Protein AF-A0A2E7VW57-F1 (afdb_monomer_lite)

Foldseek 3Di:
DCPPPVCVCCVQVVVVPAADEQEDAQCLPLVSVQVVVVSVVSCCVPPVVDLNLCRYEYEYAPPHPVQVVNVVSVRNYYQHDHPDFFPLLCCLGCNNLVVCVVVVFPNVLLVVLLVVLVVCCVPPPVVVVVLVVVLVVLLVLLVVLLQEEEEEEPPDPPDVVLLSLLQLQQQQALVFPSHHHYAYCVLPVLADDPSYAYEYADDPVCPVVDPDPNYDYDDHDDRRDSCPSVVSSSSVVSSCVSCVVRPNNDSRDQVLLVQLSDVVQLDDDDDDFDWFDDQPVVQAQAEEEEELEDDPVLLVVLSVLSSVLCSLFNHHYHDHYPPCVSSGNVSNQLADRRYEYEYEYEPPLDRDDLPRDDSSSVSNSSSSSVVVSCVVNSHGYTYHYSVCSNVVSCVSCVPSD

Structure (mmCIF, N/CA/C/O backbone):
data_AF-A0A2E7VW57-F1
#
_entry.id   AF-A0A2E7VW57-F1
#
loop_
_atom_site.group_PDB
_atom_site.id
_atom_site.type_symbol
_atom_site.label_atom_id
_atom_site.label_alt_id
_atom_site.label_comp_id
_atom_site.label_asym_id
_atom_site.label_entity_id
_atom_site.label_seq_id
_atom_site.pdbx_PDB_ins_code
_atom_site.Cartn_x
_atom_site.Cartn_y
_atom_site.Cartn_z
_atom_site.occupancy
_atom_site.B_iso_or_equiv
_atom_site.auth_seq_id
_atom_site.auth_comp_id
_atom_site.auth_asym_id
_atom_site.auth_atom_id
_atom_site.pdbx_PDB_model_num
ATOM 1 N N . ASP A 1 1 ? -8.180 5.813 9.777 1.00 38.53 1 ASP A N 1
ATOM 2 C CA . ASP A 1 1 ? -7.361 5.726 11.008 1.00 38.53 1 ASP A CA 1
ATOM 3 C C . ASP A 1 1 ? -8.104 6.249 12.253 1.00 38.53 1 ASP A C 1
ATOM 5 O O . ASP A 1 1 ? -7.473 6.376 13.292 1.00 38.53 1 ASP A O 1
ATOM 9 N N . GLY A 1 2 ? -9.414 6.562 12.175 1.00 45.47 2 GLY A N 1
ATOM 10 C CA . GLY A 1 2 ? -10.201 7.023 13.332 1.00 45.47 2 GLY A CA 1
ATOM 11 C C . GLY A 1 2 ? -9.671 8.309 13.975 1.00 45.47 2 GLY A C 1
ATOM 12 O O . GLY A 1 2 ? -9.866 8.533 15.163 1.00 45.47 2 GLY A O 1
ATOM 13 N N . SER A 1 3 ? -8.913 9.120 13.232 1.00 38.34 3 SER A N 1
ATOM 14 C CA . SER A 1 3 ? -8.092 10.194 13.804 1.00 38.34 3 SER A CA 1
ATOM 15 C C . SER A 1 3 ? -8.628 11.602 13.538 1.00 38.34 3 SER A C 1
ATOM 17 O O . SER A 1 3 ? -7.974 12.607 13.852 1.00 38.34 3 SER A O 1
ATOM 19 N N . ASP A 1 4 ? -9.803 11.668 12.925 1.00 51.41 4 ASP A N 1
ATOM 20 C CA . ASP A 1 4 ? -10.600 12.869 12.795 1.00 51.41 4 ASP A CA 1
ATOM 21 C C . ASP A 1 4 ? -11.620 12.868 13.940 1.00 51.41 4 ASP A C 1
ATOM 23 O O . ASP A 1 4 ? -12.483 11.997 14.042 1.00 51.41 4 ASP A O 1
ATOM 27 N N . SER A 1 5 ? -11.459 13.822 14.858 1.00 54.16 5 SER A N 1
ATOM 28 C CA . SER A 1 5 ? -12.322 13.967 16.030 1.00 54.16 5 SER A CA 1
ATOM 29 C C . SER A 1 5 ? -13.776 14.222 15.647 1.00 54.16 5 SER A C 1
ATOM 31 O O . SER A 1 5 ? -14.666 13.836 16.398 1.00 54.16 5 SER A O 1
ATOM 33 N N . CYS A 1 6 ? -14.021 14.847 14.492 1.00 54.69 6 CYS A N 1
ATOM 34 C CA . CYS A 1 6 ? -15.368 15.033 13.970 1.00 54.69 6 CYS A CA 1
ATOM 35 C C . CYS A 1 6 ? -15.952 13.690 13.534 1.00 54.69 6 CYS A C 1
ATOM 37 O O . CYS A 1 6 ? -17.049 13.362 13.968 1.00 54.69 6 CYS A O 1
ATOM 39 N N . LEU A 1 7 ? -15.183 12.871 12.809 1.00 62.47 7 LEU A N 1
ATOM 40 C CA . LEU A 1 7 ? -15.598 11.512 12.445 1.00 62.47 7 LEU A CA 1
ATOM 41 C C . LEU A 1 7 ? -15.836 10.634 13.675 1.00 62.47 7 LEU A C 1
ATOM 43 O O . LEU A 1 7 ? -16.835 9.933 13.708 1.00 62.47 7 LEU A O 1
ATOM 47 N N . ASN A 1 8 ? -14.985 10.680 14.705 1.00 66.88 8 ASN A N 1
ATOM 48 C CA . ASN A 1 8 ? -15.228 9.901 15.928 1.00 66.88 8 ASN A CA 1
ATOM 49 C C . ASN A 1 8 ? -16.487 10.371 16.660 1.00 66.88 8 ASN A C 1
ATOM 51 O O . ASN A 1 8 ? -17.290 9.546 17.090 1.00 66.88 8 ASN A O 1
ATOM 55 N N . ASN A 1 9 ? -16.680 11.686 16.780 1.00 68.56 9 ASN A N 1
ATOM 56 C CA . ASN A 1 9 ? -17.881 12.232 17.399 1.00 68.56 9 ASN A CA 1
ATOM 57 C C . ASN A 1 9 ? -19.134 11.859 16.603 1.00 68.56 9 ASN A C 1
ATOM 59 O O . ASN A 1 9 ? -20.125 11.467 17.203 1.00 68.56 9 ASN A O 1
ATOM 63 N N . GLU A 1 10 ? -19.116 11.930 15.275 1.00 74.50 10 GLU A N 1
ATOM 64 C CA . GLU A 1 10 ? -20.254 11.502 14.458 1.00 74.50 10 GLU A CA 1
ATOM 65 C C . GLU A 1 10 ? -20.491 9.995 14.558 1.00 74.50 10 GLU A C 1
ATOM 67 O O . GLU A 1 10 ? -21.623 9.577 14.803 1.00 74.50 10 GLU A O 1
ATOM 72 N N . LEU A 1 11 ? -19.433 9.188 14.439 1.00 80.75 11 LEU A N 1
ATOM 73 C CA . LEU A 1 11 ? -19.489 7.726 14.427 1.00 80.75 11 LEU A CA 1
ATOM 74 C C . LEU A 1 11 ? -20.098 7.159 15.713 1.00 80.75 11 LEU A C 1
ATOM 76 O O . LEU A 1 11 ? -20.911 6.232 15.647 1.00 80.75 11 LEU A O 1
ATOM 80 N N . PHE A 1 12 ? -19.714 7.721 16.862 1.00 82.31 12 PHE A N 1
ATOM 81 C CA . PHE A 1 12 ? -20.105 7.219 18.179 1.00 82.31 12 PHE A CA 1
ATOM 82 C C . PHE A 1 12 ? -21.255 7.997 18.831 1.00 82.31 12 PHE A C 1
ATOM 84 O O . PHE A 1 12 ? -22.026 7.384 19.567 1.00 82.31 12 PHE A O 1
ATOM 91 N N . ASN A 1 13 ? -21.432 9.297 18.552 1.00 84.81 13 ASN A N 1
ATOM 92 C CA . ASN A 1 13 ? -22.516 10.092 19.156 1.00 84.81 13 ASN A CA 1
ATOM 93 C C . ASN A 1 13 ? -23.780 10.154 18.285 1.00 84.81 13 ASN A C 1
ATOM 95 O O . ASN A 1 13 ? -24.864 10.375 18.813 1.00 84.81 13 ASN A O 1
ATOM 99 N N . ASN A 1 14 ? -23.669 9.949 16.966 1.00 86.06 14 ASN A N 1
ATOM 100 C CA . ASN A 1 14 ? -24.804 9.986 16.033 1.00 86.06 14 ASN A CA 1
ATOM 101 C C . ASN A 1 14 ? -24.899 8.716 15.162 1.00 86.06 14 ASN A C 1
ATOM 103 O O . ASN A 1 14 ? -25.054 8.817 13.943 1.00 86.06 14 ASN A O 1
ATOM 107 N N . PRO A 1 15 ? -24.850 7.502 15.745 1.00 87.06 15 PRO A N 1
ATOM 108 C CA . PRO A 1 15 ? -24.695 6.262 14.980 1.00 87.06 15 PRO A CA 1
ATOM 109 C C . PRO A 1 15 ? -25.835 5.992 13.983 1.00 87.06 15 PRO A C 1
ATOM 111 O O . PRO A 1 15 ? -25.606 5.381 12.942 1.00 87.06 15 PRO A O 1
ATOM 114 N N . LYS A 1 16 ? -27.040 6.518 14.243 1.00 89.12 16 LYS A N 1
ATOM 115 C CA . LYS A 1 16 ? -28.216 6.393 13.362 1.00 89.12 16 LYS A CA 1
ATOM 116 C C . LYS A 1 16 ? -28.037 7.060 11.994 1.00 89.12 16 LYS A C 1
ATOM 118 O O . LYS A 1 16 ? -28.676 6.638 11.034 1.00 89.12 16 LYS A O 1
ATOM 123 N N . ASN A 1 17 ? -27.167 8.066 11.901 1.00 89.12 17 ASN A N 1
ATOM 124 C CA . ASN A 1 17 ? -26.959 8.853 10.683 1.00 89.12 17 ASN A CA 1
ATOM 125 C C . ASN A 1 17 ? -25.760 8.371 9.856 1.00 89.12 17 ASN A C 1
ATOM 127 O O . ASN A 1 17 ? -25.447 8.969 8.829 1.00 89.12 17 ASN A O 1
ATOM 131 N N . ASN A 1 18 ? -25.098 7.295 10.284 1.00 89.19 18 ASN A N 1
ATOM 132 C CA . ASN A 1 18 ? -23.881 6.803 9.652 1.00 89.19 18 ASN A CA 1
ATOM 133 C C . ASN A 1 18 ? -24.137 5.483 8.937 1.00 89.19 18 ASN A C 1
ATOM 135 O O . ASN A 1 18 ? -24.824 4.617 9.469 1.00 89.19 18 ASN A O 1
ATOM 139 N N . LEU A 1 19 ? -23.524 5.300 7.771 1.00 91.06 19 LEU A N 1
ATOM 140 C CA . LEU A 1 19 ? -23.446 4.010 7.091 1.00 91.06 19 LEU A CA 1
ATOM 141 C C . LEU A 1 19 ? -22.001 3.516 7.161 1.00 91.06 19 LEU A C 1
ATOM 143 O O . LEU A 1 19 ? -21.090 4.206 6.702 1.00 91.06 19 LEU A O 1
ATOM 147 N N . ILE A 1 20 ? -21.784 2.343 7.752 1.00 92.50 20 ILE A N 1
ATOM 148 C CA . ILE A 1 20 ? -20.443 1.843 8.067 1.00 92.50 20 ILE A CA 1
ATOM 149 C C . ILE A 1 20 ? -20.117 0.645 7.195 1.00 92.50 20 ILE A C 1
ATOM 151 O O . ILE A 1 20 ? -20.846 -0.342 7.166 1.00 92.50 20 ILE A O 1
ATOM 155 N N . PHE A 1 21 ? -18.975 0.732 6.520 1.00 94.31 21 PHE A N 1
ATOM 156 C CA . PHE A 1 21 ? -18.468 -0.309 5.639 1.00 94.31 21 PHE A CA 1
ATOM 157 C C . PHE A 1 21 ? -17.320 -1.045 6.320 1.00 94.31 21 PHE A C 1
ATOM 159 O O . PHE A 1 21 ? -16.251 -0.475 6.549 1.00 94.31 21 PHE A O 1
ATOM 166 N N . PHE A 1 22 ? -17.515 -2.330 6.592 1.00 94.88 22 PHE A N 1
ATOM 167 C CA . PHE A 1 22 ? -16.433 -3.230 6.960 1.00 94.88 22 PHE A CA 1
ATOM 168 C C . PHE A 1 22 ? -15.891 -3.894 5.702 1.00 94.88 22 PHE A C 1
ATOM 170 O O . PHE A 1 22 ? -16.601 -4.612 4.999 1.00 94.88 22 PHE A O 1
ATOM 177 N N .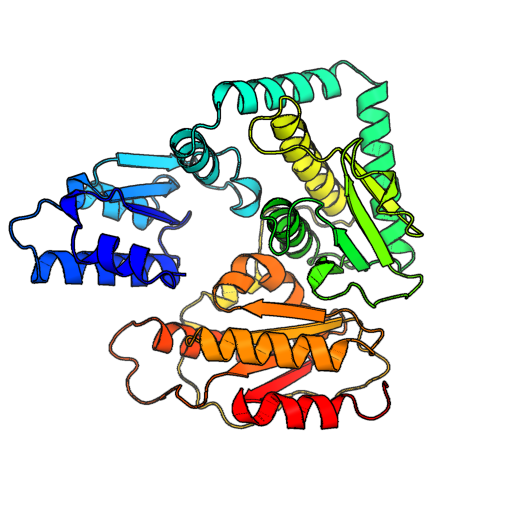 VAL A 1 23 ? -14.619 -3.632 5.410 1.00 92.62 23 VAL A N 1
ATOM 178 C CA . VAL A 1 23 ? -13.956 -4.116 4.200 1.00 92.62 23 VAL A CA 1
ATOM 179 C C . VAL A 1 23 ? -12.816 -5.039 4.600 1.00 92.62 23 VAL A C 1
ATOM 181 O O . VAL A 1 23 ? -11.832 -4.622 5.212 1.00 92.62 23 VAL A O 1
ATOM 184 N N . SER A 1 24 ? -12.954 -6.318 4.271 1.00 91.25 24 SER A N 1
ATOM 185 C CA . SER A 1 24 ? -11.888 -7.306 4.419 1.00 91.25 24 SER A CA 1
ATOM 186 C C . SER A 1 24 ? -12.176 -8.474 3.496 1.00 91.25 24 SER A C 1
ATOM 188 O O . SER A 1 24 ? -13.228 -9.097 3.594 1.00 91.25 24 SER A O 1
ATOM 190 N N . LYS A 1 25 ? -11.223 -8.794 2.618 1.00 89.00 25 LYS A N 1
ATOM 191 C CA . LYS A 1 25 ? -11.340 -9.908 1.673 1.00 89.00 25 LYS A CA 1
ATOM 192 C C . LYS A 1 25 ? -11.622 -11.233 2.393 1.00 89.00 25 LYS A C 1
ATOM 194 O O . LYS A 1 25 ? -12.609 -11.894 2.108 1.00 89.00 25 LYS A O 1
ATOM 199 N N . THR A 1 26 ? -10.759 -11.601 3.341 1.00 86.81 26 THR A N 1
ATOM 200 C CA . THR A 1 26 ? -10.854 -12.870 4.080 1.00 86.81 26 THR A CA 1
ATOM 201 C C . THR A 1 26 ? -11.770 -12.783 5.297 1.00 86.81 26 THR A C 1
ATOM 203 O O . THR A 1 26 ? -12.128 -13.810 5.865 1.00 86.81 26 THR A O 1
ATOM 206 N N . GLY A 1 27 ? -12.103 -11.572 5.749 1.00 86.00 27 GLY A N 1
ATOM 207 C CA . GLY A 1 27 ? -12.823 -11.330 7.000 1.00 86.00 27 GLY A CA 1
ATOM 208 C C . GLY A 1 27 ? -12.008 -11.586 8.270 1.00 86.00 27 GLY A C 1
ATOM 209 O O . GLY A 1 27 ? -12.406 -11.166 9.351 1.00 86.00 27 GLY A O 1
ATOM 210 N N . SER A 1 28 ? -10.837 -12.208 8.134 1.00 84.06 28 SER A N 1
ATOM 211 C CA . SER A 1 28 ? -9.926 -12.552 9.226 1.00 84.06 28 SER A CA 1
ATOM 212 C C . SER A 1 28 ? -8.855 -11.488 9.498 1.00 84.06 28 SER A C 1
ATOM 214 O O . SER A 1 28 ? -8.011 -11.680 10.370 1.00 84.06 28 SER A O 1
ATOM 216 N N . THR A 1 29 ? -8.869 -10.358 8.775 1.00 85.12 29 THR A N 1
ATOM 217 C CA . THR A 1 29 ? -7.967 -9.223 9.034 1.00 85.12 29 THR A CA 1
ATOM 218 C C . THR A 1 29 ? -8.167 -8.721 10.463 1.00 85.12 29 THR A C 1
ATOM 220 O O . THR A 1 29 ? -9.245 -8.224 10.801 1.00 85.12 29 THR A O 1
ATOM 223 N N . LEU A 1 30 ? -7.132 -8.845 11.295 1.00 83.19 30 LEU A N 1
ATOM 224 C CA . LEU A 1 30 ? -7.223 -8.609 12.734 1.00 83.19 30 LEU A CA 1
ATOM 225 C C . LEU A 1 30 ? -7.612 -7.159 13.056 1.00 83.19 30 LEU A C 1
ATOM 227 O O . LEU A 1 30 ? -8.432 -6.932 13.942 1.00 83.19 30 LEU A O 1
ATOM 231 N N . GLU A 1 31 ? -7.103 -6.195 12.290 1.00 83.25 31 GLU A N 1
ATOM 232 C CA . GLU A 1 31 ? -7.442 -4.772 12.359 1.00 83.25 31 GLU A CA 1
ATOM 233 C C . GLU A 1 31 ? -8.946 -4.555 12.154 1.00 83.25 31 GLU A C 1
ATOM 235 O O . GLU A 1 31 ? -9.624 -4.017 13.031 1.00 83.25 31 GLU A O 1
ATOM 240 N N . THR A 1 32 ? -9.477 -5.006 11.010 1.00 87.12 32 THR A N 1
ATOM 241 C CA . THR A 1 32 ? -10.892 -4.841 10.646 1.00 87.12 32 THR A CA 1
ATOM 242 C C . THR A 1 32 ? -11.791 -5.530 11.664 1.00 87.12 32 THR A C 1
ATOM 244 O O . THR A 1 32 ? -12.766 -4.936 12.117 1.00 87.12 32 THR A O 1
ATOM 247 N N . LYS A 1 33 ? -11.443 -6.757 12.068 1.00 87.56 33 LYS A N 1
ATOM 248 C CA . LYS A 1 33 ? -12.204 -7.547 13.043 1.00 87.56 33 LYS A CA 1
ATOM 249 C C . LYS A 1 33 ? -12.238 -6.879 14.417 1.00 87.56 33 LYS A C 1
ATOM 251 O O . LYS A 1 33 ? -13.301 -6.777 15.020 1.00 87.56 33 LYS A O 1
ATOM 256 N N . THR A 1 34 ? -11.098 -6.369 14.882 1.00 83.69 34 THR A N 1
ATOM 257 C CA . THR A 1 34 ? -10.992 -5.664 16.169 1.00 83.69 34 THR A CA 1
ATOM 258 C C . THR A 1 34 ? -11.818 -4.380 16.160 1.00 83.69 34 THR A C 1
ATOM 260 O O . THR A 1 34 ? -12.598 -4.146 17.080 1.00 83.69 34 THR A O 1
ATOM 263 N N . ILE A 1 35 ? -11.707 -3.566 15.104 1.00 86.25 35 ILE A N 1
ATOM 264 C CA . ILE A 1 35 ? -12.478 -2.320 14.973 1.00 86.25 35 ILE A CA 1
ATOM 265 C C . ILE A 1 35 ? -13.981 -2.615 14.897 1.00 86.25 35 ILE A C 1
ATOM 267 O O . ILE A 1 35 ? -14.760 -1.954 15.578 1.00 86.25 35 ILE A O 1
ATOM 271 N N . MET A 1 36 ? -14.384 -3.617 14.112 1.00 90.62 36 MET A N 1
ATOM 272 C CA . MET A 1 36 ? -15.783 -4.023 13.971 1.00 90.62 36 MET A CA 1
ATOM 273 C C . MET A 1 36 ? -16.386 -4.464 15.301 1.00 90.62 36 MET A C 1
ATOM 275 O O . MET A 1 36 ? -17.431 -3.950 15.694 1.00 90.62 36 MET A O 1
ATOM 279 N N . ASN A 1 37 ? -15.716 -5.370 16.014 1.00 89.12 37 ASN A N 1
ATOM 280 C CA . ASN A 1 37 ? -16.199 -5.867 17.299 1.00 89.12 37 ASN A CA 1
ATOM 281 C C . ASN A 1 37 ? -16.298 -4.738 18.330 1.00 89.12 37 ASN A C 1
ATOM 283 O O . ASN A 1 37 ? -17.318 -4.617 19.000 1.00 89.12 37 ASN A O 1
ATOM 287 N N . ASN A 1 38 ? -15.284 -3.870 18.414 1.00 86.00 38 ASN A N 1
ATOM 288 C CA . ASN A 1 38 ? -15.300 -2.737 19.340 1.00 86.00 38 ASN A CA 1
ATOM 289 C C . ASN A 1 38 ? -16.438 -1.759 19.027 1.00 86.00 38 ASN A C 1
ATOM 291 O O . ASN A 1 38 ? -17.106 -1.289 19.945 1.00 86.00 38 ASN A O 1
ATOM 295 N N . TYR A 1 39 ? -16.687 -1.483 17.745 1.00 88.69 39 TYR A N 1
ATOM 296 C CA . TYR A 1 39 ? -17.801 -0.636 17.329 1.00 88.69 39 TYR A CA 1
ATOM 297 C C . TYR A 1 39 ? -19.157 -1.259 17.690 1.00 88.69 39 TYR A C 1
ATOM 299 O O . TYR A 1 39 ? -19.980 -0.607 18.328 1.00 88.69 39 TYR A O 1
ATOM 307 N N . ILE A 1 40 ? -19.378 -2.527 17.330 1.00 91.81 40 ILE A N 1
ATOM 308 C CA . ILE A 1 40 ? -20.639 -3.233 17.598 1.00 91.81 40 ILE A CA 1
ATOM 309 C C . ILE A 1 40 ? -20.908 -3.325 19.104 1.00 91.81 40 ILE A C 1
ATOM 311 O O . ILE A 1 40 ? -22.029 -3.047 19.531 1.00 91.81 40 ILE A O 1
ATOM 315 N N . ASN A 1 41 ? -19.894 -3.661 19.907 1.00 90.44 41 ASN A N 1
ATOM 316 C CA . ASN A 1 41 ? -20.017 -3.728 21.363 1.00 90.44 41 ASN A CA 1
ATOM 317 C C . ASN A 1 41 ? -20.396 -2.363 21.944 1.00 90.44 41 ASN A C 1
ATOM 319 O O . ASN A 1 41 ? -21.396 -2.255 22.648 1.00 90.44 41 ASN A O 1
ATOM 323 N N . TYR A 1 42 ? -19.663 -1.308 21.571 1.00 89.44 42 TYR A N 1
ATOM 324 C CA . TYR A 1 42 ? -19.941 0.047 22.042 1.00 89.44 42 TYR A CA 1
ATOM 325 C C . TYR A 1 42 ? -21.371 0.491 21.711 1.00 89.44 42 TYR A C 1
ATOM 327 O O . TYR A 1 42 ? -22.068 1.030 22.571 1.00 89.44 42 TYR A O 1
ATOM 335 N N . ILE A 1 43 ? -21.831 0.257 20.478 1.00 91.81 43 ILE A N 1
ATOM 336 C CA . ILE A 1 43 ? -23.183 0.647 20.068 1.00 91.81 43 ILE A CA 1
ATOM 337 C C . ILE A 1 43 ? -24.250 -0.183 20.777 1.00 91.81 43 ILE A C 1
ATOM 339 O O . ILE A 1 43 ? -25.255 0.380 21.199 1.00 91.81 43 ILE A O 1
ATOM 343 N N . SER A 1 44 ? -24.024 -1.483 20.959 1.00 91.81 44 SER A N 1
ATOM 344 C CA . SER A 1 44 ? -24.963 -2.356 21.672 1.00 91.81 44 SER A CA 1
ATOM 345 C C . SER A 1 44 ? -25.129 -1.942 23.138 1.00 91.81 44 SER A C 1
ATOM 347 O O . SER A 1 44 ? -26.236 -1.997 23.666 1.00 91.81 44 SER A O 1
ATOM 349 N N . GLU A 1 45 ? -24.050 -1.494 23.786 1.00 92.81 45 GLU A N 1
ATOM 350 C CA . GLU A 1 45 ? -24.065 -1.031 25.180 1.00 92.81 45 GLU A CA 1
ATOM 351 C C . GLU A 1 45 ? -24.699 0.357 25.344 1.00 92.81 45 GLU A C 1
ATOM 353 O O . GLU A 1 45 ? -25.468 0.578 26.278 1.00 92.81 45 GLU A O 1
ATOM 358 N N . ASN A 1 46 ? -24.388 1.301 24.449 1.00 92.69 46 ASN A N 1
ATOM 359 C CA . ASN A 1 46 ? -24.787 2.707 24.605 1.00 92.69 46 ASN A CA 1
ATOM 360 C C . ASN A 1 46 ? -26.099 3.059 23.881 1.00 92.69 46 ASN A C 1
ATOM 362 O O . ASN A 1 46 ? -26.728 4.064 24.208 1.00 92.69 46 ASN A O 1
ATOM 366 N N . TYR A 1 47 ? -26.526 2.247 22.910 1.00 93.06 47 TYR A N 1
ATOM 367 C CA . TYR A 1 47 ? -27.731 2.464 22.103 1.00 93.06 47 TYR A CA 1
ATOM 368 C C . TYR A 1 47 ? -28.532 1.158 21.925 1.00 93.06 47 TYR A C 1
ATOM 370 O O . TYR A 1 47 ? -28.717 0.705 20.795 1.00 93.06 47 TYR A O 1
ATOM 378 N N . PRO A 1 48 ? -29.047 0.548 23.008 1.00 91.75 48 PRO A N 1
ATOM 379 C CA . PRO A 1 48 ? -29.667 -0.783 22.964 1.00 91.75 48 PRO A CA 1
ATOM 380 C C . PRO A 1 48 ? -30.909 -0.867 22.060 1.00 91.75 48 PRO A C 1
ATOM 382 O O . PRO A 1 48 ? -31.166 -1.906 21.460 1.00 91.75 48 PRO A O 1
ATOM 385 N N . ASP A 1 49 ? -31.648 0.235 21.904 1.00 92.81 49 ASP A N 1
ATOM 386 C CA . ASP A 1 49 ? -32.832 0.302 21.034 1.00 92.81 49 ASP A CA 1
ATOM 387 C C . ASP A 1 49 ? -32.484 0.580 19.560 1.00 92.81 49 ASP A C 1
ATOM 389 O O . ASP A 1 49 ? -33.363 0.638 18.695 1.00 92.81 49 ASP A O 1
ATOM 393 N N . PHE A 1 50 ? -31.209 0.826 19.245 1.00 92.38 50 PHE A N 1
ATOM 394 C CA . PHE A 1 50 ? -30.777 1.085 17.881 1.00 92.38 50 PHE A CA 1
ATOM 395 C C . PHE A 1 50 ? -30.477 -0.226 17.154 1.00 92.38 50 PHE A C 1
ATOM 397 O O . PHE A 1 50 ? -29.529 -0.943 17.469 1.00 92.38 50 PHE A O 1
ATOM 404 N N . LYS A 1 51 ? -31.256 -0.493 16.103 1.00 93.75 51 LYS A N 1
ATOM 405 C CA . LYS A 1 51 ? -31.038 -1.595 15.163 1.00 93.75 51 LYS A CA 1
ATOM 406 C C . LYS A 1 51 ? -29.828 -1.312 14.260 1.00 93.75 51 LYS A C 1
ATOM 408 O O . LYS A 1 51 ? -29.965 -0.990 13.084 1.00 93.75 51 LYS A O 1
ATOM 413 N N . TYR A 1 52 ? -28.630 -1.389 14.839 1.00 93.12 52 TYR A N 1
ATOM 414 C CA . TYR A 1 52 ? -27.385 -0.953 14.200 1.00 93.12 52 TYR A CA 1
ATOM 415 C C . TYR A 1 52 ? -27.063 -1.704 12.907 1.00 93.12 52 TYR A C 1
ATOM 417 O O . TYR A 1 52 ? -26.410 -1.148 12.031 1.00 93.12 52 TYR A O 1
ATOM 425 N N . ASN A 1 53 ? -27.521 -2.949 12.762 1.00 95.12 53 ASN A N 1
ATOM 426 C CA . ASN A 1 53 ? -27.256 -3.764 11.580 1.00 95.12 53 ASN A CA 1
ATOM 427 C C . ASN A 1 53 ? -27.862 -3.177 10.291 1.00 95.12 53 ASN A C 1
ATOM 429 O O . ASN A 1 53 ? -27.263 -3.351 9.231 1.00 95.12 53 ASN A O 1
ATOM 433 N N . ASP A 1 54 ? -28.929 -2.372 10.384 1.00 95.38 54 ASP A N 1
ATOM 434 C CA . ASP A 1 54 ? -29.502 -1.612 9.257 1.00 95.38 54 ASP A CA 1
ATOM 435 C C . ASP A 1 54 ? -28.557 -0.519 8.715 1.00 95.38 54 ASP A C 1
ATOM 437 O O . ASP A 1 54 ? -28.796 0.036 7.635 1.00 95.38 54 ASP A O 1
ATOM 441 N N . ASN A 1 55 ? -27.466 -0.242 9.434 1.00 95.00 55 ASN A N 1
ATOM 442 C CA . ASN A 1 55 ? -26.439 0.746 9.116 1.00 95.00 55 ASN A CA 1
ATOM 443 C C . ASN A 1 55 ? -25.056 0.110 8.864 1.00 95.00 55 ASN A C 1
ATOM 445 O O . ASN A 1 55 ? -24.082 0.834 8.644 1.00 95.00 55 ASN A O 1
ATOM 449 N N . LEU A 1 56 ? -24.947 -1.223 8.879 1.00 96.44 56 LEU A N 1
ATOM 450 C CA . LEU A 1 56 ? -23.694 -1.936 8.623 1.00 96.44 56 LEU A CA 1
ATOM 451 C C . LEU A 1 56 ? -23.705 -2.596 7.246 1.00 96.44 56 LEU A C 1
ATOM 453 O O . LEU A 1 56 ? -24.666 -3.265 6.876 1.00 96.44 56 LEU A O 1
ATOM 457 N N . ILE A 1 57 ? -22.609 -2.446 6.508 1.00 97.31 57 ILE A N 1
ATOM 458 C CA . ILE A 1 57 ? -22.374 -3.085 5.213 1.00 97.31 57 ILE A CA 1
ATOM 459 C C . ILE A 1 57 ? -21.049 -3.835 5.261 1.00 97.31 57 ILE A C 1
ATOM 461 O O . ILE A 1 57 ? -20.046 -3.322 5.760 1.00 97.31 57 ILE A O 1
ATOM 465 N N . ALA A 1 58 ? -21.026 -5.036 4.691 1.00 97.38 58 ALA A N 1
ATOM 466 C CA . ALA A 1 58 ? -19.798 -5.789 4.473 1.00 97.38 58 ALA A CA 1
ATOM 467 C C . ALA A 1 58 ? -19.397 -5.767 2.992 1.00 97.38 58 ALA A C 1
ATOM 469 O O . ALA A 1 58 ? -20.230 -5.973 2.111 1.00 97.38 58 ALA A O 1
ATOM 470 N N . ILE A 1 59 ? -18.107 -5.560 2.716 1.00 96.38 59 ILE A N 1
ATOM 471 C CA . ILE A 1 59 ? -17.499 -5.803 1.401 1.00 96.38 59 ILE A CA 1
ATOM 472 C C . ILE A 1 59 ? -16.394 -6.842 1.581 1.00 96.38 59 ILE A C 1
ATOM 474 O O . ILE A 1 59 ? -15.381 -6.593 2.244 1.00 96.38 59 ILE A O 1
ATOM 478 N N . THR A 1 60 ? -16.605 -8.034 1.032 1.00 95.31 60 THR A N 1
ATOM 479 C CA . THR A 1 60 ? -15.794 -9.215 1.355 1.00 95.31 60 THR A CA 1
ATOM 480 C C . THR A 1 60 ? -15.906 -10.291 0.274 1.00 95.31 60 THR A C 1
ATOM 482 O O . THR A 1 60 ? -16.695 -10.138 -0.655 1.00 95.31 60 THR A O 1
ATOM 485 N N . ASP A 1 61 ? -15.123 -11.365 0.356 1.00 94.19 61 ASP A N 1
ATOM 486 C CA . ASP A 1 61 ? -15.267 -12.506 -0.554 1.00 94.19 61 ASP A CA 1
ATOM 487 C C . ASP A 1 61 ? -16.407 -13.430 -0.110 1.00 94.19 61 ASP A C 1
ATOM 489 O O . ASP A 1 61 ? -16.704 -13.565 1.078 1.00 94.19 61 ASP A O 1
ATOM 493 N N . HIS A 1 62 ? -17.040 -14.097 -1.073 1.00 93.69 62 HIS A N 1
ATOM 494 C CA . HIS A 1 62 ? -18.053 -15.114 -0.804 1.00 93.69 62 HIS A CA 1
ATOM 495 C C . HIS A 1 62 ? -17.525 -16.226 0.119 1.00 93.69 62 HIS A C 1
ATOM 497 O O . HIS A 1 62 ? -16.503 -16.847 -0.181 1.00 93.69 62 HIS A O 1
ATOM 503 N N . GLY A 1 63 ? -18.253 -16.514 1.206 1.00 92.94 63 GLY A N 1
ATOM 504 C CA . GLY A 1 63 ? -17.906 -17.564 2.176 1.00 92.94 63 GLY A CA 1
ATOM 505 C C . GLY A 1 63 ? -16.712 -17.241 3.084 1.00 92.94 63 GLY A C 1
ATOM 506 O O . GLY A 1 63 ? -16.092 -18.150 3.628 1.00 92.94 63 GLY A O 1
ATOM 507 N N . SER A 1 64 ? -16.334 -15.966 3.204 1.00 94.00 64 SER A N 1
ATOM 508 C CA . SER A 1 64 ? -15.323 -15.503 4.161 1.00 94.00 64 SER A CA 1
ATOM 509 C C . SER A 1 64 ? -15.878 -15.404 5.595 1.00 94.00 64 SER A C 1
ATOM 511 O O . SER A 1 64 ? -17.092 -15.380 5.799 1.00 94.00 64 SER A O 1
ATOM 513 N N . GLU A 1 65 ? -15.007 -15.226 6.601 1.00 94.38 65 GLU A N 1
ATOM 514 C CA . GLU A 1 65 ? -15.455 -15.009 7.992 1.00 94.38 65 GLU A CA 1
ATOM 515 C C . GLU A 1 65 ? -16.379 -13.787 8.129 1.00 94.38 65 GLU A C 1
ATOM 517 O O . GLU A 1 65 ? -17.349 -13.814 8.885 1.00 94.38 65 GLU A O 1
ATOM 522 N N . LEU A 1 66 ? -16.086 -12.706 7.398 1.00 95.62 66 LEU A N 1
ATOM 523 C CA . LEU A 1 66 ? -16.886 -11.481 7.436 1.00 95.62 66 LEU A CA 1
ATOM 524 C C . LEU A 1 66 ? -18.196 -11.659 6.668 1.00 95.62 66 LEU A C 1
ATOM 526 O O . LEU A 1 66 ? -19.201 -11.082 7.072 1.00 95.62 66 LEU A O 1
ATOM 530 N N . TYR A 1 67 ? -18.206 -12.462 5.601 1.00 96.88 67 TYR A N 1
ATOM 531 C CA . TYR A 1 67 ? -19.425 -12.803 4.872 1.00 96.88 67 TYR A CA 1
ATOM 532 C C . TYR A 1 67 ? -20.397 -13.544 5.788 1.00 96.88 67 TYR A C 1
ATOM 534 O O . TYR A 1 67 ? -21.515 -13.078 6.007 1.00 96.88 67 TYR A O 1
ATOM 542 N N . ASP A 1 68 ? -19.940 -14.644 6.389 1.00 96.69 68 ASP A N 1
ATOM 543 C CA . ASP A 1 68 ? -20.763 -15.470 7.271 1.00 96.69 68 ASP A CA 1
ATOM 544 C C . ASP A 1 68 ? -21.249 -14.665 8.480 1.00 96.69 68 ASP A C 1
ATOM 546 O O . ASP A 1 68 ? -22.418 -14.745 8.864 1.00 96.69 68 ASP A O 1
ATOM 550 N N . PHE A 1 69 ? -20.372 -13.835 9.057 1.00 96.19 69 PHE A N 1
ATOM 551 C CA . PHE A 1 69 ? -20.732 -12.944 10.154 1.00 96.19 69 PHE A CA 1
ATOM 552 C C . PHE A 1 69 ? -21.799 -11.925 9.743 1.00 96.19 69 PHE A C 1
ATOM 554 O O . PHE A 1 69 ? -22.792 -11.770 10.454 1.00 96.19 69 PHE A O 1
ATOM 561 N N . ALA A 1 70 ? -21.623 -11.234 8.618 1.00 97.19 70 ALA A N 1
ATOM 562 C CA . ALA A 1 70 ? -22.545 -10.197 8.165 1.00 97.19 70 ALA A CA 1
ATOM 563 C C . ALA A 1 70 ? -23.927 -10.770 7.821 1.00 97.19 70 ALA A C 1
ATOM 565 O O . ALA A 1 70 ? -24.941 -10.209 8.239 1.00 97.19 70 ALA A O 1
ATOM 566 N N . VAL A 1 71 ? -23.970 -11.921 7.140 1.00 97.38 71 VAL A N 1
ATOM 567 C CA . VAL A 1 71 ? -25.216 -12.639 6.829 1.00 97.38 71 VAL A CA 1
ATOM 568 C C . VAL A 1 71 ? -25.909 -13.086 8.114 1.00 97.38 71 VAL A C 1
ATOM 570 O O . VAL A 1 71 ? -27.083 -12.784 8.316 1.00 97.38 71 VAL A O 1
ATOM 573 N N . LYS A 1 72 ? -25.185 -13.741 9.031 1.00 97.25 72 LYS A N 1
ATOM 574 C CA . LYS A 1 72 ? -25.741 -14.213 10.310 1.00 97.25 72 LYS A CA 1
ATOM 575 C C . LYS A 1 72 ? -26.305 -13.076 11.167 1.00 97.25 72 LYS A C 1
ATOM 577 O O . LYS A 1 72 ? -27.296 -13.277 11.863 1.00 97.25 72 LYS A O 1
ATOM 582 N N . ASN A 1 73 ? -25.675 -11.903 11.135 1.00 96.00 73 ASN A N 1
ATOM 583 C CA . ASN A 1 73 ? -26.082 -10.736 11.923 1.00 96.00 73 ASN A CA 1
ATOM 584 C C . ASN A 1 73 ? -27.023 -9.779 11.165 1.00 96.00 73 ASN A C 1
ATOM 586 O O . ASN A 1 73 ? -27.327 -8.696 11.670 1.00 96.00 73 ASN A O 1
ATOM 590 N N . ASN A 1 74 ? -27.525 -10.175 9.989 1.00 96.69 74 ASN A N 1
ATOM 591 C CA . ASN A 1 74 ? -28.449 -9.391 9.164 1.00 96.69 74 ASN A CA 1
ATOM 592 C C . ASN A 1 74 ? -27.944 -7.967 8.894 1.00 96.69 74 ASN A C 1
ATOM 594 O O . ASN A 1 74 ? -28.666 -6.994 9.113 1.00 96.69 74 ASN A O 1
ATOM 598 N N . PHE A 1 75 ? -26.685 -7.839 8.473 1.00 97.69 75 PHE A N 1
ATOM 599 C CA . PHE A 1 75 ? -26.172 -6.562 7.980 1.00 97.69 75 PHE A CA 1
ATOM 600 C C . PHE A 1 75 ? -27.039 -6.071 6.820 1.00 97.69 75 PHE A C 1
ATOM 602 O O . PHE A 1 75 ? -27.569 -6.876 6.052 1.00 97.69 75 PHE A O 1
ATOM 609 N N . ARG A 1 76 ? -27.148 -4.748 6.680 1.00 96.81 76 ARG A N 1
ATOM 610 C CA . ARG A 1 76 ? -27.957 -4.089 5.650 1.00 96.81 76 ARG A CA 1
ATOM 611 C C . ARG A 1 76 ? -27.678 -4.635 4.253 1.00 96.81 76 ARG A C 1
ATOM 613 O O . ARG A 1 76 ? -28.608 -4.797 3.474 1.00 96.81 76 ARG A O 1
ATOM 620 N N . GLU A 1 77 ? -26.403 -4.848 3.936 1.00 97.38 77 GLU A N 1
ATOM 621 C CA . GLU A 1 77 ? -25.969 -5.368 2.643 1.00 97.38 77 GLU A CA 1
ATOM 622 C C . GLU A 1 77 ? -24.624 -6.096 2.758 1.00 97.38 77 GLU A C 1
ATOM 624 O O . GLU A 1 77 ? -23.770 -5.741 3.582 1.00 97.38 77 GLU A O 1
ATOM 629 N N . VAL A 1 78 ? -24.419 -7.092 1.893 1.00 97.69 78 VAL A N 1
ATOM 630 C CA . VAL A 1 78 ? -23.161 -7.837 1.775 1.00 97.69 78 VAL A CA 1
ATOM 631 C C . VAL A 1 78 ? -22.721 -7.857 0.313 1.00 97.69 78 VAL A C 1
ATOM 633 O O . VAL A 1 78 ? -23.137 -8.698 -0.483 1.00 97.69 78 VAL A O 1
ATOM 636 N N . PHE A 1 79 ? -21.803 -6.959 -0.042 1.00 97.00 79 PHE A N 1
ATOM 637 C CA . PHE A 1 79 ? -21.180 -6.962 -1.361 1.00 97.00 79 PHE A CA 1
ATOM 638 C C . PHE A 1 79 ? -20.127 -8.066 -1.438 1.00 97.00 79 PHE A C 1
ATOM 640 O O . PHE A 1 79 ? -18.990 -7.915 -0.980 1.00 97.00 79 PHE A O 1
ATOM 647 N N . SER A 1 80 ? -20.540 -9.190 -2.015 1.00 94.75 80 SER A N 1
ATOM 648 C CA . SER A 1 80 ? -19.751 -10.413 -2.096 1.00 94.75 80 SER A CA 1
ATOM 649 C C . SER A 1 80 ? -18.948 -10.480 -3.397 1.00 94.75 80 SER A C 1
ATOM 651 O O . SER A 1 80 ? -19.498 -10.651 -4.485 1.00 94.75 80 SER A O 1
ATOM 653 N N . ASN A 1 81 ? -17.630 -10.335 -3.295 1.00 93.75 81 ASN A N 1
ATOM 654 C CA . ASN A 1 81 ? -16.712 -10.571 -4.402 1.00 93.75 81 ASN A CA 1
ATOM 655 C C . ASN A 1 81 ? -16.513 -12.073 -4.642 1.00 93.75 81 ASN A C 1
ATOM 657 O O . ASN A 1 81 ? -16.620 -12.897 -3.730 1.00 93.75 81 ASN A O 1
ATOM 661 N N . LEU A 1 82 ? -16.135 -12.422 -5.874 1.00 88.00 82 LEU A N 1
ATOM 662 C CA . LEU A 1 82 ? -15.643 -13.764 -6.166 1.00 88.00 82 LEU A CA 1
ATOM 663 C C . LEU A 1 82 ? -14.347 -14.033 -5.386 1.00 88.00 82 LEU A C 1
ATOM 665 O O . LEU A 1 82 ? -13.468 -13.161 -5.353 1.00 88.00 82 LEU A O 1
ATOM 669 N N . PRO A 1 83 ? -14.191 -15.242 -4.819 1.00 81.81 83 PRO A N 1
ATOM 670 C CA . PRO A 1 83 ? -12.976 -15.603 -4.112 1.00 81.81 83 PRO A CA 1
ATOM 671 C C . PRO A 1 83 ? -11.765 -15.579 -5.057 1.00 81.81 83 PRO A C 1
ATOM 673 O O . PRO A 1 83 ? -11.887 -15.703 -6.276 1.00 81.81 83 PRO A O 1
ATOM 676 N N . ASN A 1 84 ? -10.570 -15.483 -4.473 1.00 75.94 84 ASN A N 1
ATOM 677 C CA . ASN A 1 84 ? -9.264 -15.576 -5.152 1.00 75.94 84 ASN A CA 1
ATOM 678 C C . ASN A 1 84 ? -8.776 -14.330 -5.917 1.00 75.94 84 ASN A C 1
ATOM 680 O O . ASN A 1 84 ? -7.688 -14.376 -6.490 1.00 75.94 84 ASN A O 1
ATOM 684 N N . MET A 1 85 ? -9.458 -13.183 -5.852 1.00 81.00 85 MET A N 1
ATOM 685 C CA . MET A 1 85 ? -8.886 -11.926 -6.366 1.00 81.00 85 MET A CA 1
ATOM 686 C C . MET A 1 85 ? -7.872 -11.317 -5.391 1.00 81.00 85 MET A C 1
ATOM 688 O O . MET A 1 85 ? -8.124 -11.219 -4.194 1.00 81.00 85 MET A O 1
ATOM 692 N N . SER A 1 86 ? -6.695 -10.907 -5.862 1.00 85.19 86 SER A N 1
ATOM 693 C CA . SER A 1 86 ? -5.710 -10.230 -5.001 1.00 85.19 86 SER A CA 1
ATOM 694 C C . SER A 1 86 ? -6.212 -8.848 -4.565 1.00 85.19 86 SER A C 1
ATOM 696 O O . SER A 1 86 ? -6.766 -8.116 -5.382 1.00 85.19 86 SER A O 1
ATOM 698 N N . GLY A 1 87 ? -5.987 -8.470 -3.299 1.00 84.88 87 GLY A N 1
ATOM 699 C CA . GLY A 1 87 ? -6.486 -7.209 -2.733 1.00 84.88 87 GLY A CA 1
ATOM 700 C C . GLY A 1 87 ? -5.991 -5.967 -3.482 1.00 84.88 87 GLY A C 1
ATOM 701 O O . GLY A 1 87 ? -6.778 -5.106 -3.845 1.00 84.88 87 GLY A O 1
ATOM 702 N N . ARG A 1 88 ? -4.707 -5.899 -3.845 1.00 89.62 88 ARG A N 1
ATOM 703 C CA . ARG A 1 88 ? -4.175 -4.764 -4.628 1.00 89.62 88 ARG A CA 1
ATOM 704 C C . ARG A 1 88 ? -4.719 -4.679 -6.062 1.00 89.62 88 ARG A C 1
ATOM 706 O O . ARG A 1 88 ? -4.703 -3.610 -6.662 1.00 89.62 88 ARG A O 1
ATOM 713 N N . PHE A 1 89 ? -5.263 -5.780 -6.590 1.00 91.06 89 PHE A N 1
ATOM 714 C CA . PHE A 1 89 ? -5.954 -5.828 -7.884 1.00 91.06 89 PHE A CA 1
ATOM 715 C C . PHE A 1 89 ? -7.477 -5.632 -7.758 1.00 91.06 89 PHE A C 1
ATOM 717 O O . PHE A 1 89 ? -8.182 -5.601 -8.766 1.00 91.06 89 PHE A O 1
ATOM 724 N N . SER A 1 90 ? -7.998 -5.443 -6.541 1.00 89.00 90 SER A N 1
ATOM 725 C CA . SER A 1 90 ? -9.425 -5.277 -6.272 1.00 89.00 90 SER A CA 1
ATOM 726 C C . SER A 1 90 ? -10.037 -3.876 -6.498 1.00 89.00 90 SER A C 1
ATOM 728 O O . SER A 1 90 ? -11.244 -3.773 -6.258 1.00 89.00 90 SER A O 1
ATOM 730 N N . PRO A 1 91 ? -9.348 -2.799 -6.959 1.00 88.50 91 PRO A N 1
ATOM 731 C CA . PRO A 1 91 ? -10.019 -1.517 -7.228 1.00 88.50 91 PRO A CA 1
ATOM 732 C C . PRO A 1 91 ? -11.190 -1.591 -8.219 1.00 88.50 91 PRO A C 1
ATOM 734 O O . PRO A 1 91 ? -12.095 -0.767 -8.163 1.00 88.50 91 PRO A O 1
ATOM 737 N N . ILE A 1 92 ? -11.194 -2.588 -9.107 1.00 90.50 92 ILE A N 1
ATOM 738 C CA . ILE A 1 92 ? -12.260 -2.811 -10.102 1.00 90.50 92 ILE A CA 1
ATOM 739 C C . ILE A 1 92 ? -13.293 -3.863 -9.658 1.00 90.50 92 ILE A C 1
ATOM 741 O O . ILE A 1 92 ? -14.137 -4.277 -10.445 1.00 90.50 92 ILE A O 1
ATOM 745 N N . SER A 1 93 ? -13.205 -4.321 -8.409 1.00 92.75 93 SER A N 1
ATOM 746 C CA . SER A 1 93 ? -14.187 -5.194 -7.751 1.00 92.75 93 SER A CA 1
ATOM 747 C C . SER A 1 93 ? -15.101 -4.373 -6.837 1.00 92.75 93 SER A C 1
ATOM 749 O O . SER A 1 93 ? -14.902 -3.163 -6.712 1.00 92.75 93 SER A O 1
ATOM 751 N N . PHE A 1 94 ? -16.035 -4.998 -6.112 1.00 95.06 94 PHE A N 1
ATOM 752 C CA . PHE A 1 94 ? -16.874 -4.266 -5.154 1.00 95.06 94 PHE A CA 1
ATOM 753 C C . PHE A 1 94 ? -16.062 -3.486 -4.115 1.00 95.06 94 PHE A C 1
ATOM 755 O O . PHE A 1 94 ? -16.481 -2.405 -3.710 1.00 95.06 94 PHE A O 1
ATOM 762 N N . THR A 1 95 ? -14.867 -3.968 -3.761 1.00 92.06 95 THR A N 1
ATOM 763 C CA . THR A 1 95 ? -13.952 -3.294 -2.825 1.00 92.06 95 THR A CA 1
ATOM 764 C C . THR A 1 95 ? -13.612 -1.868 -3.250 1.00 92.06 95 THR A C 1
ATOM 766 O O . THR A 1 95 ? -13.510 -0.997 -2.394 1.00 92.06 95 THR A O 1
ATOM 769 N N . GLY A 1 96 ? -13.441 -1.614 -4.551 1.00 90.75 96 GLY A N 1
ATOM 770 C CA . GLY A 1 96 ? -13.198 -0.263 -5.065 1.00 90.75 96 GLY A CA 1
ATOM 771 C C . GLY A 1 96 ? -14.441 0.398 -5.659 1.00 90.75 96 GLY A C 1
ATOM 772 O O . GLY A 1 96 ? -14.644 1.596 -5.470 1.00 90.75 96 GLY A O 1
ATOM 773 N N . LEU A 1 97 ? -15.306 -0.371 -6.328 1.00 93.94 97 LEU A N 1
ATOM 774 C CA . LEU A 1 97 ? -16.476 0.160 -7.029 1.00 93.94 97 LEU A CA 1
ATOM 775 C C . LEU A 1 97 ? -17.545 0.700 -6.076 1.00 93.94 97 LEU A C 1
ATOM 777 O O . LEU A 1 97 ? -18.140 1.730 -6.377 1.00 93.94 97 LEU A O 1
ATOM 781 N N . ILE A 1 98 ? -17.789 0.053 -4.932 1.00 94.88 98 ILE A N 1
ATOM 782 C CA . ILE A 1 98 ? -18.823 0.515 -3.996 1.00 94.88 98 ILE A CA 1
ATOM 783 C C . ILE A 1 98 ? -18.428 1.850 -3.349 1.00 94.88 98 ILE A C 1
ATOM 785 O O . ILE A 1 98 ? -19.205 2.801 -3.477 1.00 94.88 98 ILE A O 1
ATOM 789 N N . PRO A 1 99 ? -17.222 2.010 -2.759 1.00 91.06 99 PRO A N 1
ATOM 790 C CA . PRO A 1 99 ? -16.785 3.320 -2.276 1.00 91.06 99 PRO A CA 1
ATOM 791 C C . PRO A 1 99 ? -16.752 4.391 -3.375 1.00 91.06 99 PRO A C 1
ATOM 793 O O . PRO A 1 99 ? -17.121 5.539 -3.125 1.00 91.06 99 PRO A O 1
ATOM 796 N N . ALA A 1 100 ? -16.353 4.031 -4.601 1.00 91.00 100 ALA A N 1
ATOM 797 C CA . ALA A 1 100 ? -16.348 4.957 -5.730 1.00 91.00 100 ALA A CA 1
ATOM 798 C C . ALA A 1 100 ? -17.763 5.443 -6.088 1.00 91.00 100 ALA A C 1
ATOM 800 O O . ALA A 1 100 ? -17.971 6.649 -6.224 1.00 91.00 100 ALA A O 1
ATOM 801 N N . ALA A 1 101 ? -18.740 4.537 -6.188 1.00 93.62 101 ALA A N 1
ATOM 802 C CA . ALA A 1 101 ? -20.128 4.886 -6.492 1.00 93.62 101 ALA A CA 1
ATOM 803 C C . ALA A 1 101 ? -20.734 5.800 -5.419 1.00 93.62 101 ALA A C 1
ATOM 805 O O . ALA A 1 101 ? -21.365 6.802 -5.748 1.00 93.62 101 ALA A O 1
ATOM 806 N N . ILE A 1 102 ? -20.481 5.500 -4.141 1.00 91.94 102 ILE A N 1
ATOM 807 C CA . ILE A 1 102 ? -20.927 6.330 -3.010 1.00 91.94 102 ILE A CA 1
ATOM 808 C C . ILE A 1 102 ? -20.291 7.722 -3.060 1.00 91.94 102 ILE A C 1
ATOM 810 O O . ILE A 1 102 ? -20.946 8.712 -2.750 1.00 91.94 102 ILE A O 1
ATOM 814 N N . SER A 1 103 ? -19.040 7.813 -3.514 1.00 89.94 103 SER A N 1
ATOM 815 C CA . SER A 1 103 ? -18.336 9.088 -3.705 1.00 89.94 103 SER A CA 1
ATOM 816 C C . SER A 1 103 ? -18.806 9.871 -4.943 1.00 89.94 103 SER A C 1
ATOM 818 O O . SER A 1 103 ? -18.209 10.891 -5.279 1.00 89.94 103 SER A O 1
ATOM 820 N N . GLY A 1 104 ? -19.839 9.401 -5.653 1.00 91.81 104 GLY A N 1
ATOM 821 C CA . GLY A 1 104 ? -20.387 10.051 -6.846 1.00 91.81 104 GLY A CA 1
ATOM 822 C C . GLY A 1 104 ? -19.639 9.738 -8.145 1.00 91.81 104 GLY A C 1
ATOM 823 O O . GLY A 1 104 ? -19.924 10.347 -9.176 1.00 91.81 104 GLY A O 1
ATOM 824 N N . ILE A 1 105 ? -18.690 8.796 -8.139 1.00 91.44 105 ILE A N 1
ATOM 825 C CA . ILE A 1 105 ? -17.982 8.392 -9.357 1.00 91.44 105 ILE A CA 1
ATOM 826 C C . ILE A 1 105 ? -18.912 7.559 -10.239 1.00 91.44 105 ILE A C 1
ATOM 828 O O . ILE A 1 105 ? -19.531 6.592 -9.791 1.00 91.44 105 ILE A O 1
ATOM 832 N N . ASN A 1 106 ? -18.953 7.885 -11.533 1.00 91.94 106 ASN A N 1
ATOM 833 C CA . ASN A 1 106 ? -19.656 7.083 -12.526 1.00 91.94 106 ASN A CA 1
ATOM 834 C C . ASN A 1 106 ? -18.904 5.764 -12.783 1.00 91.94 106 ASN A C 1
ATOM 836 O O . ASN A 1 106 ? -18.084 5.651 -13.697 1.00 91.94 106 ASN A O 1
ATOM 840 N N . ILE A 1 107 ? -19.192 4.754 -11.961 1.00 94.12 107 ILE A N 1
ATOM 841 C CA . ILE A 1 107 ? -18.558 3.435 -12.053 1.00 94.12 107 ILE A CA 1
ATOM 842 C C . ILE A 1 107 ? -18.893 2.696 -13.352 1.00 94.12 107 ILE A C 1
ATOM 844 O O . ILE A 1 107 ? -18.078 1.904 -13.818 1.00 94.12 107 ILE A O 1
ATOM 848 N N . LYS A 1 108 ? -20.045 2.982 -13.977 1.00 93.06 108 LYS A N 1
ATOM 849 C CA . LYS A 1 108 ? -20.388 2.423 -15.290 1.00 93.06 108 LYS A CA 1
ATOM 850 C C . LYS A 1 108 ? -19.407 2.931 -16.341 1.00 93.06 108 LYS A C 1
ATOM 852 O O . LYS A 1 108 ? -18.793 2.123 -17.024 1.00 93.06 108 LYS A O 1
ATOM 857 N N . ASN A 1 109 ? -19.197 4.248 -16.402 1.00 90.44 109 ASN A N 1
ATOM 858 C CA . ASN A 1 109 ? -18.220 4.845 -17.311 1.00 90.44 109 ASN A CA 1
ATOM 859 C C . ASN A 1 109 ? -16.808 4.291 -17.063 1.00 90.44 109 ASN A C 1
ATOM 861 O O . ASN A 1 109 ? -16.100 3.955 -18.006 1.00 90.44 109 ASN A O 1
ATOM 865 N N . LEU A 1 110 ? -16.406 4.129 -15.798 1.00 92.12 110 LEU A N 1
ATOM 866 C CA . LEU A 1 110 ? -15.110 3.539 -15.443 1.00 92.12 110 LEU A CA 1
ATOM 867 C C . LEU A 1 110 ? -14.942 2.122 -16.021 1.00 92.12 110 LEU A C 1
ATOM 869 O O . LEU A 1 110 ? -13.905 1.819 -16.613 1.00 92.12 110 LEU A O 1
ATOM 873 N N . LEU A 1 111 ? -15.951 1.259 -15.865 1.00 93.69 111 LEU A N 1
ATOM 874 C CA . LEU A 1 111 ? -15.930 -0.121 -16.366 1.00 93.69 111 LEU A CA 1
ATOM 875 C C . LEU A 1 111 ? -16.031 -0.200 -17.897 1.00 93.69 111 LEU A C 1
ATOM 877 O O . LEU A 1 111 ? -15.361 -1.039 -18.511 1.00 93.69 111 LEU A O 1
ATOM 881 N N . ASP A 1 112 ? -16.823 0.680 -18.510 1.00 93.12 112 ASP A N 1
ATOM 882 C CA . ASP A 1 112 ? -16.936 0.804 -19.965 1.00 93.12 112 ASP A CA 1
ATOM 883 C C . ASP A 1 112 ? -15.567 1.171 -20.562 1.00 93.12 112 ASP A C 1
ATOM 885 O O . ASP A 1 112 ? -15.076 0.454 -21.434 1.00 93.12 112 ASP A O 1
ATOM 889 N N . ASN A 1 113 ? -14.871 2.165 -19.996 1.00 91.88 113 ASN A N 1
ATOM 890 C CA . ASN A 1 113 ? -13.526 2.565 -20.428 1.00 91.88 113 ASN A CA 1
ATOM 891 C C . ASN A 1 113 ? -12.496 1.431 -20.312 1.00 91.88 113 ASN A C 1
ATOM 893 O O . ASN A 1 113 ? -11.708 1.211 -21.232 1.00 91.88 113 ASN A O 1
ATOM 897 N N . ILE A 1 114 ? -12.516 0.650 -19.224 1.00 94.56 114 ILE A N 1
ATOM 898 C CA . ILE A 1 114 ? -11.654 -0.543 -19.096 1.00 94.56 114 ILE A CA 1
ATOM 899 C C . ILE A 1 114 ? -11.939 -1.536 -20.228 1.00 94.56 114 ILE A C 1
ATOM 901 O O . ILE A 1 114 ? -11.018 -2.076 -20.848 1.00 94.56 114 ILE A O 1
ATOM 905 N N . THR A 1 115 ? -13.218 -1.791 -20.497 1.00 94.94 115 THR A N 1
ATOM 906 C CA . THR A 1 115 ? -13.655 -2.753 -21.513 1.00 94.94 115 THR A CA 1
ATOM 907 C C . THR A 1 115 ? -13.271 -2.294 -22.917 1.00 94.94 115 THR A C 1
ATOM 909 O O . THR A 1 115 ? -12.790 -3.096 -23.724 1.00 94.94 115 THR A O 1
ATOM 912 N N . GLU A 1 116 ? -13.444 -1.012 -23.215 1.00 94.62 116 GLU A N 1
ATOM 913 C CA . GLU A 1 116 ? -13.053 -0.396 -24.480 1.00 94.62 116 GLU A CA 1
ATOM 914 C C . GLU A 1 116 ? -11.540 -0.408 -24.670 1.00 94.62 116 GLU A C 1
ATOM 916 O O . GLU A 1 116 ? -11.063 -0.856 -25.714 1.00 94.62 116 GLU A O 1
ATOM 921 N N . TYR A 1 117 ? -10.769 -0.037 -23.649 1.00 94.75 117 TYR A N 1
ATOM 922 C CA . TYR A 1 117 ? -9.311 -0.078 -23.710 1.00 94.75 117 TYR A CA 1
ATOM 923 C C . TYR A 1 117 ? -8.783 -1.508 -23.893 1.00 94.75 117 TYR A C 1
ATOM 925 O O . TYR A 1 117 ? -7.883 -1.748 -24.702 1.00 94.75 117 TYR A O 1
ATOM 933 N N . LYS A 1 118 ? -9.399 -2.501 -23.240 1.00 95.69 118 LYS A N 1
ATOM 934 C CA . LYS A 1 118 ? -9.097 -3.920 -23.485 1.00 95.69 118 LYS A CA 1
ATOM 935 C C . LYS A 1 118 ? -9.354 -4.310 -24.944 1.00 95.69 118 LYS A C 1
ATOM 937 O O . LYS A 1 118 ? -8.498 -4.948 -25.558 1.00 95.69 118 LYS A O 1
ATOM 942 N N . LYS A 1 119 ? -10.502 -3.929 -25.519 1.00 96.06 119 LYS A N 1
ATOM 943 C CA . LYS A 1 119 ? -10.812 -4.174 -26.941 1.00 96.06 119 LYS A CA 1
ATOM 944 C C . LYS A 1 119 ? -9.799 -3.482 -27.856 1.00 96.06 119 LYS A C 1
ATOM 946 O O . LYS A 1 119 ? -9.326 -4.109 -28.802 1.00 96.06 119 LYS A O 1
ATOM 951 N N . LEU A 1 120 ? -9.415 -2.244 -27.542 1.00 95.06 120 LEU A N 1
ATOM 952 C CA . LEU A 1 120 ? -8.411 -1.475 -28.276 1.00 95.06 120 LEU A CA 1
ATOM 953 C C . LEU A 1 120 ? -7.046 -2.174 -28.280 1.00 95.06 120 LEU A C 1
ATOM 955 O O . LEU A 1 120 ? -6.429 -2.287 -29.334 1.00 95.06 120 LEU A O 1
ATOM 959 N N . LEU A 1 121 ? -6.574 -2.694 -27.144 1.00 95.31 121 LEU A N 1
ATOM 960 C CA . LEU A 1 121 ? -5.307 -3.439 -27.079 1.00 95.31 121 LEU A CA 1
ATOM 961 C C . LEU A 1 121 ? -5.325 -4.730 -27.917 1.00 95.31 121 LEU A C 1
ATOM 963 O O . LEU A 1 121 ? -4.279 -5.177 -28.403 1.00 95.31 121 LEU A O 1
ATOM 967 N N . ILE A 1 122 ? -6.498 -5.341 -28.102 1.00 94.81 122 ILE A N 1
ATOM 968 C CA . ILE A 1 122 ? -6.671 -6.530 -28.946 1.00 94.81 122 ILE A CA 1
ATOM 969 C C . ILE A 1 122 ? -6.658 -6.134 -30.428 1.00 94.81 122 ILE A C 1
ATOM 971 O O . ILE A 1 122 ? -5.890 -6.712 -31.205 1.00 94.81 122 ILE A O 1
ATOM 975 N N . SER A 1 123 ? -7.460 -5.140 -30.815 1.00 96.50 123 SER A N 1
ATOM 976 C CA . SER A 1 123 ? -7.665 -4.754 -32.217 1.00 96.50 123 SER A CA 1
ATOM 977 C C . SER A 1 123 ? -6.563 -3.857 -32.791 1.00 96.50 123 SER A C 1
ATOM 979 O O . SER A 1 123 ? -6.310 -3.895 -33.994 1.00 96.50 123 SER A O 1
ATOM 981 N N . ASN A 1 124 ? -5.859 -3.078 -31.963 1.00 96.31 124 ASN A N 1
ATOM 982 C CA . ASN A 1 124 ? -4.858 -2.105 -32.398 1.00 96.31 124 ASN A CA 1
ATOM 983 C C . ASN A 1 124 ? -3.427 -2.559 -32.061 1.00 96.31 124 ASN A C 1
ATOM 985 O O . ASN A 1 124 ? -2.945 -2.463 -30.929 1.00 96.31 124 ASN A O 1
ATOM 989 N N . ASN A 1 125 ? -2.702 -3.005 -33.090 1.00 95.44 125 ASN A N 1
ATOM 990 C CA . ASN A 1 125 ? -1.333 -3.499 -32.943 1.00 95.44 125 ASN A CA 1
ATOM 991 C C . ASN A 1 125 ? -0.340 -2.421 -32.471 1.00 95.44 125 ASN A C 1
ATOM 993 O O . ASN A 1 125 ? 0.614 -2.740 -31.763 1.00 95.44 125 ASN A O 1
ATOM 997 N N . LEU A 1 126 ? -0.535 -1.156 -32.854 1.00 95.50 126 LEU A N 1
ATOM 998 C CA . LEU A 1 126 ? 0.364 -0.069 -32.463 1.00 95.50 126 LEU A CA 1
ATOM 999 C C . LEU A 1 126 ? 0.261 0.213 -30.961 1.00 95.50 126 LEU A C 1
ATOM 1001 O O . LEU A 1 126 ? 1.288 0.269 -30.287 1.00 95.50 126 LEU A O 1
ATOM 1005 N N . GLN A 1 127 ? -0.961 0.307 -30.431 1.00 92.38 127 GLN A N 1
ATOM 1006 C CA . GLN A 1 127 ? -1.191 0.529 -28.999 1.00 92.38 127 GLN A CA 1
ATOM 1007 C C . GLN A 1 127 ? -0.590 -0.595 -28.154 1.00 92.38 127 GLN A C 1
ATOM 1009 O O . GLN A 1 127 ? 0.172 -0.347 -27.218 1.00 92.38 127 GLN A O 1
ATOM 1014 N N . ARG A 1 128 ? -0.822 -1.849 -28.556 1.00 94.62 128 ARG A N 1
ATOM 1015 C CA . ARG A 1 128 ? -0.206 -3.011 -27.907 1.00 94.62 128 ARG A CA 1
ATOM 1016 C C . ARG A 1 128 ? 1.324 -2.971 -27.961 1.00 94.62 128 ARG A C 1
ATOM 1018 O O . ARG A 1 128 ? 1.972 -3.216 -26.948 1.00 94.62 128 ARG A O 1
ATOM 1025 N N . LYS A 1 129 ? 1.920 -2.628 -29.110 1.00 95.19 129 LYS A N 1
ATOM 1026 C CA . LYS A 1 129 ? 3.381 -2.472 -29.241 1.00 95.19 129 LYS A CA 1
ATOM 1027 C C . LYS A 1 129 ? 3.928 -1.371 -28.331 1.00 95.19 129 LYS A C 1
ATOM 1029 O O . LYS A 1 129 ? 5.005 -1.554 -27.774 1.00 95.19 129 LYS A O 1
ATOM 1034 N N . ASN A 1 130 ? 3.217 -0.259 -28.164 1.00 93.31 130 ASN A N 1
ATOM 1035 C CA . ASN A 1 130 ? 3.632 0.823 -27.267 1.00 93.31 130 ASN A CA 1
ATOM 1036 C C . ASN A 1 130 ? 3.625 0.377 -25.800 1.00 93.31 130 ASN A C 1
ATOM 1038 O O . ASN A 1 130 ? 4.607 0.610 -25.097 1.00 93.31 130 ASN A O 1
ATOM 1042 N N . LEU A 1 131 ? 2.591 -0.350 -25.368 1.00 94.19 131 LEU A N 1
ATOM 1043 C CA . LEU A 1 131 ? 2.542 -0.929 -24.024 1.00 94.19 131 LEU A CA 1
ATOM 1044 C C . LEU A 1 131 ? 3.690 -1.925 -23.789 1.00 94.19 131 LEU A C 1
ATOM 1046 O O . LEU A 1 131 ? 4.391 -1.839 -22.783 1.00 94.19 131 LEU A O 1
ATOM 1050 N N . VAL A 1 132 ? 3.952 -2.818 -24.750 1.00 95.50 132 VAL A N 1
ATOM 1051 C CA . VAL A 1 132 ? 5.087 -3.758 -24.685 1.00 95.50 132 VAL A CA 1
ATOM 1052 C C . VAL A 1 132 ? 6.427 -3.021 -24.628 1.00 95.50 132 VAL A C 1
ATOM 1054 O O . VAL A 1 132 ? 7.305 -3.411 -23.857 1.00 95.50 132 VAL A O 1
ATOM 1057 N N . LYS A 1 133 ? 6.602 -1.941 -25.400 1.00 94.44 133 LYS A N 1
ATOM 1058 C CA . LYS A 1 133 ? 7.810 -1.100 -25.343 1.00 94.44 133 LYS A CA 1
ATOM 1059 C C . LYS A 1 133 ? 7.996 -0.476 -23.962 1.00 94.44 133 LYS A C 1
ATOM 1061 O O . LYS A 1 133 ? 9.113 -0.512 -23.457 1.00 94.44 133 LYS A O 1
ATOM 1066 N N . LEU A 1 134 ? 6.933 0.046 -23.347 1.00 91.75 134 LEU A N 1
ATOM 1067 C CA . LEU A 1 134 ? 6.988 0.614 -21.998 1.00 91.75 134 LEU A CA 1
ATOM 1068 C C . LEU A 1 134 ? 7.379 -0.444 -20.957 1.00 91.75 134 LEU A C 1
ATOM 1070 O O . LEU A 1 134 ? 8.300 -0.217 -20.177 1.00 91.75 134 LEU A O 1
ATOM 1074 N N . ILE A 1 135 ? 6.753 -1.624 -20.995 1.00 93.94 135 ILE A N 1
ATOM 1075 C CA . ILE A 1 135 ? 7.102 -2.756 -20.118 1.00 93.94 135 ILE A CA 1
ATOM 1076 C C . ILE A 1 135 ? 8.573 -3.147 -20.308 1.00 93.94 135 ILE A C 1
ATOM 1078 O O . ILE A 1 135 ? 9.312 -3.292 -19.338 1.00 93.94 135 ILE A O 1
ATOM 1082 N N . THR A 1 136 ? 9.020 -3.259 -21.560 1.00 92.94 136 THR A N 1
ATOM 1083 C CA . THR A 1 136 ? 10.409 -3.607 -21.898 1.00 92.94 136 THR A CA 1
ATOM 1084 C C . THR A 1 136 ? 11.394 -2.553 -21.396 1.00 92.94 136 THR A C 1
ATOM 1086 O O . THR A 1 136 ? 12.472 -2.899 -20.915 1.00 92.94 136 THR A O 1
ATOM 1089 N N . LEU A 1 137 ? 11.044 -1.270 -21.506 1.00 89.56 137 LEU A N 1
ATOM 1090 C CA . LEU A 1 137 ? 11.855 -0.166 -21.002 1.00 89.56 137 LEU A CA 1
ATOM 1091 C C . LEU A 1 137 ? 11.992 -0.248 -19.479 1.00 89.56 137 LEU A C 1
ATOM 1093 O O . LEU A 1 137 ? 13.116 -0.255 -18.984 1.00 89.56 137 LEU A O 1
ATOM 1097 N N . ILE A 1 138 ? 10.873 -0.373 -18.759 1.00 89.50 138 ILE A N 1
ATOM 1098 C CA . ILE A 1 138 ? 10.844 -0.513 -17.295 1.00 89.50 138 ILE A CA 1
ATOM 1099 C C . ILE A 1 138 ? 11.702 -1.705 -16.852 1.00 89.50 138 ILE A C 1
ATOM 1101 O O . ILE A 1 138 ? 12.554 -1.563 -15.978 1.00 89.50 138 ILE A O 1
ATOM 1105 N N . TYR A 1 139 ? 11.542 -2.854 -17.508 1.00 88.94 139 TYR A N 1
ATOM 1106 C CA . TYR A 1 139 ? 12.314 -4.060 -17.217 1.00 88.94 139 TYR A CA 1
ATOM 1107 C C . TYR A 1 139 ? 13.825 -3.873 -17.431 1.00 88.94 139 TYR A C 1
ATOM 1109 O O . TYR A 1 139 ? 14.634 -4.227 -16.573 1.00 88.94 139 TYR A O 1
ATOM 1117 N N . LYS A 1 140 ? 14.237 -3.298 -18.569 1.00 88.00 140 LYS A N 1
ATOM 1118 C CA . LYS A 1 140 ? 15.660 -3.042 -18.862 1.00 88.00 140 LYS A CA 1
ATOM 1119 C C . LYS A 1 140 ? 16.278 -2.066 -17.869 1.00 88.00 140 LYS A C 1
ATOM 1121 O O . LYS A 1 140 ? 17.419 -2.249 -17.454 1.00 88.00 140 LYS A O 1
ATOM 1126 N N . LEU A 1 141 ? 15.526 -1.036 -17.498 1.00 83.31 141 LEU A N 1
ATOM 1127 C CA . LEU A 1 141 ? 15.944 -0.049 -16.516 1.00 83.31 141 LEU A CA 1
ATOM 1128 C C . LEU A 1 141 ? 16.184 -0.688 -15.140 1.00 83.31 141 LEU A C 1
ATOM 1130 O O . LEU A 1 141 ? 17.256 -0.488 -14.568 1.00 83.31 141 LEU A O 1
ATOM 1134 N N . ALA A 1 142 ? 15.256 -1.527 -14.673 1.00 81.00 142 ALA A N 1
ATOM 1135 C CA . ALA A 1 142 ? 15.399 -2.274 -13.423 1.00 81.00 142 ALA A CA 1
ATOM 1136 C C . ALA A 1 142 ? 16.668 -3.150 -13.408 1.00 81.00 142 ALA A C 1
ATOM 1138 O O . ALA A 1 142 ? 17.438 -3.125 -12.448 1.00 81.00 142 ALA A O 1
ATOM 1139 N N . ASN A 1 143 ? 16.933 -3.866 -14.508 1.00 82.25 143 ASN A N 1
ATOM 1140 C CA . ASN A 1 143 ? 18.106 -4.739 -14.656 1.00 82.25 143 ASN A CA 1
ATOM 1141 C C . ASN A 1 143 ? 19.445 -3.984 -14.682 1.00 82.25 143 ASN A C 1
ATOM 1143 O O . ASN A 1 143 ? 20.468 -4.513 -14.253 1.00 82.25 143 ASN A O 1
ATOM 1147 N N . ASN A 1 144 ? 19.456 -2.730 -15.135 1.00 79.94 144 ASN A N 1
ATOM 1148 C CA . ASN A 1 144 ? 20.662 -1.898 -15.189 1.00 79.94 144 ASN A CA 1
ATOM 1149 C C . ASN A 1 144 ? 21.009 -1.237 -13.841 1.00 79.94 144 ASN A C 1
ATOM 1151 O O . ASN A 1 144 ? 21.728 -0.241 -13.817 1.00 79.94 144 ASN A O 1
ATOM 1155 N N . LYS A 1 145 ? 20.515 -1.783 -12.720 1.00 74.31 145 LYS A N 1
ATOM 1156 C CA . LYS A 1 145 ? 20.667 -1.248 -11.353 1.00 74.31 145 LYS A CA 1
ATOM 1157 C C . LYS A 1 145 ? 20.007 0.118 -11.121 1.00 74.31 145 LYS A C 1
ATOM 1159 O O . LYS A 1 145 ? 20.210 0.710 -10.065 1.00 74.31 145 LYS A O 1
ATOM 1164 N N . ASN A 1 146 ? 19.172 0.587 -12.049 1.00 77.62 146 ASN A N 1
ATOM 1165 C CA . ASN A 1 146 ? 18.286 1.726 -11.821 1.00 77.62 146 ASN A CA 1
ATOM 1166 C C . ASN A 1 146 ? 16.960 1.202 -11.268 1.00 77.62 146 ASN A C 1
ATOM 1168 O O . ASN A 1 146 ? 15.939 1.180 -11.953 1.00 77.62 146 ASN A O 1
A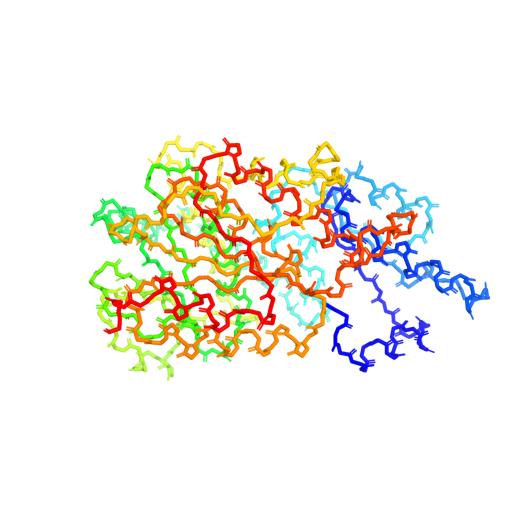TOM 1172 N N . ASN A 1 147 ? 16.993 0.675 -10.049 1.00 86.06 147 ASN A N 1
ATOM 1173 C CA . ASN A 1 147 ? 15.853 -0.014 -9.456 1.00 86.06 147 ASN A CA 1
ATOM 1174 C C . ASN A 1 147 ? 15.044 0.858 -8.487 1.00 86.06 147 ASN A C 1
ATOM 1176 O O . ASN A 1 147 ? 14.076 0.376 -7.906 1.00 86.06 147 ASN A O 1
ATOM 1180 N N . ILE A 1 148 ? 15.405 2.133 -8.317 1.00 9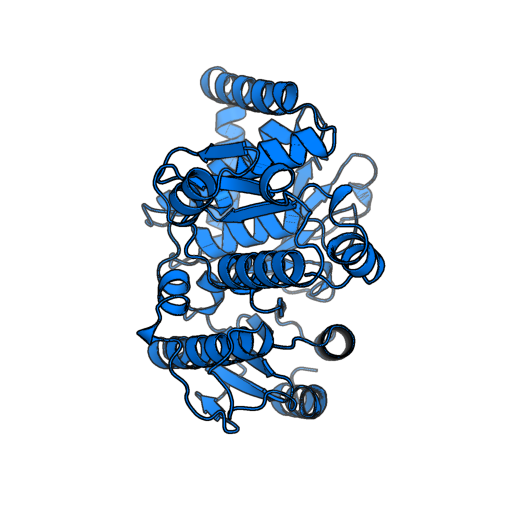2.19 148 ILE A N 1
ATOM 1181 C CA . ILE A 1 148 ? 14.682 3.067 -7.449 1.00 92.19 148 ILE A CA 1
ATOM 1182 C C . ILE A 1 148 ? 13.666 3.839 -8.284 1.00 92.19 148 ILE A C 1
ATOM 1184 O O . ILE A 1 148 ? 14.026 4.624 -9.162 1.00 92.19 148 ILE A O 1
ATOM 1188 N N . PHE A 1 149 ? 12.386 3.615 -8.008 1.00 93.56 149 PHE A N 1
ATOM 1189 C CA . PHE A 1 149 ? 11.273 4.250 -8.706 1.00 93.56 149 PHE A CA 1
ATOM 1190 C C . PHE A 1 149 ? 10.688 5.319 -7.797 1.00 93.56 149 PHE A C 1
ATOM 1192 O O . PHE A 1 149 ? 10.039 5.005 -6.801 1.00 93.56 149 PHE A O 1
ATOM 1199 N N . ARG A 1 150 ? 10.928 6.590 -8.121 1.00 93.56 150 ARG A N 1
ATOM 1200 C CA . ARG A 1 150 ? 10.420 7.719 -7.340 1.00 93.56 150 ARG A CA 1
ATOM 1201 C C . ARG A 1 150 ? 9.102 8.204 -7.923 1.00 93.56 150 ARG A C 1
ATOM 1203 O O . ARG A 1 150 ? 9.067 8.682 -9.053 1.00 93.56 150 ARG A O 1
ATOM 1210 N N . LEU A 1 151 ? 8.030 8.053 -7.153 1.00 93.44 151 LEU A N 1
ATOM 1211 C CA . LEU A 1 151 ? 6.659 8.298 -7.585 1.00 93.44 151 LEU A CA 1
ATOM 1212 C C . LEU A 1 151 ? 6.234 9.731 -7.245 1.00 93.44 151 LEU A C 1
ATOM 1214 O O . LEU A 1 151 ? 6.252 10.125 -6.076 1.00 93.44 151 LEU A O 1
ATOM 1218 N N . TYR A 1 152 ? 5.833 10.488 -8.264 1.00 90.25 152 TYR A N 1
ATOM 1219 C CA . TYR A 1 152 ? 5.351 11.863 -8.159 1.00 90.25 152 TYR A CA 1
ATOM 1220 C C . TYR A 1 152 ? 3.877 11.950 -8.536 1.00 90.25 152 TYR A C 1
ATOM 1222 O O . TYR A 1 152 ? 3.467 11.426 -9.569 1.00 90.25 152 TYR A O 1
ATOM 1230 N N . SER A 1 153 ? 3.110 12.679 -7.730 1.00 85.38 153 SER A N 1
ATOM 1231 C CA . SER A 1 153 ? 1.755 13.111 -8.062 1.00 85.38 153 SER A CA 1
ATOM 1232 C C . SER A 1 153 ? 1.699 14.641 -8.120 1.00 85.38 153 SER A C 1
ATOM 1234 O O . SER A 1 153 ? 2.366 15.293 -7.308 1.00 85.38 153 SER A O 1
ATOM 1236 N N . PRO A 1 154 ? 0.893 15.227 -9.023 1.00 72.12 154 PRO A N 1
ATOM 1237 C CA . PRO A 1 154 ? 0.718 16.670 -9.102 1.00 72.12 154 PRO A CA 1
ATOM 1238 C C . PRO A 1 154 ? -0.311 17.195 -8.091 1.00 72.12 154 PRO A C 1
ATOM 1240 O O . PRO A 1 154 ? -0.418 18.405 -7.903 1.00 72.12 154 PRO A O 1
ATOM 1243 N N . HIS A 1 155 ? -1.091 16.318 -7.445 1.00 65.69 155 HIS A N 1
ATOM 1244 C CA . HIS A 1 155 ? -2.318 16.727 -6.764 1.00 65.69 155 HIS A CA 1
ATOM 1245 C C . HIS A 1 155 ? -2.223 16.916 -5.252 1.00 65.69 155 HIS A C 1
ATOM 1247 O O . HIS A 1 155 ? -3.129 17.573 -4.740 1.00 65.69 155 HIS A O 1
ATOM 1253 N N . LYS A 1 156 ? -1.195 16.391 -4.555 1.00 65.62 156 LYS A N 1
ATOM 1254 C CA . LYS A 1 156 ? -0.819 16.657 -3.138 1.00 65.62 156 LYS A CA 1
ATOM 1255 C C . LYS A 1 156 ? 0.139 15.579 -2.600 1.00 65.62 156 LYS A C 1
ATOM 1257 O O . LYS A 1 156 ? 0.323 14.530 -3.213 1.00 65.62 156 LYS A O 1
ATOM 1262 N N . ASN A 1 157 ? 0.662 15.832 -1.398 1.00 66.44 157 ASN A N 1
ATOM 1263 C CA . ASN A 1 157 ? 1.180 14.797 -0.502 1.00 66.44 157 ASN A CA 1
ATOM 1264 C C . ASN A 1 157 ? 0.094 13.737 -0.212 1.00 66.44 157 ASN A C 1
ATOM 1266 O O . ASN A 1 157 ? -1.076 14.097 -0.054 1.00 66.44 157 ASN A O 1
ATOM 1270 N N . ASN A 1 158 ? 0.469 12.460 -0.109 1.00 70.75 158 ASN A N 1
ATOM 1271 C CA . ASN A 1 158 ? -0.432 11.307 0.085 1.00 70.75 158 ASN A CA 1
ATOM 1272 C C . ASN A 1 158 ? -1.489 11.049 -1.019 1.00 70.75 158 ASN A C 1
ATOM 1274 O O . ASN A 1 158 ? -2.584 10.570 -0.714 1.00 70.75 158 ASN A O 1
ATOM 1278 N N . ASP A 1 159 ? -1.213 11.336 -2.297 1.00 86.19 159 ASP A N 1
ATOM 1279 C CA . ASP A 1 159 ? -2.127 10.918 -3.377 1.00 86.19 159 ASP A CA 1
ATOM 1280 C C . ASP A 1 159 ? -2.284 9.382 -3.395 1.00 86.19 159 ASP A C 1
ATOM 1282 O O . ASP A 1 159 ? -1.326 8.627 -3.589 1.00 86.19 159 ASP A O 1
ATOM 1286 N N . SER A 1 160 ? -3.520 8.908 -3.224 1.00 86.69 160 SER A N 1
ATOM 1287 C CA . SER A 1 160 ? -3.854 7.483 -3.196 1.00 86.69 160 SER A CA 1
ATOM 1288 C C . SER A 1 160 ? -3.423 6.737 -4.461 1.00 86.69 160 SER A C 1
ATOM 1290 O O . SER A 1 160 ? -3.152 5.541 -4.382 1.00 86.69 160 SER A O 1
ATOM 1292 N N . LYS A 1 161 ? -3.301 7.410 -5.614 1.00 88.50 161 LYS A N 1
ATOM 1293 C CA . LYS A 1 161 ? -2.833 6.785 -6.862 1.00 88.50 161 LYS A CA 1
ATOM 1294 C C . LYS A 1 161 ? -1.384 6.321 -6.767 1.00 88.50 161 LYS A C 1
ATOM 1296 O O . LYS A 1 161 ? -1.079 5.194 -7.157 1.00 88.50 161 LYS A O 1
ATOM 1301 N N . ILE A 1 162 ? -0.493 7.163 -6.237 1.00 91.31 162 ILE A N 1
ATOM 1302 C CA . ILE A 1 162 ? 0.924 6.800 -6.091 1.00 91.31 162 ILE A CA 1
ATOM 1303 C C . ILE A 1 162 ? 1.132 5.819 -4.937 1.00 91.31 162 ILE A C 1
ATOM 1305 O O . ILE A 1 162 ? 1.995 4.956 -5.049 1.00 91.31 162 ILE A O 1
ATOM 1309 N N . ILE A 1 163 ? 0.308 5.882 -3.885 1.00 91.81 163 ILE A N 1
ATOM 1310 C CA . ILE A 1 163 ? 0.308 4.888 -2.798 1.00 91.81 163 ILE A CA 1
ATOM 1311 C C . ILE A 1 163 ? -0.140 3.519 -3.330 1.00 91.81 163 ILE A C 1
ATOM 1313 O O . ILE A 1 163 ? 0.505 2.506 -3.066 1.00 91.81 163 ILE A O 1
ATOM 1317 N N . TRP A 1 164 ? -1.200 3.475 -4.142 1.00 93.12 164 TRP A N 1
ATOM 1318 C CA . TRP A 1 164 ? -1.641 2.238 -4.787 1.00 93.12 164 TRP A CA 1
ATOM 1319 C C . TRP A 1 164 ? -0.584 1.697 -5.755 1.00 93.12 164 TRP A C 1
ATOM 1321 O O . TRP A 1 164 ? -0.279 0.507 -5.721 1.00 93.12 164 TRP A O 1
ATOM 1331 N N . LEU A 1 165 ? 0.043 2.547 -6.576 1.00 94.25 165 LEU A N 1
ATOM 1332 C CA . LEU A 1 165 ? 1.141 2.112 -7.445 1.00 94.25 165 LEU A CA 1
ATOM 1333 C C . LEU A 1 165 ? 2.342 1.597 -6.634 1.00 94.25 165 LEU A C 1
ATOM 1335 O O . LEU A 1 165 ? 2.940 0.586 -7.009 1.00 94.25 165 LEU A O 1
ATOM 1339 N N . GLN A 1 166 ? 2.676 2.249 -5.516 1.00 95.31 166 GLN A N 1
ATOM 1340 C CA . GLN A 1 166 ? 3.708 1.784 -4.591 1.00 95.31 166 GLN A CA 1
ATOM 1341 C C . GLN A 1 166 ? 3.386 0.376 -4.089 1.00 95.31 166 GLN A C 1
ATOM 1343 O O . GLN A 1 166 ? 4.244 -0.496 -4.196 1.00 95.31 166 GLN A O 1
ATOM 1348 N N . GLN A 1 167 ? 2.153 0.130 -3.635 1.00 94.81 167 GLN A N 1
ATOM 1349 C CA . GLN A 1 167 ? 1.695 -1.200 -3.224 1.00 94.81 167 GLN A CA 1
ATOM 1350 C C . GLN A 1 167 ? 1.786 -2.216 -4.368 1.00 94.81 167 GLN A C 1
ATOM 1352 O O . GLN A 1 167 ? 2.298 -3.324 -4.195 1.00 94.81 167 GLN A O 1
ATOM 1357 N N . MET A 1 168 ? 1.318 -1.842 -5.559 1.00 94.50 168 MET A N 1
ATOM 1358 C CA . MET A 1 168 ? 1.343 -2.707 -6.736 1.00 94.50 168 MET A CA 1
ATOM 1359 C C . MET A 1 168 ? 2.761 -3.176 -7.060 1.00 94.50 168 MET A C 1
ATOM 1361 O O . MET A 1 168 ? 2.961 -4.365 -7.309 1.00 94.50 168 MET A O 1
ATOM 1365 N N . ILE A 1 169 ? 3.744 -2.278 -7.004 1.00 94.19 169 ILE A N 1
ATOM 1366 C CA . ILE A 1 169 ? 5.157 -2.608 -7.211 1.00 94.19 169 ILE A CA 1
ATOM 1367 C C . ILE A 1 169 ? 5.694 -3.428 -6.028 1.00 94.19 169 ILE A C 1
ATOM 1369 O O . ILE A 1 169 ? 6.226 -4.521 -6.228 1.00 94.19 169 ILE A O 1
ATOM 1373 N N . ALA A 1 170 ? 5.536 -2.925 -4.803 1.00 93.25 170 ALA A N 1
ATOM 1374 C CA . ALA A 1 170 ? 6.176 -3.462 -3.607 1.00 93.25 170 ALA A CA 1
ATOM 1375 C C . ALA A 1 170 ? 5.646 -4.832 -3.174 1.00 93.25 170 ALA A C 1
ATOM 1377 O O . ALA A 1 170 ? 6.411 -5.583 -2.585 1.00 93.25 170 ALA A O 1
ATOM 1378 N N . GLU A 1 171 ? 4.399 -5.207 -3.460 1.00 91.06 171 GLU A N 1
ATOM 1379 C CA . GLU A 1 171 ? 3.878 -6.544 -3.121 1.00 91.06 171 GLU A CA 1
ATOM 1380 C C . GLU A 1 171 ? 3.901 -7.525 -4.299 1.00 91.06 171 GLU A C 1
ATOM 1382 O O . GLU A 1 171 ? 3.948 -8.746 -4.108 1.00 91.06 171 GLU A O 1
ATOM 1387 N N . SER A 1 172 ? 3.852 -7.026 -5.538 1.00 91.62 172 SER A N 1
ATOM 1388 C CA . SER A 1 172 ? 3.825 -7.909 -6.712 1.00 91.62 172 SER A CA 1
ATOM 1389 C C . SER A 1 172 ? 5.225 -8.275 -7.194 1.00 91.62 172 SER A C 1
ATOM 1391 O O . SER A 1 172 ? 5.430 -9.429 -7.569 1.00 91.62 172 SER A O 1
ATOM 1393 N N . LEU A 1 173 ? 6.170 -7.326 -7.170 1.00 89.94 173 LEU A N 1
ATOM 1394 C CA . LEU A 1 173 ? 7.481 -7.447 -7.826 1.00 89.94 173 LEU A CA 1
ATOM 1395 C C . LEU A 1 173 ? 8.648 -7.695 -6.858 1.00 89.94 173 LEU A C 1
ATOM 1397 O O . LEU A 1 173 ? 9.713 -8.136 -7.277 1.00 89.94 173 LEU A O 1
ATOM 1401 N N . SER A 1 174 ? 8.452 -7.510 -5.551 1.00 83.50 174 SER A N 1
ATOM 1402 C CA . SER A 1 174 ? 9.452 -7.782 -4.499 1.00 83.50 174 SER A CA 1
ATOM 1403 C C . SER A 1 174 ? 9.699 -9.274 -4.226 1.00 83.50 174 SER A C 1
ATOM 1405 O O . SER A 1 174 ? 10.128 -9.665 -3.147 1.00 83.50 174 SER A O 1
ATOM 1407 N N . LYS A 1 175 ? 9.405 -10.146 -5.188 1.00 78.50 175 LYS A N 1
ATOM 1408 C CA . LYS A 1 175 ? 9.692 -11.590 -5.121 1.00 78.50 175 LYS A CA 1
ATOM 1409 C C . LYS A 1 175 ? 10.816 -11.983 -6.074 1.00 78.50 175 LYS A C 1
ATOM 1411 O O . LYS A 1 175 ? 11.258 -13.127 -6.072 1.00 78.50 175 LYS A O 1
ATOM 1416 N N . ASN A 1 176 ? 11.269 -11.018 -6.869 1.00 69.94 176 ASN A N 1
ATOM 1417 C CA . ASN A 1 176 ? 12.174 -11.218 -7.980 1.00 69.94 176 ASN A CA 1
ATOM 1418 C C . ASN A 1 176 ? 13.605 -10.840 -7.581 1.00 69.94 176 ASN A C 1
ATOM 1420 O O . ASN A 1 176 ? 13.803 -10.025 -6.670 1.00 69.94 176 ASN A O 1
ATOM 1424 N N . PRO A 1 177 ? 14.618 -11.392 -8.270 1.00 66.38 177 PRO A N 1
ATOM 1425 C CA . PRO A 1 177 ? 15.999 -10.939 -8.119 1.00 66.38 177 PRO A CA 1
ATOM 1426 C C . PRO A 1 177 ? 16.161 -9.473 -8.556 1.00 66.38 177 PRO A C 1
ATOM 1428 O O . PRO A 1 177 ? 16.917 -8.726 -7.936 1.00 66.38 177 PRO A O 1
ATOM 1431 N N . ASN A 1 178 ? 15.391 -9.046 -9.562 1.00 73.25 178 ASN A N 1
ATOM 1432 C CA . ASN A 1 178 ? 15.316 -7.670 -10.047 1.00 73.25 178 ASN A CA 1
ATOM 1433 C C . ASN A 1 178 ? 14.158 -6.935 -9.369 1.00 73.25 178 ASN A C 1
ATOM 1435 O O . ASN A 1 178 ? 13.108 -6.686 -9.955 1.00 73.25 178 ASN A O 1
ATOM 1439 N N . TYR A 1 179 ? 14.318 -6.637 -8.088 1.00 79.50 179 TYR A N 1
ATOM 1440 C CA . TYR A 1 179 ? 13.301 -5.911 -7.338 1.00 79.50 179 TYR A CA 1
ATOM 1441 C C . TYR A 1 179 ? 13.329 -4.423 -7.681 1.00 79.50 179 TYR A C 1
ATOM 1443 O O . TYR A 1 179 ? 14.387 -3.848 -7.932 1.00 79.50 179 TYR A O 1
ATOM 1451 N N . LEU A 1 180 ? 12.159 -3.795 -7.621 1.00 90.00 180 LEU A N 1
ATOM 1452 C CA . LEU A 1 180 ? 12.004 -2.348 -7.678 1.00 90.00 180 LEU A CA 1
ATOM 1453 C C . LEU A 1 180 ? 11.781 -1.799 -6.267 1.00 90.00 180 LEU A C 1
ATOM 1455 O O . LEU A 1 180 ? 11.090 -2.416 -5.457 1.00 90.00 180 LEU A O 1
ATOM 1459 N N . ILE A 1 181 ? 12.341 -0.624 -5.991 1.00 92.88 181 ILE A N 1
ATOM 1460 C CA . ILE A 1 181 ? 12.173 0.133 -4.750 1.00 92.88 181 ILE A CA 1
ATOM 1461 C C . ILE A 1 181 ? 11.254 1.331 -5.055 1.00 92.88 181 ILE A C 1
ATOM 1463 O O . ILE A 1 181 ? 11.744 2.366 -5.517 1.00 92.88 181 ILE A O 1
ATOM 1467 N N . PRO A 1 182 ? 9.929 1.216 -4.847 1.00 95.12 182 PRO A N 1
ATOM 1468 C CA . PRO A 1 182 ? 8.988 2.297 -5.118 1.00 95.12 182 PRO A CA 1
ATOM 1469 C C . PRO A 1 182 ? 8.943 3.283 -3.944 1.00 95.12 182 PRO A C 1
ATOM 1471 O O . PRO A 1 182 ? 8.305 3.023 -2.927 1.00 95.12 182 PRO A O 1
ATOM 1474 N N . ILE A 1 183 ? 9.604 4.428 -4.070 1.00 94.75 183 ILE A N 1
ATOM 1475 C CA . ILE A 1 183 ? 9.615 5.478 -3.044 1.00 94.75 183 ILE A CA 1
ATOM 1476 C C . ILE A 1 183 ? 8.672 6.624 -3.399 1.00 94.75 183 ILE A C 1
ATOM 1478 O O . ILE A 1 183 ? 8.536 7.004 -4.562 1.00 94.75 183 ILE A O 1
ATOM 1482 N N . LEU A 1 184 ? 8.066 7.235 -2.384 1.00 93.81 184 LEU A N 1
ATOM 1483 C CA . LEU A 1 184 ? 7.260 8.440 -2.568 1.00 93.81 184 LEU A CA 1
ATOM 1484 C C . LEU A 1 184 ? 8.169 9.668 -2.658 1.00 93.81 184 LEU A C 1
ATOM 1486 O O . LEU A 1 184 ? 9.055 9.865 -1.816 1.00 93.81 184 LEU A O 1
ATOM 1490 N N . ALA A 1 185 ? 7.947 10.506 -3.672 1.00 91.44 185 ALA A N 1
ATOM 1491 C CA . ALA A 1 185 ? 8.748 11.705 -3.902 1.00 91.44 185 ALA A CA 1
ATOM 1492 C C . ALA A 1 185 ? 8.673 12.714 -2.750 1.00 91.44 185 ALA A C 1
ATOM 1494 O O . ALA A 1 185 ? 9.665 13.375 -2.459 1.00 91.44 185 ALA A O 1
ATOM 1495 N N . GLU A 1 186 ? 7.535 12.805 -2.061 1.00 89.12 186 GLU A N 1
ATOM 1496 C CA . GLU A 1 186 ? 7.334 13.717 -0.926 1.00 89.12 186 GLU A CA 1
ATOM 1497 C C . GLU A 1 186 ? 8.343 13.491 0.217 1.00 89.12 186 GLU A C 1
ATOM 1499 O O . GLU A 1 186 ? 8.765 14.445 0.868 1.00 89.12 186 GLU A O 1
ATOM 1504 N N . HIS A 1 187 ? 8.793 12.246 0.417 1.00 90.88 187 HIS A N 1
ATOM 1505 C CA . HIS A 1 187 ? 9.793 11.885 1.428 1.00 90.88 187 HIS A CA 1
ATOM 1506 C C . HIS A 1 187 ? 11.229 11.892 0.878 1.00 90.88 187 HIS A C 1
ATOM 1508 O O . HIS A 1 187 ? 12.192 11.873 1.641 1.00 90.88 187 HIS A O 1
ATOM 1514 N N . ASN A 1 188 ? 11.381 11.934 -0.448 1.00 92.06 188 ASN A N 1
ATOM 1515 C CA . ASN A 1 188 ? 12.625 11.622 -1.155 1.00 92.06 188 ASN A CA 1
ATOM 1516 C C . ASN A 1 188 ? 12.990 12.660 -2.233 1.00 92.06 188 ASN A C 1
ATOM 1518 O O . ASN A 1 188 ? 13.716 12.360 -3.184 1.00 92.06 188 ASN A O 1
ATOM 1522 N N . SER A 1 189 ? 12.477 13.887 -2.123 1.00 86.44 189 SER A N 1
ATOM 1523 C CA . SER A 1 189 ? 12.677 14.939 -3.130 1.00 86.44 189 SER A CA 1
ATOM 1524 C C . SER A 1 189 ? 14.141 15.365 -3.276 1.00 86.44 189 SER A C 1
ATOM 1526 O O . SER A 1 189 ? 14.541 15.828 -4.338 1.00 86.44 189 SER A O 1
ATOM 1528 N N . HIS A 1 190 ? 14.939 15.168 -2.225 1.00 84.44 190 HIS A N 1
ATOM 1529 C CA . HIS A 1 190 ? 16.353 15.527 -2.152 1.00 84.44 190 HIS A CA 1
ATOM 1530 C C . HIS A 1 190 ? 17.288 14.543 -2.867 1.00 84.44 190 HIS A C 1
ATOM 1532 O O . HIS A 1 190 ? 18.421 14.912 -3.164 1.00 84.44 190 HIS A O 1
ATOM 1538 N N . LEU A 1 191 ? 16.841 13.311 -3.144 1.00 86.00 191 LEU A N 1
ATOM 1539 C CA . LEU A 1 191 ? 17.701 12.305 -3.764 1.00 86.00 191 LEU A CA 1
ATOM 1540 C C . LEU A 1 191 ? 18.121 12.734 -5.171 1.00 86.00 191 LEU A C 1
ATOM 1542 O O . LEU A 1 191 ? 17.276 13.148 -5.976 1.00 86.00 191 LEU A O 1
ATOM 1546 N N . ASN A 1 192 ? 19.407 12.572 -5.474 1.00 75.81 192 ASN A N 1
ATOM 1547 C CA . ASN A 1 192 ? 19.999 12.975 -6.753 1.00 75.81 192 ASN A CA 1
ATOM 1548 C C . ASN A 1 192 ? 20.840 11.863 -7.405 1.00 75.81 192 ASN A C 1
ATOM 1550 O O . ASN A 1 192 ? 21.591 12.100 -8.353 1.00 75.81 192 ASN A O 1
ATOM 1554 N N . THR A 1 193 ? 20.722 10.629 -6.912 1.00 69.12 193 THR A N 1
ATOM 1555 C CA . THR A 1 193 ? 21.417 9.484 -7.501 1.00 69.12 193 THR A CA 1
ATOM 1556 C C . THR A 1 193 ? 20.969 9.209 -8.942 1.00 69.12 193 THR A C 1
ATOM 1558 O O . THR A 1 193 ? 19.784 9.223 -9.285 1.00 69.12 193 THR A O 1
ATOM 1561 N N . LYS A 1 194 ? 21.944 8.877 -9.798 1.00 66.44 194 LYS A N 1
ATOM 1562 C CA . LYS A 1 194 ? 21.729 8.498 -11.207 1.00 66.44 194 LYS A CA 1
ATOM 1563 C C . LYS A 1 194 ? 20.913 7.207 -11.369 1.00 66.44 194 LYS A C 1
ATOM 1565 O O . LYS A 1 194 ? 20.441 6.940 -12.471 1.00 66.44 194 LYS A O 1
ATOM 1570 N N . ALA A 1 195 ? 20.747 6.437 -10.290 1.00 76.62 195 ALA A N 1
ATOM 1571 C CA . ALA A 1 195 ? 19.990 5.188 -10.265 1.00 76.62 195 ALA A CA 1
ATOM 1572 C C . ALA A 1 195 ? 18.465 5.372 -10.126 1.00 76.62 195 ALA A C 1
ATOM 1574 O O . ALA A 1 195 ? 17.725 4.387 -10.143 1.00 76.62 195 ALA A O 1
ATOM 1575 N N . ILE A 1 196 ? 17.979 6.611 -9.980 1.00 86.50 196 ILE A N 1
ATOM 1576 C CA . ILE A 1 196 ? 16.544 6.897 -9.873 1.00 86.50 196 ILE A CA 1
ATOM 1577 C C . ILE A 1 196 ? 15.899 7.006 -11.251 1.00 86.50 196 ILE A C 1
ATOM 1579 O O . ILE A 1 196 ? 16.410 7.679 -12.150 1.00 86.50 196 ILE A O 1
ATOM 1583 N N . ILE A 1 197 ? 14.717 6.405 -11.361 1.00 89.25 197 ILE A N 1
ATOM 1584 C CA . ILE A 1 197 ? 13.738 6.688 -12.408 1.00 89.25 197 ILE A CA 1
ATOM 1585 C C . ILE A 1 197 ? 12.561 7.405 -11.771 1.00 89.25 197 ILE A C 1
ATOM 1587 O O . ILE A 1 197 ? 11.965 6.926 -10.802 1.00 89.25 197 ILE A O 1
ATOM 1591 N N . ASN A 1 198 ? 12.233 8.569 -12.316 1.00 89.50 198 ASN A N 1
ATOM 1592 C CA . ASN A 1 198 ? 11.109 9.363 -11.847 1.00 89.50 198 ASN A CA 1
ATOM 1593 C C . ASN A 1 198 ? 9.857 8.919 -12.604 1.00 89.50 198 ASN A C 1
ATOM 1595 O O . ASN A 1 198 ? 9.802 9.034 -13.825 1.00 89.50 198 ASN A O 1
ATOM 1599 N N . ILE A 1 199 ? 8.858 8.409 -11.888 1.00 91.06 199 ILE A N 1
ATOM 1600 C CA . ILE A 1 199 ? 7.529 8.153 -12.445 1.00 91.06 199 ILE A CA 1
ATOM 1601 C C . ILE A 1 199 ? 6.663 9.340 -12.077 1.00 91.06 199 ILE A C 1
ATOM 1603 O O . ILE A 1 199 ? 6.366 9.560 -10.902 1.00 91.06 199 ILE A O 1
ATOM 1607 N N . VAL A 1 200 ? 6.281 10.108 -13.087 1.00 88.75 200 VAL A N 1
ATOM 1608 C CA . VAL A 1 200 ? 5.555 11.358 -12.901 1.00 88.75 200 VAL A CA 1
ATOM 1609 C C . VAL A 1 200 ? 4.172 11.213 -13.497 1.00 88.75 200 VAL A C 1
ATOM 1611 O O . VAL A 1 200 ? 4.038 11.071 -14.709 1.00 88.75 200 VAL A O 1
ATOM 1614 N N . PHE A 1 201 ? 3.153 11.288 -12.647 1.00 87.25 201 PHE A N 1
ATOM 1615 C CA . PHE A 1 201 ? 1.799 11.558 -13.106 1.00 87.25 201 PHE A CA 1
ATOM 1616 C C . PHE A 1 201 ? 1.715 13.056 -13.426 1.00 87.25 201 PHE A C 1
ATOM 1618 O O . PHE A 1 201 ? 1.934 13.890 -12.549 1.00 87.25 201 PHE A O 1
ATOM 1625 N N . SER A 1 202 ? 1.483 13.421 -14.685 1.00 81.75 202 SER A N 1
ATOM 1626 C CA . SER A 1 202 ? 1.366 14.824 -15.101 1.00 81.75 202 SER A CA 1
ATOM 1627 C C . SER A 1 202 ? 0.242 15.036 -16.106 1.00 81.75 202 SER A C 1
ATOM 1629 O O . SER A 1 202 ? -0.127 14.142 -16.859 1.00 81.75 202 SER A O 1
ATOM 1631 N N . ASN A 1 203 ? -0.315 16.240 -16.126 1.00 76.69 203 ASN A N 1
ATOM 1632 C CA . ASN A 1 203 ? -1.259 16.692 -17.146 1.00 76.69 203 ASN A CA 1
ATOM 1633 C C . ASN A 1 203 ? -0.665 17.902 -17.884 1.00 76.69 203 ASN A C 1
ATOM 1635 O O . ASN A 1 203 ? 0.435 18.344 -17.555 1.00 76.69 203 ASN A O 1
ATOM 1639 N N . GLU A 1 204 ? -1.352 18.433 -18.899 1.00 69.62 204 GLU A N 1
ATOM 1640 C CA . GLU A 1 204 ? -0.843 19.566 -19.695 1.00 69.62 204 GLU A CA 1
ATOM 1641 C C . GLU A 1 204 ? -0.393 20.756 -18.835 1.00 69.62 204 GLU A C 1
ATOM 1643 O O . GLU A 1 204 ? 0.631 21.363 -19.134 1.00 69.62 204 GLU A O 1
ATOM 1648 N N . ASN A 1 205 ? -1.058 21.000 -17.703 1.00 65.50 205 ASN A N 1
ATOM 1649 C CA . ASN A 1 205 ? -0.729 22.096 -16.793 1.00 65.50 205 ASN A CA 1
ATOM 1650 C C . ASN A 1 205 ? 0.490 21.818 -15.892 1.00 65.50 205 ASN A C 1
ATOM 1652 O O . ASN A 1 205 ? 1.021 22.748 -15.292 1.00 65.50 205 ASN A O 1
ATOM 1656 N N . THR A 1 206 ? 0.932 20.561 -15.755 1.00 68.56 206 THR A N 1
ATOM 1657 C CA . THR A 1 206 ? 2.040 20.166 -14.859 1.00 68.56 206 THR A CA 1
ATOM 1658 C C . THR A 1 206 ? 3.214 19.502 -15.579 1.00 68.56 206 THR A C 1
ATOM 1660 O O . THR A 1 206 ? 4.195 19.110 -14.944 1.00 68.56 206 THR A O 1
ATOM 1663 N N . LYS A 1 207 ? 3.168 19.381 -16.910 1.00 65.94 207 LYS A N 1
ATOM 1664 C CA . LYS A 1 207 ? 4.257 18.783 -17.703 1.00 65.94 207 LYS A CA 1
ATOM 1665 C C . LYS A 1 207 ? 5.568 19.566 -17.577 1.00 65.94 207 LYS A C 1
ATOM 1667 O O . LYS A 1 207 ? 6.622 18.949 -17.455 1.00 65.94 207 LYS A O 1
ATOM 1672 N N . GLU A 1 208 ? 5.512 20.896 -17.514 1.00 60.38 208 GLU A N 1
ATOM 1673 C CA . GLU A 1 208 ? 6.709 21.744 -17.386 1.00 60.38 208 GLU A CA 1
ATOM 1674 C C . GLU A 1 208 ? 7.329 21.724 -15.979 1.00 60.38 208 GLU A C 1
ATOM 1676 O O . GLU A 1 208 ? 8.537 21.913 -15.834 1.00 60.38 208 GLU A O 1
ATOM 1681 N N . SER A 1 209 ? 6.544 21.436 -14.933 1.00 63.88 209 SER A N 1
ATOM 1682 C CA . SER A 1 209 ? 7.035 21.462 -13.546 1.00 63.88 209 SER A CA 1
ATOM 1683 C C . SER A 1 209 ? 7.971 20.303 -13.186 1.00 63.88 209 SER A C 1
ATOM 1685 O O . SER A 1 209 ? 8.624 20.349 -12.144 1.00 63.88 209 SER A O 1
ATOM 1687 N N . TYR A 1 210 ? 8.073 19.275 -14.034 1.00 68.06 210 TYR A N 1
ATOM 1688 C CA . TYR A 1 210 ? 8.882 18.081 -13.780 1.00 68.06 210 TYR A CA 1
ATOM 1689 C C . TYR A 1 210 ? 9.951 17.872 -14.860 1.00 68.06 210 TYR A C 1
ATOM 1691 O O . TYR A 1 210 ? 9.958 16.864 -15.562 1.00 68.06 210 TYR A O 1
ATOM 1699 N N . ASN A 1 211 ? 10.900 18.805 -14.971 1.00 66.62 211 ASN A N 1
ATOM 1700 C CA . ASN A 1 211 ? 12.086 18.633 -15.818 1.00 66.62 211 ASN A CA 1
ATOM 1701 C C . ASN A 1 211 ? 13.183 17.833 -15.085 1.00 66.62 211 ASN A C 1
ATOM 1703 O O . ASN A 1 211 ? 14.234 18.357 -14.715 1.00 66.62 211 ASN A O 1
ATOM 1707 N N . LEU A 1 212 ? 12.889 16.566 -14.791 1.00 74.88 212 LEU A N 1
ATOM 1708 C CA . LEU A 1 212 ? 13.786 15.651 -14.083 1.00 74.88 212 LEU A CA 1
ATOM 1709 C C . LEU A 1 212 ? 14.469 14.700 -15.078 1.00 74.88 212 LEU A C 1
ATOM 1711 O O . LEU A 1 212 ? 13.837 14.203 -16.013 1.00 74.88 212 LEU A O 1
ATOM 1715 N N . ALA A 1 213 ? 15.747 14.384 -14.857 1.00 76.62 213 ALA A N 1
ATOM 1716 C CA . ALA A 1 213 ? 16.433 13.339 -15.619 1.00 76.62 213 ALA A CA 1
ATOM 1717 C C . ALA A 1 213 ? 15.787 11.958 -15.379 1.00 76.62 213 ALA A C 1
ATOM 1719 O O . ALA A 1 213 ? 15.221 11.714 -14.313 1.00 76.62 213 ALA A O 1
ATOM 1720 N N . ASN A 1 214 ? 15.900 11.040 -16.348 1.00 82.75 214 ASN A N 1
ATOM 1721 C CA . ASN A 1 214 ? 15.376 9.666 -16.260 1.00 82.75 214 ASN A CA 1
ATOM 1722 C C . ASN A 1 214 ? 13.882 9.597 -15.884 1.00 82.75 214 ASN A C 1
ATOM 1724 O O . ASN A 1 214 ? 13.491 8.872 -14.967 1.00 82.75 214 ASN A O 1
ATOM 1728 N N . THR A 1 215 ? 13.046 10.372 -16.575 1.00 86.50 215 THR A N 1
ATOM 1729 C CA . THR A 1 215 ? 11.613 10.479 -16.271 1.00 86.50 215 THR A CA 1
ATOM 1730 C C . THR A 1 215 ? 10.761 9.629 -17.207 1.00 86.50 215 THR A C 1
ATOM 1732 O O . THR A 1 215 ? 10.926 9.664 -18.425 1.00 86.50 215 THR A O 1
ATOM 1735 N N . ILE A 1 216 ? 9.816 8.894 -16.625 1.00 87.69 216 ILE A N 1
ATOM 1736 C CA . ILE A 1 216 ? 8.684 8.272 -17.307 1.00 87.69 216 ILE A CA 1
ATOM 1737 C C . ILE A 1 216 ? 7.441 9.070 -16.912 1.00 87.69 216 ILE A C 1
ATOM 1739 O O . ILE A 1 216 ? 6.986 9.002 -15.768 1.00 87.69 216 ILE A O 1
ATOM 1743 N N . SER A 1 217 ? 6.904 9.837 -17.857 1.00 86.69 217 SER A N 1
ATOM 1744 C CA . SER A 1 217 ? 5.653 10.571 -17.666 1.00 86.69 217 SER A CA 1
ATOM 1745 C C . SER A 1 217 ? 4.457 9.678 -17.980 1.00 86.69 217 SER A C 1
ATOM 1747 O O . SER A 1 217 ? 4.436 8.983 -18.996 1.00 86.69 217 SER A O 1
ATOM 1749 N N . ILE A 1 218 ? 3.465 9.714 -17.101 1.00 87.62 218 ILE A N 1
ATOM 1750 C CA . ILE A 1 218 ? 2.175 9.047 -17.236 1.00 87.62 218 ILE A CA 1
ATOM 1751 C C . ILE A 1 218 ? 1.119 10.147 -17.203 1.00 87.62 218 ILE A C 1
ATOM 1753 O O . ILE A 1 218 ? 1.161 11.001 -16.318 1.00 87.62 218 ILE A O 1
ATOM 1757 N N . ASP A 1 219 ? 0.183 10.133 -18.151 1.00 85.44 219 ASP A N 1
ATOM 1758 C CA . ASP A 1 219 ? -0.910 11.103 -18.137 1.00 85.44 219 ASP A CA 1
ATOM 1759 C C . ASP A 1 219 ? -1.726 10.942 -16.847 1.00 85.44 219 ASP A C 1
ATOM 1761 O O . ASP A 1 219 ? -2.216 9.854 -16.519 1.00 85.44 219 ASP A O 1
ATOM 1765 N N . ASP A 1 220 ? -1.844 12.031 -16.090 1.00 84.56 220 ASP A N 1
ATOM 1766 C CA . ASP A 1 220 ? -2.548 12.012 -14.820 1.00 84.56 220 ASP A CA 1
ATOM 1767 C C . ASP A 1 220 ? -4.056 11.940 -15.048 1.00 84.56 220 ASP A C 1
ATOM 1769 O O . ASP A 1 220 ? -4.703 12.902 -15.468 1.00 84.56 220 ASP A O 1
ATOM 1773 N N . CYS A 1 221 ? -4.617 10.770 -14.761 1.00 84.62 221 CYS A N 1
ATOM 1774 C CA . CYS A 1 221 ? -6.046 10.535 -14.809 1.00 84.62 221 CYS A CA 1
ATOM 1775 C C . CYS A 1 221 ? -6.606 10.615 -13.387 1.00 84.62 221 CYS A C 1
ATOM 1777 O O . CYS A 1 221 ? -6.265 9.803 -12.522 1.00 84.62 221 CYS A O 1
ATOM 1779 N N . ILE A 1 222 ? -7.482 11.588 -13.148 1.00 82.44 222 ILE A N 1
ATOM 1780 C CA . ILE A 1 222 ? -8.218 11.710 -11.888 1.00 82.44 222 ILE A CA 1
ATOM 1781 C C . ILE A 1 222 ? -9.448 10.791 -11.878 1.00 82.44 222 ILE A C 1
ATOM 1783 O O . ILE A 1 222 ? -9.995 10.497 -12.944 1.00 82.44 222 ILE A O 1
ATOM 1787 N N . PRO A 1 223 ? -9.927 10.360 -10.696 1.00 77.62 223 PRO A N 1
ATOM 1788 C CA . PRO A 1 223 ? -11.192 9.643 -10.595 1.00 77.62 223 PRO A CA 1
ATOM 1789 C C . PRO A 1 223 ? -12.320 10.402 -11.306 1.00 77.62 223 PRO A C 1
ATOM 1791 O O . PRO A 1 223 ? -12.522 11.590 -11.068 1.00 77.62 223 PRO A O 1
ATOM 1794 N N . GLY A 1 224 ? -13.035 9.711 -12.196 1.00 74.56 224 GLY A N 1
ATOM 1795 C CA . GLY A 1 224 ? -14.100 10.293 -13.018 1.00 74.56 224 GLY A CA 1
ATOM 1796 C C . GLY A 1 224 ? -13.664 10.767 -14.409 1.00 74.56 224 GLY A C 1
ATOM 1797 O O . GLY A 1 224 ? -14.539 11.013 -15.236 1.00 74.56 224 GLY A O 1
ATOM 1798 N N . SER A 1 225 ? -12.359 10.840 -14.709 1.00 83.94 225 SER A N 1
ATOM 1799 C CA . SER A 1 225 ? -11.904 11.060 -16.087 1.00 83.94 225 SER A CA 1
ATOM 1800 C C . SER A 1 225 ? -12.187 9.837 -16.962 1.00 83.94 225 SER A C 1
ATOM 1802 O O . SER A 1 225 ? -12.183 8.701 -16.480 1.00 83.94 225 SER A O 1
ATOM 1804 N N . GLU A 1 226 ? -12.394 10.062 -18.262 1.00 81.62 226 GLU A N 1
ATOM 1805 C CA . GLU A 1 226 ? -12.630 8.987 -19.238 1.00 81.62 226 GLU A CA 1
ATOM 1806 C C . GLU A 1 226 ? -11.471 7.974 -19.221 1.00 81.62 226 GLU A C 1
ATOM 1808 O O . GLU A 1 226 ? -11.661 6.772 -19.071 1.00 81.62 226 GLU A O 1
ATOM 1813 N N . ASN A 1 227 ? -10.228 8.454 -19.186 1.00 86.00 227 ASN A N 1
ATOM 1814 C CA . ASN A 1 227 ? -9.056 7.580 -19.232 1.00 86.00 227 ASN A CA 1
ATOM 1815 C C . ASN A 1 227 ? -8.688 6.908 -17.896 1.00 86.00 227 ASN A C 1
ATOM 1817 O O . ASN A 1 227 ? -7.760 6.095 -17.864 1.00 86.00 227 ASN A O 1
ATOM 1821 N N . PHE A 1 228 ? -9.389 7.191 -16.790 1.00 88.75 228 PHE A N 1
ATOM 1822 C CA . PHE A 1 228 ? -9.028 6.646 -15.477 1.00 88.75 228 PHE A CA 1
ATOM 1823 C C . PHE A 1 228 ? -9.091 5.115 -15.433 1.00 88.75 228 PHE A C 1
ATOM 1825 O O . PHE A 1 228 ? -8.164 4.467 -14.943 1.00 88.75 228 PHE A O 1
ATOM 1832 N N . GLY A 1 229 ? -10.143 4.522 -16.005 1.00 91.38 229 GLY A N 1
ATOM 1833 C CA . GLY A 1 229 ? -10.263 3.066 -16.112 1.00 91.38 229 GLY A CA 1
ATOM 1834 C C . GLY A 1 229 ? -9.105 2.449 -16.907 1.00 91.38 229 GLY A C 1
ATOM 1835 O O . GLY A 1 229 ? -8.474 1.485 -16.464 1.00 91.38 229 GLY A O 1
ATOM 1836 N N . SER A 1 230 ? -8.764 3.059 -18.043 1.00 91.69 230 SER A N 1
ATOM 1837 C CA . SER A 1 230 ? -7.640 2.658 -18.897 1.00 91.69 230 SER A CA 1
ATOM 1838 C C . SER A 1 230 ? -6.305 2.711 -18.154 1.00 91.69 230 SER A C 1
ATOM 1840 O O . SER A 1 230 ? -5.510 1.776 -18.270 1.00 91.69 230 SER A O 1
ATOM 1842 N N . LEU A 1 231 ? -6.067 3.746 -17.341 1.00 91.69 231 LEU A N 1
ATOM 1843 C CA . LEU A 1 231 ? -4.869 3.866 -16.504 1.00 91.69 231 LEU A CA 1
ATOM 1844 C C . LEU A 1 231 ? -4.772 2.721 -15.487 1.00 91.69 231 LEU A C 1
ATOM 1846 O O . LEU A 1 231 ? -3.734 2.057 -15.404 1.00 91.69 231 LEU A O 1
ATOM 1850 N N . VAL A 1 232 ? -5.856 2.460 -14.747 1.00 92.69 232 VAL A N 1
ATOM 1851 C CA . VAL A 1 232 ? -5.911 1.374 -13.754 1.00 92.69 232 VAL A CA 1
ATOM 1852 C C . VAL A 1 232 ? -5.597 0.031 -14.418 1.00 92.69 232 VAL A C 1
ATOM 1854 O O . VAL A 1 232 ? -4.726 -0.706 -13.948 1.00 92.69 232 VAL A O 1
ATOM 1857 N N . TYR A 1 233 ? -6.239 -0.266 -15.551 1.00 94.44 233 TYR A N 1
ATOM 1858 C CA . TYR A 1 233 ? -6.018 -1.516 -16.279 1.00 94.44 233 TYR A CA 1
ATOM 1859 C C . TYR A 1 233 ? -4.600 -1.621 -16.860 1.00 94.44 233 TYR A C 1
ATOM 1861 O O . TYR A 1 233 ? -3.978 -2.683 -16.796 1.00 94.44 233 TYR A O 1
ATOM 1869 N N . THR A 1 234 ? -4.047 -0.515 -17.363 1.00 94.44 234 THR A N 1
ATOM 1870 C CA . THR A 1 234 ? -2.671 -0.447 -17.880 1.00 94.44 234 THR A CA 1
ATOM 1871 C C . THR A 1 234 ? -1.654 -0.806 -16.803 1.00 94.44 234 THR A C 1
ATOM 1873 O O . THR A 1 234 ? -0.792 -1.654 -17.035 1.00 94.44 234 THR A O 1
ATOM 1876 N N . ILE A 1 235 ? -1.773 -0.223 -15.606 1.00 94.56 235 ILE A N 1
ATOM 1877 C CA . ILE A 1 235 ? -0.877 -0.521 -14.479 1.00 94.56 235 ILE A CA 1
ATOM 1878 C C . ILE A 1 235 ? -0.971 -2.002 -14.095 1.00 94.56 235 ILE A C 1
ATOM 1880 O O . ILE A 1 235 ? 0.062 -2.654 -13.931 1.00 94.56 235 ILE A O 1
ATOM 1884 N N . MET A 1 236 ? -2.180 -2.570 -14.027 1.00 95.00 236 MET A N 1
ATOM 1885 C CA . MET A 1 236 ? -2.365 -4.001 -13.747 1.00 95.00 236 MET A CA 1
ATOM 1886 C C . MET A 1 236 ? -1.662 -4.893 -14.782 1.00 95.00 236 MET A C 1
ATOM 1888 O O . MET A 1 236 ? -1.008 -5.867 -14.396 1.00 95.00 236 MET A O 1
ATOM 1892 N N . ILE A 1 237 ? -1.742 -4.559 -16.077 1.00 95.25 237 ILE A N 1
ATOM 1893 C CA . ILE A 1 237 ? -1.038 -5.293 -17.142 1.00 95.25 237 ILE A CA 1
ATOM 1894 C C . ILE A 1 237 ? 0.477 -5.158 -16.994 1.00 95.25 237 ILE A C 1
ATOM 1896 O O . ILE A 1 237 ? 1.177 -6.168 -17.088 1.00 95.25 237 ILE A O 1
ATOM 1900 N N . ILE A 1 238 ? 0.992 -3.947 -16.755 1.00 94.81 238 ILE A N 1
ATOM 1901 C CA . ILE A 1 238 ? 2.434 -3.699 -16.608 1.00 94.81 238 ILE A CA 1
ATOM 1902 C C . ILE A 1 238 ? 2.995 -4.532 -15.457 1.00 94.81 238 ILE A C 1
ATOM 1904 O O . ILE A 1 238 ? 3.937 -5.294 -15.658 1.00 94.81 238 ILE A O 1
ATOM 1908 N N . ILE A 1 239 ? 2.388 -4.438 -14.274 1.00 93.81 239 ILE A N 1
ATOM 1909 C CA . ILE A 1 239 ? 2.843 -5.141 -13.067 1.00 93.81 239 ILE A CA 1
ATOM 1910 C C . ILE A 1 239 ? 2.776 -6.656 -13.256 1.00 93.81 239 ILE A C 1
ATOM 1912 O O . ILE A 1 239 ? 3.728 -7.364 -12.932 1.00 93.81 239 ILE A O 1
ATOM 1916 N N . THR A 1 240 ? 1.683 -7.156 -13.837 1.00 93.31 240 THR A N 1
ATOM 1917 C CA . THR A 1 240 ? 1.549 -8.585 -14.142 1.00 93.31 240 THR A CA 1
ATOM 1918 C C . THR A 1 240 ? 2.652 -9.037 -15.097 1.00 93.31 240 THR A C 1
ATOM 1920 O O . THR A 1 240 ? 3.344 -10.014 -14.824 1.00 93.31 240 THR A O 1
ATOM 1923 N N . SER A 1 241 ? 2.866 -8.298 -16.186 1.00 93.62 241 SER A N 1
ATOM 1924 C CA . SER A 1 241 ? 3.852 -8.644 -17.213 1.00 93.62 241 SER A CA 1
ATOM 1925 C C . SER A 1 241 ? 5.277 -8.640 -16.665 1.00 93.62 241 SER A C 1
ATOM 1927 O O . SER A 1 241 ? 6.017 -9.585 -16.916 1.00 93.62 241 SER A O 1
ATOM 1929 N N . LEU A 1 242 ? 5.654 -7.623 -15.883 1.00 91.94 242 LEU A N 1
ATOM 1930 C CA . LEU A 1 242 ? 6.977 -7.544 -15.254 1.00 91.94 242 LEU A CA 1
ATOM 1931 C C . LEU A 1 242 ? 7.236 -8.744 -14.341 1.00 91.94 242 LEU A C 1
ATOM 1933 O O . LEU A 1 242 ? 8.295 -9.354 -14.438 1.00 91.94 242 LEU A O 1
ATOM 1937 N N . SER A 1 243 ? 6.249 -9.137 -13.529 1.00 90.12 243 SER A N 1
ATOM 1938 C CA . SER A 1 243 ? 6.371 -10.319 -12.670 1.00 90.12 243 SER A CA 1
ATOM 1939 C C . SER A 1 243 ? 6.690 -11.582 -13.469 1.00 90.12 243 SER A C 1
ATOM 1941 O O . SER A 1 243 ? 7.614 -12.305 -13.104 1.00 90.12 243 SER A O 1
ATOM 1943 N N . PHE A 1 244 ? 5.957 -11.832 -14.561 1.00 89.44 244 PHE A N 1
ATOM 1944 C CA . PHE A 1 244 ? 6.172 -13.008 -15.409 1.00 89.44 244 PHE A CA 1
ATOM 1945 C C . PHE A 1 244 ? 7.518 -12.972 -16.140 1.00 89.44 244 PHE A C 1
ATOM 1947 O O . PHE A 1 244 ? 8.182 -14.001 -16.231 1.00 89.44 244 PHE A O 1
ATOM 1954 N N . ILE A 1 245 ? 7.938 -11.807 -16.644 1.00 89.12 245 ILE A N 1
ATOM 1955 C CA . ILE A 1 245 ? 9.227 -11.653 -17.338 1.00 89.12 245 ILE A CA 1
ATOM 1956 C C . ILE A 1 245 ? 10.397 -11.966 -16.393 1.00 89.12 245 ILE A C 1
ATOM 1958 O O . ILE A 1 245 ? 11.344 -12.633 -16.798 1.00 89.12 245 ILE A O 1
ATOM 1962 N N . ASP A 1 246 ? 10.316 -11.540 -15.132 1.00 81.19 246 ASP A N 1
ATOM 1963 C CA . ASP A 1 246 ? 11.329 -11.805 -14.100 1.00 81.19 246 ASP A CA 1
ATOM 1964 C C . ASP A 1 246 ? 11.322 -13.255 -13.563 1.00 81.19 246 ASP A C 1
ATOM 1966 O O . ASP A 1 246 ? 12.089 -13.587 -12.657 1.00 81.19 246 ASP A O 1
ATOM 1970 N N . GLY A 1 247 ? 10.458 -14.130 -14.089 1.00 78.19 247 GLY A N 1
ATOM 1971 C CA . GLY A 1 247 ? 10.378 -15.539 -13.694 1.00 78.19 247 GLY A CA 1
ATOM 1972 C C . GLY A 1 247 ? 9.502 -15.820 -12.470 1.00 78.19 247 GLY A C 1
ATOM 1973 O O . GLY A 1 247 ? 9.422 -16.970 -12.034 1.00 78.19 247 GLY A O 1
ATOM 1974 N N . ASN A 1 248 ? 8.803 -14.818 -11.925 1.00 74.62 248 ASN A N 1
ATOM 1975 C CA . ASN A 1 248 ? 7.766 -15.038 -10.920 1.00 74.62 248 ASN A CA 1
ATOM 1976 C C . ASN A 1 248 ? 6.391 -15.160 -11.580 1.00 74.62 248 ASN A C 1
ATOM 1978 O O . ASN A 1 248 ? 5.753 -14.180 -11.969 1.00 74.62 248 ASN A O 1
ATOM 1982 N N . ASN A 1 249 ? 5.885 -16.387 -11.601 1.00 67.31 249 ASN A N 1
ATOM 1983 C CA . ASN A 1 249 ? 4.602 -16.717 -12.213 1.00 67.31 249 ASN A CA 1
ATOM 1984 C C . ASN A 1 249 ? 3.380 -16.309 -11.369 1.00 67.31 249 ASN A C 1
ATOM 1986 O O . ASN A 1 249 ? 2.254 -16.633 -11.748 1.00 67.31 249 ASN A O 1
ATOM 1990 N N . ASN A 1 250 ? 3.561 -15.639 -10.220 1.00 83.69 250 ASN A N 1
ATOM 1991 C CA . ASN A 1 250 ? 2.439 -15.222 -9.381 1.00 83.69 250 ASN A CA 1
ATOM 1992 C C . ASN A 1 250 ? 2.601 -13.805 -8.775 1.00 83.69 250 ASN A C 1
ATOM 1994 O O . ASN A 1 250 ? 3.033 -13.642 -7.622 1.00 83.69 250 ASN A O 1
ATOM 1998 N N . PRO A 1 251 ? 2.188 -12.751 -9.509 1.00 84.62 251 PRO A N 1
ATOM 1999 C CA . PRO A 1 251 ? 2.157 -11.381 -8.995 1.00 84.62 251 PRO A CA 1
ATOM 2000 C C . PRO A 1 251 ? 1.069 -11.150 -7.943 1.00 84.62 251 PRO A C 1
ATOM 2002 O O . PRO A 1 251 ? 1.016 -10.067 -7.372 1.00 84.62 251 PRO A O 1
ATOM 2005 N N . TYR A 1 252 ? 0.203 -12.127 -7.666 1.00 86.44 252 TYR A N 1
ATOM 2006 C CA . TYR A 1 252 ? -1.041 -11.938 -6.915 1.00 86.44 252 TYR A CA 1
ATOM 2007 C C . TYR A 1 252 ? -0.940 -12.302 -5.423 1.00 86.44 252 TYR A C 1
ATOM 2009 O O . TYR A 1 252 ? -1.861 -12.004 -4.662 1.00 86.44 252 TYR A O 1
ATOM 2017 N N . THR A 1 253 ? 0.174 -12.899 -4.985 1.00 83.44 253 THR A N 1
ATOM 2018 C CA . THR A 1 253 ? 0.409 -13.363 -3.598 1.00 83.44 253 THR A CA 1
ATOM 2019 C C . THR A 1 253 ? 1.256 -12.394 -2.763 1.00 83.44 253 THR A C 1
ATOM 2021 O O . THR A 1 253 ? 1.832 -11.457 -3.309 1.00 83.44 253 THR A O 1
ATOM 2024 N N . GLN A 1 254 ? 1.334 -12.604 -1.446 1.00 76.69 254 GLN A N 1
ATOM 2025 C CA . GLN A 1 254 ? 2.172 -11.840 -0.497 1.00 76.69 254 GLN A CA 1
ATOM 2026 C C . GLN A 1 254 ? 2.609 -12.743 0.682 1.00 76.69 254 GLN A C 1
ATOM 2028 O O . GLN A 1 254 ? 2.149 -12.594 1.812 1.00 76.69 254 GLN A O 1
ATOM 2033 N N . PRO A 1 255 ? 3.384 -13.805 0.410 1.00 80.44 255 PRO A N 1
ATOM 2034 C CA . PRO A 1 255 ? 3.562 -14.905 1.357 1.00 80.44 255 PRO A CA 1
ATOM 2035 C C . PRO A 1 255 ? 4.184 -14.487 2.696 1.00 80.44 255 PRO A C 1
ATOM 2037 O O . PRO A 1 255 ? 3.811 -15.052 3.723 1.00 80.44 255 PRO A O 1
ATOM 2040 N N . ASP A 1 256 ? 5.100 -13.516 2.720 1.00 78.38 256 ASP A N 1
ATOM 2041 C CA . ASP A 1 256 ? 5.768 -13.123 3.966 1.00 78.38 256 ASP A CA 1
ATOM 2042 C C . ASP A 1 256 ? 4.917 -12.156 4.796 1.00 78.38 256 ASP A C 1
ATOM 2044 O O . ASP A 1 256 ? 4.974 -12.181 6.026 1.00 78.38 256 ASP A O 1
ATOM 2048 N N . VAL A 1 257 ? 4.056 -11.366 4.152 1.00 77.06 257 VAL A N 1
ATOM 2049 C CA . VAL A 1 257 ? 3.011 -10.603 4.854 1.00 77.06 257 VAL A CA 1
ATOM 2050 C C . VAL A 1 257 ? 2.003 -11.539 5.521 1.00 77.06 257 VAL A C 1
ATOM 2052 O O . VAL A 1 257 ? 1.617 -11.307 6.664 1.00 77.06 257 VAL A O 1
ATOM 2055 N N . GLU A 1 258 ? 1.592 -12.620 4.854 1.00 78.88 258 GLU A N 1
ATOM 2056 C CA . GLU A 1 258 ? 0.646 -13.579 5.445 1.00 78.88 258 GLU A CA 1
ATOM 2057 C C . GLU A 1 258 ? 1.232 -14.309 6.667 1.00 78.88 258 GLU A C 1
ATOM 2059 O O . GLU A 1 258 ? 0.499 -14.603 7.611 1.00 78.88 258 GLU A O 1
ATOM 2064 N N . LYS A 1 259 ? 2.556 -14.521 6.726 1.00 76.38 259 LYS A N 1
ATOM 2065 C CA . LYS A 1 259 ? 3.217 -15.031 7.944 1.00 76.38 259 LYS A CA 1
ATOM 2066 C C . LYS A 1 259 ? 3.067 -14.075 9.127 1.00 76.38 259 LYS A C 1
ATOM 2068 O O . LYS A 1 259 ? 2.780 -14.536 10.227 1.00 76.38 259 LYS A O 1
ATOM 2073 N N . ALA A 1 260 ? 3.202 -12.765 8.903 1.00 70.75 260 ALA A N 1
ATOM 2074 C CA . ALA A 1 260 ? 3.085 -11.747 9.956 1.00 70.75 260 ALA A CA 1
ATOM 2075 C C . ALA A 1 260 ? 1.685 -11.685 10.583 1.00 70.75 260 ALA A C 1
ATOM 2077 O O . ALA A 1 260 ? 1.532 -11.245 11.718 1.00 70.75 260 ALA A O 1
ATOM 2078 N N . LYS A 1 261 ? 0.666 -12.147 9.852 1.00 72.50 261 LYS A N 1
ATOM 2079 C CA . LYS A 1 261 ? -0.724 -12.216 10.320 1.00 72.50 261 LYS A CA 1
ATOM 2080 C C . LYS A 1 261 ? -1.042 -13.506 11.073 1.00 72.50 261 LYS A C 1
ATOM 2082 O O . LYS A 1 261 ? -2.121 -13.625 11.648 1.00 72.50 261 LYS A O 1
ATOM 2087 N N . ASN A 1 262 ? -0.148 -14.494 11.049 1.00 73.62 262 ASN A N 1
ATOM 2088 C CA . ASN A 1 262 ? -0.396 -15.782 11.678 1.00 73.62 262 ASN A CA 1
ATOM 2089 C C . ASN A 1 262 ? -0.280 -15.659 13.213 1.00 73.62 262 ASN A C 1
ATOM 2091 O O . ASN A 1 262 ? 0.740 -15.160 13.694 1.00 73.62 262 ASN A O 1
ATOM 2095 N N . PRO A 1 263 ? -1.251 -16.179 13.992 1.00 68.50 263 PRO A N 1
ATOM 2096 C CA . PRO A 1 263 ? -1.213 -16.168 15.457 1.00 68.50 263 PRO A CA 1
ATOM 2097 C C . PRO A 1 263 ? 0.107 -16.646 16.080 1.00 68.50 263 PRO A C 1
ATOM 2099 O O . PRO A 1 263 ? 0.545 -16.080 17.074 1.00 68.50 263 PRO A O 1
ATOM 2102 N N . LYS A 1 264 ? 0.806 -17.608 15.458 1.00 68.75 264 LYS A N 1
ATOM 2103 C CA . LYS A 1 264 ? 2.122 -18.112 15.910 1.00 68.75 264 LYS A CA 1
ATOM 2104 C C . LYS A 1 264 ? 3.227 -17.040 15.933 1.00 68.75 264 LYS A C 1
ATOM 2106 O O . LYS A 1 264 ? 4.258 -17.193 16.593 1.00 68.75 264 LYS A O 1
ATOM 2111 N N . TYR A 1 265 ? 3.076 -15.982 15.146 1.00 66.75 265 TYR A N 1
ATOM 2112 C CA . TYR A 1 265 ? 4.009 -14.855 15.108 1.00 66.75 265 TYR A CA 1
ATOM 2113 C C . TYR A 1 265 ? 3.582 -13.712 16.028 1.00 66.75 265 TYR A C 1
ATOM 2115 O O . TYR A 1 265 ? 4.406 -12.861 16.338 1.00 66.75 265 TYR A O 1
ATOM 2123 N N . LEU A 1 266 ? 2.338 -13.730 16.506 1.00 68.12 266 LEU A N 1
ATOM 2124 C CA . LEU A 1 266 ? 1.749 -12.700 17.357 1.00 68.12 266 LEU A CA 1
ATOM 2125 C C . LEU A 1 266 ? 1.910 -12.999 18.864 1.00 68.12 266 LEU A C 1
ATOM 2127 O O . LEU A 1 266 ? 1.292 -12.331 19.690 1.00 68.12 266 LEU A O 1
ATOM 2131 N N . GLU A 1 267 ? 2.724 -13.997 19.230 1.00 61.78 267 GLU A N 1
ATOM 2132 C CA . GLU A 1 267 ? 3.025 -14.334 20.626 1.00 61.78 267 GLU A CA 1
ATOM 2133 C C . GLU A 1 267 ? 3.795 -13.203 21.328 1.00 61.78 267 GLU A C 1
ATOM 2135 O O . GLU A 1 267 ? 4.662 -12.543 20.750 1.00 61.78 267 GLU A O 1
ATOM 2140 N N . ALA A 1 268 ? 3.471 -12.978 22.602 1.00 53.44 268 ALA A N 1
ATOM 2141 C CA . ALA A 1 268 ? 4.062 -11.918 23.401 1.00 53.44 268 ALA A CA 1
ATOM 2142 C C . ALA A 1 268 ? 5.511 -12.252 23.777 1.00 53.44 268 ALA A C 1
ATOM 2144 O O . ALA A 1 268 ? 5.767 -13.135 24.594 1.00 53.44 268 ALA A O 1
ATOM 2145 N N . SER A 1 269 ? 6.464 -11.505 23.225 1.00 56.16 269 SER A N 1
ATOM 2146 C CA . SER A 1 269 ? 7.833 -11.453 23.736 1.00 56.16 269 SER A CA 1
ATOM 2147 C C . SER A 1 269 ? 8.207 -10.028 24.126 1.00 56.16 269 SER A C 1
ATOM 2149 O O . SER A 1 269 ? 7.765 -9.061 23.508 1.00 56.16 269 SER A O 1
ATOM 2151 N N . ILE A 1 270 ? 9.011 -9.926 25.185 1.00 53.28 270 ILE A N 1
ATOM 2152 C CA . ILE A 1 270 ? 9.454 -8.681 25.812 1.00 53.28 270 ILE A CA 1
ATOM 2153 C C . ILE A 1 270 ? 10.380 -7.938 24.850 1.00 53.28 270 ILE A C 1
ATOM 2155 O O . ILE A 1 270 ? 11.407 -8.467 24.429 1.00 53.28 270 ILE A O 1
ATOM 2159 N N . ILE A 1 271 ? 10.015 -6.702 24.530 1.00 56.84 271 ILE A N 1
ATOM 2160 C CA . ILE A 1 271 ? 10.822 -5.807 23.713 1.00 56.84 271 ILE A CA 1
ATOM 2161 C C . ILE A 1 271 ? 11.895 -5.184 24.617 1.00 56.84 271 ILE A C 1
ATOM 2163 O O . ILE A 1 271 ? 11.592 -4.357 25.474 1.00 56.84 271 ILE A O 1
ATOM 2167 N N . SER A 1 272 ? 13.150 -5.587 24.440 1.00 57.44 272 SER A N 1
ATOM 2168 C CA . SER A 1 272 ? 14.319 -4.849 24.930 1.00 57.44 272 SER A CA 1
ATOM 2169 C C . SER A 1 272 ? 15.014 -4.160 23.751 1.00 57.44 272 SER A C 1
ATOM 2171 O O . SER A 1 272 ? 14.749 -4.496 22.596 1.00 57.44 272 SER A O 1
ATOM 2173 N N . ASP A 1 273 ? 15.864 -3.163 24.022 1.00 61.44 273 ASP A N 1
ATOM 2174 C CA . ASP A 1 273 ? 16.668 -2.485 22.997 1.00 61.44 273 ASP A CA 1
ATOM 2175 C C . ASP A 1 273 ? 17.496 -3.515 22.201 1.00 61.44 273 ASP A C 1
ATOM 2177 O O . ASP A 1 273 ? 18.572 -3.943 22.622 1.00 61.44 273 ASP A O 1
ATOM 2181 N N . GLU A 1 274 ? 16.991 -3.922 21.036 1.00 67.69 274 GLU A N 1
ATOM 2182 C CA . GLU A 1 274 ? 17.629 -4.903 20.164 1.00 67.69 274 GLU A CA 1
ATOM 2183 C C . GLU A 1 274 ? 18.183 -4.238 18.897 1.00 67.69 274 GLU A C 1
ATOM 2185 O O . GLU A 1 274 ? 17.492 -3.534 18.151 1.00 67.69 274 GLU A O 1
ATOM 2190 N N . THR A 1 275 ? 19.453 -4.521 18.615 1.00 71.06 275 THR A N 1
ATOM 2191 C CA . THR A 1 275 ? 20.074 -4.309 17.303 1.00 71.06 275 THR A CA 1
ATOM 2192 C C . THR A 1 275 ? 20.427 -5.664 16.719 1.00 71.06 275 THR A C 1
ATOM 2194 O O . THR A 1 275 ? 21.195 -6.409 17.331 1.00 71.06 275 THR A O 1
ATOM 2197 N N . HIS A 1 276 ? 19.907 -5.979 15.537 1.00 66.88 276 HIS A N 1
ATOM 2198 C CA . HIS A 1 276 ? 20.177 -7.244 14.868 1.00 66.88 276 HIS A CA 1
ATOM 2199 C C . HIS A 1 276 ? 21.005 -7.010 13.602 1.00 66.88 276 HIS A C 1
ATOM 2201 O O . HIS A 1 276 ? 20.576 -6.298 12.692 1.00 66.88 276 HIS A O 1
ATOM 2207 N N . ASN A 1 277 ? 22.173 -7.662 13.552 1.00 66.62 277 ASN A N 1
ATOM 2208 C CA . ASN A 1 277 ? 23.256 -7.478 12.578 1.00 66.62 277 ASN A CA 1
ATOM 2209 C C . ASN A 1 277 ? 23.950 -6.099 12.634 1.00 66.62 277 ASN A C 1
ATOM 2211 O O . ASN A 1 277 ? 23.331 -5.056 12.825 1.00 66.62 277 ASN A O 1
ATOM 2215 N N . ASN A 1 278 ? 25.275 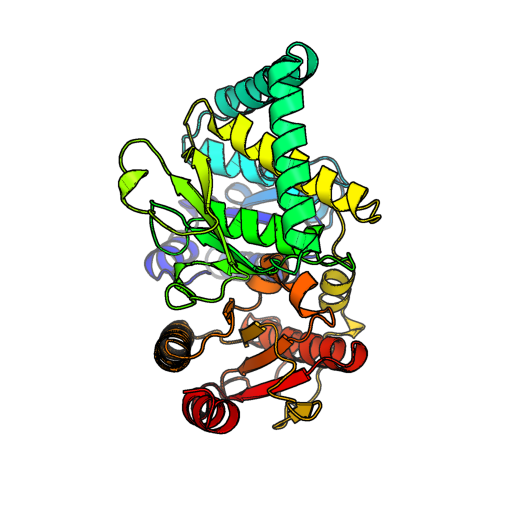-6.085 12.434 1.00 66.19 278 ASN A N 1
ATOM 2216 C CA . ASN A 1 278 ? 26.036 -4.837 12.338 1.00 66.19 278 ASN A CA 1
ATOM 2217 C C . ASN A 1 278 ? 25.656 -4.066 11.064 1.00 66.19 278 ASN A C 1
ATOM 2219 O O . ASN A 1 278 ? 25.665 -4.617 9.963 1.00 66.19 278 ASN A O 1
ATOM 2223 N N . ILE A 1 279 ? 25.396 -2.765 11.213 1.00 67.12 279 ILE A N 1
ATOM 2224 C CA . ILE A 1 279 ? 25.028 -1.865 10.115 1.00 67.12 279 ILE A CA 1
ATOM 2225 C C . ILE A 1 279 ? 26.255 -1.628 9.220 1.00 67.12 279 ILE A C 1
ATOM 2227 O O . ILE A 1 279 ? 27.079 -0.746 9.477 1.00 67.12 279 ILE A O 1
ATOM 2231 N N . SER A 1 280 ? 26.392 -2.409 8.147 1.00 67.56 280 SER A N 1
ATOM 2232 C CA . SER A 1 280 ? 27.384 -2.131 7.105 1.00 67.56 280 SER A CA 1
ATOM 2233 C C . SER A 1 280 ? 26.884 -0.993 6.217 1.00 67.56 280 SER A C 1
ATOM 2235 O O . SER A 1 280 ? 26.105 -1.197 5.288 1.00 67.56 280 SER A O 1
ATOM 2237 N N . LYS A 1 281 ? 27.350 0.222 6.514 1.00 67.00 281 LYS A N 1
ATOM 2238 C CA . LYS A 1 281 ? 26.973 1.471 5.830 1.00 67.00 281 LYS A CA 1
ATOM 2239 C C . LYS A 1 281 ? 27.098 1.409 4.301 1.00 67.00 281 LYS A C 1
ATOM 2241 O O . LYS A 1 281 ? 26.251 1.950 3.605 1.00 67.00 281 LYS A O 1
ATOM 2246 N N . ASN A 1 282 ? 28.093 0.687 3.784 1.00 66.56 282 ASN A N 1
ATOM 2247 C CA . ASN A 1 282 ? 28.397 0.614 2.348 1.00 66.56 282 ASN A CA 1
ATOM 2248 C C . ASN A 1 282 ? 27.471 -0.326 1.549 1.00 66.56 282 ASN A C 1
ATOM 2250 O O . ASN A 1 282 ? 27.694 -0.520 0.357 1.00 66.56 282 ASN A O 1
ATOM 2254 N N . LYS A 1 283 ? 26.475 -0.956 2.188 1.00 78.88 283 LYS A N 1
ATOM 2255 C CA . LYS A 1 283 ? 25.561 -1.926 1.553 1.00 78.88 283 LYS A CA 1
ATOM 2256 C C . LYS A 1 283 ? 24.078 -1.563 1.696 1.00 78.88 283 LYS A C 1
ATOM 2258 O O . LYS A 1 283 ? 23.226 -2.403 1.417 1.00 78.88 283 LYS A O 1
ATOM 2263 N N . ILE A 1 284 ? 23.771 -0.351 2.165 1.00 88.50 284 ILE A N 1
ATOM 2264 C CA . ILE A 1 284 ? 22.389 0.089 2.377 1.00 88.50 284 ILE A CA 1
ATOM 2265 C C . ILE A 1 284 ? 21.825 0.614 1.055 1.00 88.50 284 ILE A C 1
ATOM 2267 O O . ILE A 1 284 ? 22.252 1.658 0.573 1.00 88.50 284 ILE A O 1
ATOM 2271 N N . ASN A 1 285 ? 20.850 -0.098 0.493 1.00 89.81 285 ASN A N 1
ATOM 2272 C CA . ASN A 1 285 ? 20.131 0.317 -0.713 1.00 89.81 285 ASN A CA 1
ATOM 2273 C C . ASN A 1 285 ? 18.957 1.247 -0.384 1.00 89.81 285 ASN A C 1
ATOM 2275 O O . ASN A 1 285 ? 18.624 2.119 -1.181 1.00 89.81 285 ASN A O 1
ATOM 2279 N N . TYR A 1 286 ? 18.325 1.059 0.778 1.00 93.50 286 TYR A N 1
ATOM 2280 C CA . TYR A 1 286 ? 17.289 1.948 1.300 1.00 93.50 286 TYR A CA 1
ATOM 2281 C C . TYR A 1 286 ? 17.152 1.813 2.823 1.00 93.50 286 TYR A C 1
ATOM 2283 O O . TYR A 1 286 ? 17.591 0.831 3.428 1.00 93.50 286 TYR A O 1
ATOM 2291 N N . ILE A 1 287 ? 16.519 2.799 3.452 1.00 95.06 287 ILE A N 1
ATOM 2292 C CA . ILE A 1 287 ? 16.176 2.796 4.877 1.00 95.06 287 ILE A CA 1
ATOM 2293 C C . ILE A 1 287 ? 14.655 2.764 4.995 1.00 95.06 287 ILE A C 1
ATOM 2295 O O . ILE A 1 287 ? 13.960 3.480 4.281 1.00 95.06 287 ILE A O 1
ATOM 2299 N N . SER A 1 288 ? 14.119 1.956 5.901 1.00 96.38 288 SER A N 1
ATOM 2300 C CA . SER A 1 288 ? 12.687 1.982 6.216 1.00 96.38 288 SER A CA 1
ATOM 2301 C C . SER A 1 288 ? 12.488 2.360 7.670 1.00 96.38 288 SER A C 1
ATOM 2303 O O . SER A 1 288 ? 13.064 1.752 8.569 1.00 96.38 288 SER A O 1
ATOM 2305 N N . PHE A 1 289 ? 11.692 3.395 7.889 1.00 97.31 289 PHE A N 1
ATOM 2306 C CA . PHE A 1 289 ? 11.214 3.797 9.197 1.00 97.31 289 PHE A CA 1
ATOM 2307 C C . PHE A 1 289 ? 9.800 3.238 9.344 1.00 97.31 289 PHE A C 1
ATOM 2309 O O . PHE A 1 289 ? 8.882 3.730 8.690 1.00 97.31 289 PHE A O 1
ATOM 2316 N N . LEU A 1 290 ? 9.647 2.201 10.167 1.00 95.88 290 LEU A N 1
ATOM 2317 C CA . LEU A 1 290 ? 8.377 1.517 10.412 1.00 95.88 290 LEU A CA 1
ATOM 2318 C C . LEU A 1 290 ? 7.820 1.994 11.756 1.00 95.88 290 LEU A C 1
ATOM 2320 O O . LEU A 1 290 ? 8.379 1.674 12.803 1.00 95.88 290 LEU A O 1
ATOM 2324 N N . LEU A 1 291 ? 6.768 2.810 11.736 1.00 94.62 291 LEU A N 1
ATOM 2325 C CA . LEU A 1 291 ? 6.207 3.462 12.918 1.00 94.62 291 LEU A CA 1
ATOM 2326 C C . LEU A 1 291 ? 5.066 2.621 13.506 1.00 94.62 291 LEU A C 1
ATOM 2328 O O . LEU A 1 291 ? 3.946 2.639 13.000 1.00 94.62 291 LEU A O 1
ATOM 2332 N N . PHE A 1 292 ? 5.340 1.946 14.619 1.00 91.12 292 PHE A N 1
ATOM 2333 C CA . PHE A 1 292 ? 4.389 1.249 15.489 1.00 91.12 292 PHE A CA 1
ATOM 2334 C C . PHE A 1 292 ? 3.964 2.170 16.640 1.00 91.12 292 PHE A C 1
ATOM 2336 O O . PHE A 1 292 ? 4.279 1.953 17.810 1.00 91.12 292 PHE A O 1
ATOM 2343 N N . ILE A 1 293 ? 3.293 3.264 16.288 1.00 87.81 293 ILE A N 1
ATOM 2344 C CA . ILE A 1 293 ? 2.877 4.319 17.217 1.00 87.81 293 ILE A CA 1
ATOM 2345 C C . ILE A 1 293 ? 1.381 4.539 17.022 1.00 87.81 293 ILE A C 1
ATOM 2347 O O . ILE A 1 293 ? 0.938 4.700 15.890 1.00 87.81 293 ILE A O 1
ATOM 2351 N N . ASN A 1 294 ? 0.609 4.579 18.109 1.00 82.19 294 ASN A N 1
ATOM 2352 C CA . ASN A 1 294 ? -0.824 4.883 18.036 1.00 82.19 294 ASN A CA 1
ATOM 2353 C C . ASN A 1 294 ? -1.109 6.397 18.122 1.00 82.19 294 ASN A C 1
ATOM 2355 O O . ASN A 1 294 ? -2.042 6.907 17.505 1.00 82.19 294 ASN A O 1
ATOM 2359 N N . ASP A 1 295 ? -0.294 7.155 18.867 1.00 84.94 295 ASP A N 1
ATOM 2360 C CA . ASP A 1 295 ? -0.512 8.593 19.033 1.00 84.94 295 ASP A CA 1
ATOM 2361 C C . ASP A 1 295 ? -0.158 9.386 17.761 1.00 84.94 295 ASP A C 1
ATOM 2363 O O . ASP A 1 295 ? 0.994 9.479 17.331 1.00 84.94 295 ASP A O 1
ATOM 2367 N N . LYS A 1 296 ? -1.161 10.043 17.170 1.00 83.19 296 LYS A N 1
ATOM 2368 C CA . LYS A 1 296 ? -1.014 10.834 15.937 1.00 83.19 296 LYS A CA 1
ATOM 2369 C C . LYS A 1 296 ? -0.034 12.003 16.073 1.00 83.19 296 LYS A C 1
ATOM 2371 O O . LYS A 1 296 ? 0.627 12.357 15.092 1.00 83.19 296 LYS A O 1
ATOM 2376 N N . LYS A 1 297 ? 0.033 12.667 17.234 1.00 89.38 297 LYS A N 1
ATOM 2377 C CA . LYS A 1 297 ? 0.960 13.796 17.436 1.00 89.38 297 LYS A CA 1
ATOM 2378 C C . LYS A 1 297 ? 2.393 13.278 17.453 1.00 89.38 297 LYS A C 1
ATOM 2380 O O . LYS A 1 297 ? 3.263 13.895 16.836 1.00 89.38 297 LYS A O 1
ATOM 2385 N N . GLU A 1 298 ? 2.619 12.136 18.086 1.00 90.88 298 GLU A N 1
ATOM 2386 C CA . GLU A 1 298 ? 3.895 11.434 18.119 1.00 90.88 298 GLU A CA 1
ATOM 2387 C C . GLU A 1 298 ? 4.294 10.903 16.733 1.00 90.88 298 GLU A C 1
ATOM 2389 O O . GLU A 1 298 ? 5.435 11.124 16.323 1.00 90.88 298 GLU A O 1
ATOM 2394 N N . ILE A 1 299 ? 3.363 10.336 15.950 1.00 91.94 299 ILE A N 1
ATOM 2395 C CA . ILE A 1 299 ? 3.589 9.980 14.534 1.00 91.94 299 ILE A CA 1
ATOM 2396 C C . ILE A 1 299 ? 4.046 11.215 13.749 1.00 91.94 299 ILE A C 1
ATOM 2398 O O . ILE A 1 299 ? 5.124 11.212 13.155 1.00 91.94 299 ILE A O 1
ATOM 2402 N N . LYS A 1 300 ? 3.271 12.310 13.776 1.00 93.12 300 LYS A N 1
ATOM 2403 C CA . LYS A 1 300 ? 3.598 13.548 13.041 1.00 93.12 300 LYS A CA 1
ATOM 2404 C C . LYS A 1 300 ? 4.958 14.116 13.448 1.00 93.12 300 LYS A C 1
ATOM 2406 O O . LYS A 1 300 ? 5.727 14.557 12.592 1.00 93.12 300 LYS A O 1
ATOM 2411 N N . LYS A 1 301 ? 5.261 14.108 14.749 1.00 95.06 301 LYS A N 1
ATOM 2412 C CA . LYS A 1 301 ? 6.553 14.542 15.293 1.00 95.06 301 LYS A CA 1
ATOM 2413 C C . LYS A 1 301 ? 7.687 13.659 14.768 1.00 95.06 301 LYS A C 1
ATOM 2415 O O . LYS A 1 301 ? 8.685 14.198 14.294 1.00 95.06 301 LYS A O 1
ATOM 2420 N N . SER A 1 302 ? 7.519 12.340 14.806 1.00 95.69 302 SER A N 1
ATOM 2421 C CA . SER A 1 302 ? 8.503 11.364 14.327 1.00 95.69 302 SER A CA 1
ATOM 2422 C C . SER A 1 302 ? 8.773 11.514 12.831 1.00 95.69 302 SER A C 1
ATOM 2424 O O . SER A 1 302 ? 9.931 11.649 12.442 1.00 95.69 302 SER A O 1
ATOM 2426 N N . ILE A 1 303 ? 7.729 11.619 12.001 1.00 95.56 303 ILE A N 1
ATOM 2427 C CA . ILE A 1 303 ? 7.855 11.869 10.554 1.00 95.56 303 ILE A CA 1
ATOM 2428 C C . ILE A 1 303 ? 8.645 13.157 10.303 1.00 95.56 303 ILE A C 1
ATOM 2430 O O . ILE A 1 303 ? 9.609 13.154 9.542 1.00 95.56 303 ILE A O 1
ATOM 2434 N N . LYS A 1 304 ? 8.309 14.258 10.991 1.00 95.75 304 LYS A N 1
ATOM 2435 C CA . LYS A 1 304 ? 9.033 15.531 10.844 1.00 95.75 304 LYS A CA 1
ATOM 2436 C C . LYS A 1 304 ? 10.517 15.403 11.204 1.00 95.75 304 LYS A C 1
ATOM 2438 O O . LYS A 1 304 ? 11.359 15.973 10.512 1.00 95.75 304 LYS A O 1
ATOM 2443 N N . ILE A 1 305 ? 10.842 14.675 12.275 1.00 95.88 305 ILE A N 1
ATOM 2444 C CA . ILE A 1 305 ? 12.231 14.409 12.681 1.00 95.88 305 ILE A CA 1
ATOM 2445 C C . ILE A 1 305 ? 12.964 13.632 11.585 1.00 95.88 305 ILE A C 1
ATOM 2447 O O . ILE A 1 305 ? 14.056 14.044 11.190 1.00 95.88 305 ILE A O 1
ATOM 2451 N N . ILE A 1 306 ? 12.358 12.553 11.085 1.00 95.94 306 ILE A N 1
ATOM 2452 C CA . ILE A 1 306 ? 12.924 11.700 10.034 1.00 95.94 306 ILE A CA 1
ATOM 2453 C C . ILE A 1 306 ? 13.204 12.529 8.782 1.00 95.94 306 ILE A C 1
ATOM 2455 O O . ILE A 1 306 ? 14.354 12.618 8.360 1.00 95.94 306 ILE A O 1
ATOM 2459 N N . LEU A 1 307 ? 12.193 13.209 8.236 1.00 94.62 307 LEU A N 1
ATOM 2460 C CA . LEU A 1 307 ? 12.330 13.971 6.992 1.00 94.62 307 LEU A CA 1
ATOM 2461 C C . LEU A 1 307 ? 13.382 15.082 7.102 1.00 94.62 307 LEU A C 1
ATOM 2463 O O . LEU A 1 307 ? 14.192 15.255 6.195 1.00 94.62 307 LEU A O 1
ATOM 2467 N N . ASN A 1 308 ? 13.435 15.797 8.231 1.00 94.06 308 ASN A N 1
ATOM 2468 C CA . ASN A 1 308 ? 14.450 16.832 8.438 1.00 94.06 308 ASN A CA 1
ATOM 2469 C C . ASN A 1 308 ? 15.869 16.263 8.517 1.00 94.06 308 ASN A C 1
ATOM 2471 O O . ASN A 1 308 ? 16.804 16.890 8.025 1.00 94.06 308 ASN A O 1
ATOM 2475 N N . LYS A 1 309 ? 16.049 15.112 9.168 1.00 92.81 309 LYS A N 1
ATOM 2476 C CA . LYS A 1 309 ? 17.374 14.512 9.358 1.00 92.81 309 LYS A CA 1
ATOM 2477 C C . LYS A 1 309 ? 17.879 13.779 8.125 1.00 92.81 309 LYS A C 1
ATOM 2479 O O . LYS A 1 309 ? 19.083 13.770 7.895 1.00 92.81 309 LYS A O 1
ATOM 2484 N N . MET A 1 310 ? 16.973 13.210 7.341 1.00 92.12 310 MET A N 1
ATOM 2485 C CA . MET A 1 310 ? 17.314 12.464 6.135 1.00 92.12 310 MET A CA 1
ATOM 2486 C C . MET A 1 310 ? 17.496 13.356 4.904 1.00 92.12 310 MET A C 1
ATOM 2488 O O . MET A 1 310 ? 18.083 12.903 3.937 1.00 92.12 310 MET A O 1
ATOM 2492 N N . LYS A 1 311 ? 17.092 14.635 4.948 1.00 90.06 311 LYS A N 1
ATOM 2493 C CA . LYS A 1 311 ? 17.135 15.569 3.805 1.00 90.06 311 LYS A CA 1
ATOM 2494 C C . LYS A 1 311 ? 18.492 15.680 3.087 1.00 90.06 311 LYS A C 1
ATOM 2496 O O . LYS A 1 311 ? 18.513 16.014 1.909 1.00 90.06 311 LYS A O 1
ATOM 2501 N N . ASN A 1 312 ? 19.602 15.437 3.782 1.00 86.25 312 ASN A N 1
ATOM 2502 C CA . ASN A 1 312 ? 20.954 15.550 3.218 1.00 86.25 312 ASN A CA 1
ATOM 2503 C C . ASN A 1 312 ? 21.621 14.189 2.969 1.00 86.25 312 ASN A C 1
ATOM 2505 O O . ASN A 1 312 ? 22.808 14.141 2.670 1.00 86.25 312 ASN A O 1
ATOM 2509 N N . ILE A 1 313 ? 20.893 13.086 3.134 1.00 87.94 313 ILE A N 1
ATOM 2510 C CA . ILE A 1 313 ? 21.425 11.734 2.978 1.00 87.94 313 ILE A CA 1
ATOM 2511 C C . ILE A 1 313 ? 20.913 11.189 1.645 1.00 87.94 313 ILE A C 1
ATOM 2513 O O . ILE A 1 313 ? 19.713 11.014 1.477 1.00 87.94 313 ILE A O 1
ATOM 2517 N N . ASP A 1 314 ? 21.812 10.883 0.706 1.00 88.81 314 ASP A N 1
ATOM 2518 C CA . ASP A 1 314 ? 21.454 10.342 -0.620 1.00 88.81 314 ASP A CA 1
ATOM 2519 C C . ASP A 1 314 ? 21.158 8.829 -0.560 1.00 88.81 314 ASP A C 1
ATOM 2521 O O . ASP A 1 314 ? 21.747 8.019 -1.274 1.00 88.81 314 ASP A O 1
ATOM 2525 N N . ILE A 1 315 ? 20.267 8.433 0.354 1.00 90.50 315 ILE A N 1
ATOM 2526 C CA . ILE A 1 315 ? 19.763 7.064 0.501 1.00 90.50 315 ILE A CA 1
ATOM 2527 C C . ILE A 1 315 ? 18.233 7.117 0.498 1.00 90.50 315 ILE A C 1
ATOM 2529 O O . ILE A 1 315 ? 17.660 7.839 1.314 1.00 90.50 315 ILE A O 1
ATOM 2533 N N . PRO A 1 316 ? 17.559 6.325 -0.354 1.00 93.81 316 PRO A N 1
ATOM 2534 C CA . PRO A 1 316 ? 16.107 6.221 -0.359 1.00 93.81 316 PRO A CA 1
ATOM 2535 C C . PRO A 1 316 ? 15.525 5.870 1.006 1.00 93.81 316 PRO A C 1
ATOM 2537 O O . PRO A 1 316 ? 16.016 4.961 1.681 1.00 93.81 316 PRO A O 1
ATOM 2540 N N . ILE A 1 317 ? 14.440 6.544 1.380 1.00 95.69 317 ILE A N 1
ATOM 2541 C CA . ILE A 1 317 ? 13.719 6.283 2.623 1.00 95.69 317 ILE A CA 1
ATOM 2542 C C . ILE A 1 317 ? 12.260 5.895 2.383 1.00 95.69 317 ILE A C 1
ATOM 2544 O O . ILE A 1 317 ? 11.568 6.453 1.527 1.00 95.69 317 ILE A O 1
ATOM 2548 N N . PHE A 1 318 ? 11.782 4.979 3.217 1.00 96.75 318 PHE A N 1
ATOM 2549 C CA . PHE A 1 318 ? 10.368 4.712 3.453 1.00 96.75 318 PHE A CA 1
ATOM 2550 C C . PHE A 1 318 ? 9.995 5.240 4.832 1.00 96.75 318 PHE A C 1
ATOM 2552 O O . PHE A 1 318 ? 10.752 5.068 5.788 1.00 96.75 318 PHE A O 1
ATOM 2559 N N . VAL A 1 319 ? 8.837 5.886 4.929 1.00 95.62 319 VAL A N 1
ATOM 2560 C CA . VAL A 1 319 ? 8.261 6.339 6.196 1.00 95.62 319 VAL A CA 1
ATOM 2561 C C . VAL A 1 319 ? 6.863 5.756 6.260 1.00 95.62 319 VAL A C 1
ATOM 2563 O O . VAL A 1 319 ? 5.928 6.304 5.685 1.00 95.62 319 VAL A O 1
ATOM 2566 N N . ASP A 1 320 ? 6.768 4.609 6.914 1.00 94.31 320 ASP A N 1
ATOM 2567 C CA . ASP A 1 320 ? 5.629 3.708 6.848 1.00 94.31 320 ASP A CA 1
ATOM 2568 C C . ASP A 1 320 ? 4.994 3.562 8.228 1.00 94.31 320 ASP A C 1
ATOM 2570 O O . ASP A 1 320 ? 5.683 3.465 9.242 1.00 94.31 320 ASP A O 1
ATOM 2574 N N . ILE A 1 321 ? 3.663 3.567 8.277 1.00 91.88 321 ILE A N 1
ATOM 2575 C CA . ILE A 1 321 ? 2.900 3.531 9.529 1.00 91.88 321 ILE A CA 1
ATOM 2576 C C . ILE A 1 321 ? 2.246 2.156 9.674 1.00 91.88 321 ILE A C 1
ATOM 2578 O O . ILE A 1 321 ? 1.567 1.670 8.763 1.00 91.88 321 ILE A O 1
ATOM 2582 N N . ALA A 1 322 ? 2.431 1.519 10.826 1.00 88.38 322 ALA A N 1
ATOM 2583 C CA . ALA A 1 322 ? 1.743 0.287 11.187 1.00 88.38 322 ALA A CA 1
ATOM 2584 C C . ALA A 1 322 ? 0.316 0.578 11.684 1.00 88.38 322 ALA A C 1
ATOM 2586 O O . ALA A 1 322 ? 0.076 1.626 12.283 1.00 88.38 322 ALA A O 1
ATOM 2587 N N . PRO A 1 323 ? -0.652 -0.321 11.441 1.00 81.19 323 PRO A N 1
ATOM 2588 C CA . PRO A 1 323 ? -0.537 -1.578 10.689 1.00 81.19 323 PRO A CA 1
ATOM 2589 C C . PRO A 1 323 ? -0.481 -1.405 9.163 1.00 81.19 323 PRO A C 1
ATOM 2591 O O . PRO A 1 323 ? -0.131 -2.340 8.449 1.00 81.19 323 PRO A O 1
ATOM 2594 N N . SER A 1 324 ? -0.839 -0.225 8.641 1.00 84.00 324 SER A N 1
ATOM 2595 C CA . SER A 1 324 ? -1.165 -0.044 7.218 1.00 84.00 324 SER A CA 1
ATOM 2596 C C . SER A 1 324 ? -0.076 -0.480 6.239 1.00 84.00 324 SER A C 1
ATOM 2598 O O . SER A 1 324 ? -0.403 -1.021 5.183 1.00 84.00 324 SER A O 1
ATOM 2600 N N . TYR A 1 325 ? 1.200 -0.313 6.594 1.00 87.62 325 TYR A N 1
ATOM 2601 C CA . TYR A 1 325 ? 2.304 -0.648 5.697 1.00 87.62 325 TYR A CA 1
ATOM 2602 C C . TYR A 1 325 ? 2.391 -2.140 5.358 1.00 87.62 325 TYR A C 1
ATOM 2604 O O . TYR A 1 325 ? 2.902 -2.504 4.299 1.00 87.62 325 TYR A O 1
ATOM 2612 N N . LEU A 1 326 ? 1.853 -3.019 6.216 1.00 84.44 326 LEU A N 1
ATOM 2613 C CA . LEU A 1 326 ? 1.763 -4.457 5.945 1.00 84.44 326 LEU A CA 1
ATOM 2614 C C . LEU A 1 326 ? 1.005 -4.746 4.646 1.00 84.44 326 LEU A C 1
ATOM 2616 O O . LEU A 1 326 ? 1.238 -5.781 4.031 1.00 84.44 326 LEU A O 1
ATOM 2620 N N . HIS A 1 327 ? 0.131 -3.826 4.243 1.00 81.81 327 HIS A N 1
ATOM 2621 C CA . HIS A 1 327 ? -0.668 -3.881 3.028 1.00 81.81 327 HIS A CA 1
ATOM 2622 C C . HIS A 1 327 ? -0.180 -2.917 1.939 1.00 81.81 327 HIS A C 1
ATOM 2624 O O . HIS A 1 327 ? -0.925 -2.653 1.005 1.00 81.81 327 HIS A O 1
ATOM 2630 N N . THR A 1 328 ? 1.008 -2.322 2.057 1.00 86.81 328 THR A N 1
ATOM 2631 C CA . THR A 1 328 ? 1.582 -1.472 1.001 1.00 86.81 328 THR A CA 1
ATOM 2632 C C . THR A 1 328 ? 3.000 -1.906 0.662 1.00 86.81 328 THR A C 1
ATOM 2634 O O . THR A 1 328 ? 3.262 -2.359 -0.446 1.00 86.81 328 THR A O 1
ATOM 2637 N N . THR A 1 329 ? 3.923 -1.815 1.612 1.00 93.06 329 THR A N 1
ATOM 2638 C CA . THR A 1 329 ? 5.363 -2.058 1.430 1.00 93.06 329 THR A CA 1
ATOM 2639 C C . THR A 1 329 ? 5.857 -3.282 2.203 1.00 93.06 329 THR A C 1
ATOM 2641 O O . THR A 1 329 ? 7.011 -3.689 2.063 1.00 93.06 329 THR A O 1
ATOM 2644 N N . GLY A 1 330 ? 4.986 -3.921 2.988 1.00 90.94 330 GLY A N 1
ATOM 2645 C CA . GLY A 1 330 ? 5.329 -4.989 3.923 1.00 90.94 330 GLY A CA 1
ATOM 2646 C C . GLY A 1 330 ? 6.057 -6.181 3.302 1.00 90.94 330 GLY A C 1
ATOM 2647 O O . GLY A 1 330 ? 6.996 -6.685 3.913 1.00 90.94 330 GLY A O 1
ATOM 2648 N N . GLU A 1 331 ? 5.671 -6.624 2.099 1.00 90.81 331 GLU A N 1
ATOM 2649 C CA . GLU A 1 331 ? 6.356 -7.736 1.415 1.00 90.81 331 GLU A CA 1
ATOM 2650 C C . GLU A 1 331 ? 7.787 -7.341 1.017 1.00 90.81 331 GLU A C 1
ATOM 2652 O O . GLU A 1 331 ? 8.709 -8.124 1.228 1.00 90.81 331 GLU A O 1
ATOM 2657 N N . LEU A 1 332 ? 7.998 -6.111 0.528 1.00 93.06 332 LEU A N 1
ATOM 2658 C CA . LEU A 1 332 ? 9.322 -5.591 0.165 1.00 93.06 332 LEU A CA 1
ATOM 2659 C C . LEU A 1 332 ? 10.270 -5.566 1.368 1.00 93.06 332 LEU A C 1
ATOM 2661 O O . LEU A 1 332 ? 11.431 -5.965 1.254 1.00 93.06 332 LEU A O 1
ATOM 2665 N N . HIS A 1 333 ? 9.782 -5.108 2.521 1.00 93.44 333 HIS A N 1
ATOM 2666 C CA . HIS A 1 333 ? 10.592 -4.975 3.734 1.00 93.44 333 HIS A CA 1
ATOM 2667 C C . HIS A 1 333 ? 10.954 -6.308 4.384 1.00 93.44 333 HIS A C 1
ATOM 2669 O O . HIS A 1 333 ? 11.875 -6.362 5.189 1.00 93.44 333 HIS A O 1
ATOM 2675 N N . LYS A 1 334 ? 10.291 -7.399 3.999 1.00 91.25 334 LYS A N 1
ATOM 2676 C CA . LYS A 1 334 ? 10.588 -8.743 4.503 1.00 91.25 334 LYS A CA 1
ATOM 2677 C C . LYS A 1 334 ? 11.620 -9.481 3.649 1.00 91.25 334 LYS A C 1
ATOM 2679 O O . LYS A 1 334 ? 11.939 -10.628 3.951 1.00 91.25 334 LYS A O 1
ATOM 2684 N N . LYS A 1 335 ? 12.195 -8.847 2.623 1.00 89.31 335 LYS A N 1
ATOM 2685 C CA . LYS A 1 335 ? 13.223 -9.441 1.755 1.00 89.31 335 LYS A CA 1
ATOM 2686 C C . LYS A 1 335 ? 14.600 -8.842 1.992 1.00 89.31 335 LYS A C 1
ATOM 2688 O O . LYS A 1 335 ? 14.753 -7.672 2.339 1.00 89.31 335 LYS A O 1
ATOM 2693 N N . 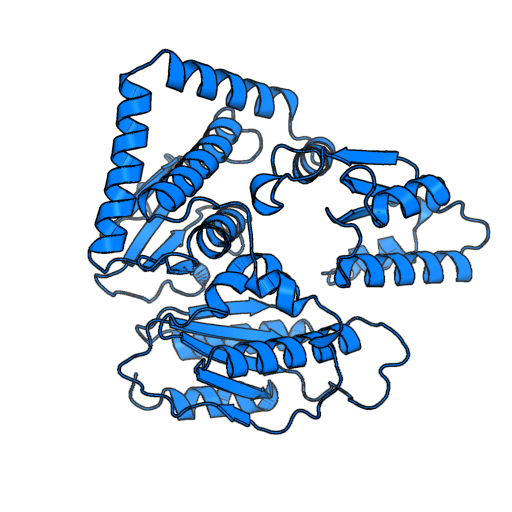ASN A 1 336 ? 15.630 -9.637 1.708 1.00 88.50 336 ASN A N 1
ATOM 2694 C CA . ASN A 1 336 ? 17.013 -9.190 1.817 1.00 88.50 336 ASN A CA 1
ATOM 2695 C C . ASN A 1 336 ? 17.447 -8.378 0.591 1.00 88.50 336 ASN A C 1
ATOM 2697 O O . ASN A 1 336 ? 18.153 -8.862 -0.291 1.00 88.50 336 ASN A O 1
ATOM 2701 N N . TYR A 1 337 ? 17.018 -7.120 0.568 1.00 88.44 337 TYR A N 1
ATOM 2702 C CA . TYR A 1 337 ? 17.338 -6.152 -0.478 1.00 88.44 337 TYR A CA 1
ATOM 2703 C C . TYR A 1 337 ? 18.310 -5.065 -0.012 1.00 88.44 337 TYR A C 1
ATOM 2705 O O . TYR A 1 337 ? 18.340 -3.975 -0.575 1.00 88.44 337 TYR A O 1
ATOM 2713 N N . GLY A 1 338 ? 19.125 -5.353 1.009 1.00 89.00 338 GLY A N 1
ATOM 2714 C CA . GLY A 1 338 ? 20.087 -4.387 1.551 1.00 89.00 338 GLY A CA 1
ATOM 2715 C C . GLY A 1 338 ? 19.416 -3.230 2.293 1.00 89.00 338 GLY A C 1
ATOM 2716 O O . GLY A 1 338 ? 19.864 -2.093 2.202 1.00 89.00 338 GLY A O 1
ATOM 2717 N N . ALA A 1 339 ? 18.316 -3.504 2.990 1.00 92.00 339 ALA A N 1
ATOM 2718 C CA . ALA A 1 339 ? 17.594 -2.509 3.766 1.00 92.00 339 ALA A CA 1
ATOM 2719 C C . ALA A 1 339 ? 18.159 -2.367 5.188 1.00 92.00 339 ALA A C 1
ATOM 2721 O O . ALA A 1 339 ? 18.598 -3.350 5.791 1.00 92.00 339 ALA A O 1
ATOM 2722 N N . LEU A 1 340 ? 18.090 -1.153 5.737 1.00 93.56 340 LEU A N 1
ATOM 2723 C CA . LEU A 1 340 ? 18.151 -0.918 7.181 1.00 93.56 340 LEU A CA 1
ATOM 2724 C C . LEU A 1 340 ? 16.740 -0.599 7.686 1.00 93.56 340 LEU A C 1
ATOM 2726 O O . LEU A 1 340 ? 16.159 0.414 7.293 1.00 93.56 340 LEU A O 1
ATOM 2730 N N . HIS A 1 341 ? 16.201 -1.440 8.565 1.00 94.81 341 HIS A N 1
ATOM 2731 C CA . HIS A 1 341 ? 14.886 -1.222 9.170 1.00 94.81 341 HIS A CA 1
ATOM 2732 C C . HIS A 1 341 ? 15.025 -0.558 10.545 1.00 94.81 341 HIS A C 1
ATOM 2734 O O . HIS A 1 341 ? 15.740 -1.051 11.415 1.00 94.81 341 HIS A O 1
ATOM 2740 N N . LEU A 1 342 ? 14.337 0.559 10.753 1.00 94.94 342 LEU A N 1
ATOM 2741 C CA . LEU A 1 342 ? 14.202 1.226 12.044 1.00 94.94 342 LEU A CA 1
ATOM 2742 C C . LEU A 1 342 ? 12.757 1.069 12.510 1.00 94.94 342 LEU A C 1
ATOM 2744 O O . LEU A 1 342 ? 11.858 1.713 11.970 1.00 94.94 342 LEU A O 1
ATOM 2748 N N . LEU A 1 343 ? 12.545 0.184 13.483 1.00 94.44 343 LEU A N 1
ATOM 2749 C CA . LEU A 1 343 ? 11.229 -0.111 14.046 1.00 94.44 343 LEU A CA 1
ATOM 2750 C C . LEU A 1 343 ? 10.999 0.862 15.196 1.00 94.44 343 LEU A C 1
ATOM 2752 O O . LEU A 1 343 ? 11.640 0.755 16.241 1.00 94.44 343 LEU A O 1
ATOM 2756 N N . ILE A 1 344 ? 10.133 1.844 14.971 1.00 93.69 344 ILE A N 1
ATOM 2757 C CA . ILE A 1 344 ? 9.891 2.937 15.906 1.00 93.69 344 ILE A CA 1
ATOM 2758 C C . ILE A 1 344 ? 8.641 2.632 16.716 1.00 93.69 344 ILE A C 1
ATOM 2760 O O . ILE A 1 344 ? 7.578 2.445 16.135 1.00 93.69 344 ILE A O 1
ATOM 2764 N N . TYR A 1 345 ? 8.750 2.638 18.039 1.00 90.56 345 TYR A N 1
ATOM 2765 C CA . TYR A 1 345 ? 7.640 2.325 18.941 1.00 90.56 345 TYR A CA 1
ATOM 2766 C C . TYR A 1 345 ? 7.461 3.412 20.011 1.00 90.56 345 TYR A C 1
ATOM 2768 O O . TYR A 1 345 ? 8.391 4.172 20.295 1.00 90.56 345 TYR A O 1
ATOM 2776 N N . SER A 1 346 ? 6.256 3.516 20.579 1.00 85.81 346 SER A N 1
ATOM 2777 C CA . SER A 1 346 ? 5.966 4.443 21.685 1.00 85.81 346 SER A CA 1
ATOM 2778 C C . SER A 1 346 ? 6.322 3.808 23.030 1.00 85.81 346 SER A C 1
ATOM 2780 O O . SER A 1 346 ? 5.977 2.656 23.272 1.00 85.81 346 SER A O 1
ATOM 2782 N N . ASP A 1 347 ? 6.927 4.562 23.950 1.00 75.38 347 ASP A N 1
ATOM 2783 C CA . ASP A 1 347 ? 7.253 4.060 25.301 1.00 75.38 347 ASP A CA 1
ATOM 2784 C C . ASP A 1 347 ? 5.999 3.746 26.141 1.00 75.38 347 ASP A C 1
ATOM 2786 O O . ASP A 1 347 ? 6.073 3.051 27.149 1.00 75.38 347 ASP A O 1
ATOM 2790 N N . SER A 1 348 ? 4.832 4.249 25.721 1.00 64.25 348 SER A N 1
ATOM 2791 C CA . SER A 1 348 ? 3.530 3.977 26.348 1.00 64.25 348 SER A CA 1
ATOM 2792 C C . SER A 1 348 ? 2.978 2.570 26.067 1.00 64.25 348 SER A C 1
ATOM 2794 O O . SER A 1 348 ? 1.922 2.200 26.585 1.00 64.25 348 SER A O 1
ATOM 2796 N N . ILE A 1 349 ? 3.688 1.778 25.262 1.00 59.22 349 ILE A N 1
ATOM 2797 C CA . ILE A 1 349 ? 3.380 0.380 24.968 1.00 59.22 349 ILE A C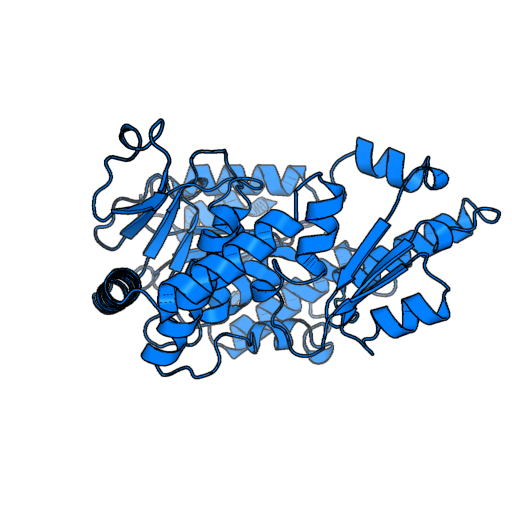A 1
ATOM 2798 C C . ILE A 1 349 ? 3.569 -0.455 26.245 1.00 59.22 349 ILE A C 1
ATOM 2800 O O . ILE A 1 349 ? 4.664 -0.883 26.596 1.00 59.22 349 ILE A O 1
ATOM 2804 N N . ASN A 1 350 ? 2.470 -0.646 26.977 1.00 51.50 350 ASN A N 1
ATOM 2805 C CA . ASN A 1 350 ? 2.438 -1.388 28.232 1.00 51.50 350 ASN A CA 1
ATOM 2806 C C . ASN A 1 350 ? 2.198 -2.881 27.943 1.00 51.50 350 ASN A C 1
ATOM 2808 O O . ASN A 1 350 ? 1.172 -3.256 27.379 1.00 51.50 350 ASN A O 1
ATOM 2812 N N . THR A 1 351 ? 3.145 -3.739 28.322 1.00 51.41 351 THR A N 1
ATOM 2813 C CA . THR A 1 351 ? 3.220 -5.163 27.934 1.00 51.41 351 THR A CA 1
ATOM 2814 C C . THR A 1 351 ? 2.327 -6.109 28.743 1.00 51.41 351 THR A C 1
ATOM 2816 O O . THR A 1 351 ? 2.337 -7.311 28.496 1.00 51.41 351 THR A O 1
ATOM 2819 N N . ASN A 1 352 ? 1.577 -5.602 29.725 1.00 44.91 352 ASN A N 1
ATOM 2820 C CA . ASN A 1 352 ? 1.077 -6.440 30.822 1.00 44.91 352 ASN A CA 1
ATOM 2821 C C . ASN A 1 352 ? -0.418 -6.790 30.766 1.00 44.91 352 ASN A C 1
ATOM 2823 O O . ASN A 1 352 ? -0.888 -7.468 31.668 1.00 44.91 352 ASN A O 1
ATOM 2827 N N . ASN A 1 353 ? -1.172 -6.348 29.753 1.00 44.59 353 ASN A N 1
ATOM 2828 C CA . ASN A 1 353 ? -2.607 -6.648 29.656 1.00 44.59 353 ASN A CA 1
ATOM 2829 C C . ASN A 1 353 ? -3.028 -6.895 28.200 1.00 44.59 353 ASN A C 1
ATOM 2831 O O . ASN A 1 353 ? -3.589 -6.023 27.538 1.00 44.59 353 ASN A O 1
ATOM 2835 N N . LEU A 1 354 ? -2.727 -8.094 27.694 1.00 52.09 354 LEU A N 1
ATOM 2836 C CA . LEU A 1 354 ? -3.116 -8.556 26.353 1.00 52.09 354 LEU A CA 1
ATOM 2837 C C . LEU A 1 354 ? -4.566 -9.066 26.283 1.00 52.09 354 LEU A C 1
ATOM 2839 O O . LEU A 1 354 ? -5.053 -9.349 25.192 1.00 52.09 354 LEU A O 1
ATOM 2843 N N . ASP A 1 355 ? -5.266 -9.138 27.418 1.00 46.56 355 ASP A N 1
ATOM 2844 C CA . ASP A 1 355 ? -6.562 -9.821 27.530 1.00 46.56 355 ASP A CA 1
ATOM 2845 C C . ASP A 1 355 ? -7.717 -9.097 26.814 1.00 46.56 355 ASP A C 1
ATOM 2847 O O . ASP A 1 355 ? -8.703 -9.727 26.442 1.00 46.56 355 ASP A O 1
ATOM 2851 N N . ASN A 1 356 ? -7.574 -7.794 26.534 1.00 54.56 356 ASN A N 1
ATOM 2852 C CA . ASN A 1 356 ? -8.530 -7.030 25.731 1.00 54.56 356 ASN A CA 1
ATOM 2853 C C . ASN A 1 356 ? -7.895 -6.613 24.397 1.00 54.56 356 ASN A C 1
ATOM 2855 O O . ASN A 1 356 ? -7.007 -5.760 24.367 1.00 54.56 356 ASN A O 1
ATOM 2859 N N . LEU A 1 357 ? -8.359 -7.181 23.280 1.00 58.00 357 LEU A N 1
ATOM 2860 C CA . LEU A 1 357 ? -7.956 -6.790 21.921 1.00 58.00 357 LEU A CA 1
ATOM 2861 C C . LEU A 1 357 ? -8.332 -5.323 21.645 1.00 58.00 357 LEU A C 1
ATOM 2863 O O . LEU A 1 357 ? -9.440 -4.996 21.226 1.00 58.00 357 LEU A O 1
ATOM 2867 N N . ASN A 1 358 ? -7.382 -4.422 21.879 1.00 68.19 358 ASN A N 1
ATOM 2868 C CA . ASN A 1 358 ? -7.448 -3.019 21.490 1.00 68.19 358 ASN A CA 1
ATOM 2869 C C . ASN A 1 358 ? -6.318 -2.695 20.498 1.00 68.19 358 ASN A C 1
ATOM 2871 O O . ASN A 1 358 ? -5.406 -3.494 20.280 1.00 68.19 358 ASN A O 1
ATOM 2875 N N . LEU A 1 359 ? -6.374 -1.513 19.882 1.00 68.25 359 LEU A N 1
ATOM 2876 C CA . LEU A 1 359 ? -5.422 -1.130 18.836 1.00 68.25 359 LEU A CA 1
ATOM 2877 C C . LEU A 1 359 ? -3.965 -1.055 19.340 1.00 68.25 359 LEU A C 1
ATOM 2879 O O . LEU A 1 359 ? -3.047 -1.358 18.585 1.00 68.25 359 LEU A O 1
ATOM 2883 N N . ASN A 1 360 ? -3.746 -0.716 20.617 1.00 71.31 360 ASN A N 1
ATOM 2884 C CA . ASN A 1 360 ? -2.405 -0.712 21.215 1.00 71.31 360 ASN A CA 1
ATOM 2885 C C . ASN A 1 360 ? -1.845 -2.134 21.323 1.00 71.31 360 ASN A C 1
ATOM 2887 O O . ASN A 1 360 ? -0.718 -2.388 20.910 1.00 71.31 360 ASN A O 1
ATOM 2891 N N . ASN A 1 361 ? -2.651 -3.071 21.822 1.00 74.00 361 ASN A N 1
ATOM 2892 C CA . ASN A 1 361 ? -2.272 -4.477 21.912 1.00 74.00 361 ASN A CA 1
ATOM 2893 C C . ASN A 1 361 ? -1.992 -5.065 20.526 1.00 74.00 361 ASN A C 1
ATOM 2895 O O . ASN A 1 361 ? -1.021 -5.800 20.360 1.00 74.00 361 ASN A O 1
ATOM 2899 N N . LEU A 1 362 ? -2.769 -4.665 19.514 1.00 77.50 362 LEU A N 1
ATOM 2900 C CA . LEU A 1 362 ? -2.529 -5.061 18.131 1.00 77.50 362 LEU A CA 1
ATOM 2901 C C . LEU A 1 362 ? -1.164 -4.584 17.617 1.00 77.50 362 LEU A C 1
ATOM 2903 O O . LEU A 1 362 ? -0.409 -5.386 17.073 1.00 77.50 362 LEU A O 1
ATOM 2907 N N . LEU A 1 363 ? -0.814 -3.312 17.828 1.00 81.31 363 LEU A N 1
ATOM 2908 C CA . LEU A 1 363 ? 0.494 -2.779 17.430 1.00 81.31 363 LEU A CA 1
ATOM 2909 C C . LEU A 1 363 ? 1.650 -3.507 18.134 1.00 81.31 363 LEU A C 1
ATOM 2911 O O . LEU A 1 363 ? 2.670 -3.777 17.501 1.00 81.31 363 LEU A O 1
ATOM 2915 N N . ASN A 1 364 ? 1.473 -3.886 19.402 1.00 79.12 364 ASN A N 1
ATOM 2916 C CA . ASN A 1 364 ? 2.470 -4.643 20.170 1.00 79.12 364 ASN A CA 1
ATOM 2917 C C . ASN A 1 364 ? 2.683 -6.049 19.606 1.00 79.12 364 ASN A C 1
ATOM 2919 O O . ASN A 1 364 ? 3.813 -6.506 19.438 1.00 79.12 364 ASN A O 1
ATOM 2923 N N . MET A 1 365 ? 1.592 -6.742 19.287 1.00 80.00 365 MET A N 1
ATOM 2924 C CA . MET A 1 365 ? 1.661 -8.057 18.653 1.00 80.00 365 MET A CA 1
ATOM 2925 C C . MET A 1 365 ? 2.329 -7.960 17.274 1.00 80.00 365 MET A C 1
ATOM 2927 O O . MET A 1 365 ? 3.146 -8.805 16.915 1.00 80.00 365 MET A O 1
ATOM 2931 N N . GLN A 1 366 ? 2.040 -6.899 16.521 1.00 83.62 366 GLN A N 1
ATOM 2932 C CA . GLN A 1 366 ? 2.589 -6.692 15.183 1.00 83.62 366 GLN A CA 1
ATOM 2933 C C . GLN A 1 366 ? 4.073 -6.352 15.173 1.00 83.62 366 GLN A C 1
ATOM 2935 O O . GLN A 1 366 ? 4.798 -6.903 14.348 1.00 83.62 366 GLN A O 1
ATOM 2940 N N . ILE A 1 367 ? 4.553 -5.486 16.071 1.00 87.00 367 ILE A N 1
ATOM 2941 C CA . ILE A 1 367 ? 5.989 -5.185 16.131 1.00 87.00 367 ILE A CA 1
ATOM 2942 C C . ILE A 1 367 ? 6.793 -6.437 16.505 1.00 87.00 367 ILE A C 1
ATOM 2944 O O . ILE A 1 367 ? 7.852 -6.677 15.930 1.00 87.00 367 ILE A O 1
ATOM 2948 N N . ASN A 1 368 ? 6.256 -7.289 17.384 1.00 84.38 368 ASN A N 1
ATOM 2949 C CA . ASN A 1 368 ? 6.866 -8.573 17.735 1.00 84.38 368 ASN A CA 1
ATOM 2950 C C . ASN A 1 368 ? 6.907 -9.538 16.545 1.00 84.38 368 ASN A C 1
ATOM 2952 O O . ASN A 1 368 ? 7.959 -10.119 16.254 1.00 84.38 368 ASN A O 1
ATOM 2956 N N . ALA A 1 369 ? 5.792 -9.668 15.822 1.00 85.56 369 ALA A N 1
ATOM 2957 C CA . ALA A 1 369 ? 5.737 -10.455 14.594 1.00 85.56 369 ALA A CA 1
ATOM 2958 C C . ALA A 1 369 ? 6.759 -9.954 13.566 1.00 85.56 369 ALA A C 1
ATOM 2960 O O . ALA A 1 369 ? 7.459 -10.761 12.946 1.00 85.56 369 ALA A O 1
ATOM 2961 N N . GLU A 1 370 ? 6.901 -8.634 13.432 1.00 89.12 370 GLU A N 1
ATOM 2962 C CA . GLU A 1 370 ? 7.861 -8.028 12.518 1.00 89.12 370 GLU A CA 1
ATOM 2963 C C . GLU A 1 370 ? 9.299 -8.364 12.918 1.00 89.12 370 GLU A C 1
ATOM 2965 O O . GLU A 1 370 ? 10.047 -8.888 12.096 1.00 89.12 370 GLU A O 1
ATOM 2970 N N . ILE A 1 371 ? 9.680 -8.161 14.184 1.00 88.25 371 ILE A N 1
ATOM 2971 C CA . ILE A 1 371 ? 11.017 -8.510 14.698 1.00 88.25 371 ILE A CA 1
ATOM 2972 C C . ILE A 1 371 ? 11.341 -9.979 14.409 1.00 88.25 371 ILE A C 1
ATOM 2974 O O . ILE A 1 371 ? 12.427 -10.288 13.913 1.00 88.25 371 ILE A O 1
ATOM 2978 N N . LYS A 1 372 ? 10.403 -10.891 14.684 1.00 87.44 372 LYS A N 1
ATOM 2979 C CA . LYS A 1 372 ? 10.583 -12.330 14.455 1.00 87.44 372 LYS A CA 1
ATOM 2980 C C . LYS A 1 372 ? 10.841 -12.641 12.980 1.00 87.44 372 LYS A C 1
ATOM 2982 O O . LYS A 1 372 ? 11.797 -13.349 12.673 1.00 87.44 372 LYS A O 1
ATOM 2987 N N . ILE A 1 373 ? 10.062 -12.060 12.069 1.00 88.56 373 ILE A N 1
ATOM 2988 C CA . ILE A 1 373 ? 10.235 -12.255 10.621 1.00 88.56 373 ILE A CA 1
ATOM 2989 C C . ILE A 1 373 ? 11.552 -11.653 10.128 1.00 88.56 373 ILE A C 1
ATOM 2991 O O . ILE A 1 373 ? 12.271 -12.295 9.360 1.00 88.56 373 ILE A O 1
ATOM 2995 N N . LEU A 1 374 ? 11.912 -10.451 10.587 1.00 89.38 374 LEU A N 1
ATOM 2996 C CA . LEU A 1 374 ? 13.180 -9.820 10.219 1.00 89.38 374 LEU A CA 1
ATOM 2997 C C . LEU A 1 374 ? 14.381 -10.657 10.700 1.00 89.38 374 LEU A C 1
ATOM 2999 O O . LEU A 1 374 ? 15.346 -10.812 9.948 1.00 89.38 374 LEU A O 1
ATOM 3003 N N . LYS A 1 375 ? 14.317 -11.250 11.904 1.00 88.25 375 LYS A N 1
ATOM 3004 C CA . LYS A 1 375 ? 15.330 -12.196 12.417 1.00 88.25 375 LYS A CA 1
ATOM 3005 C C . LYS A 1 375 ? 15.409 -13.465 11.564 1.00 88.25 375 LYS A C 1
ATOM 3007 O O . LYS A 1 375 ? 16.502 -13.827 11.129 1.00 88.25 375 LYS A O 1
ATOM 3012 N N . GLU A 1 376 ? 14.274 -14.112 11.286 1.00 88.50 376 GLU A N 1
ATOM 3013 C CA . GLU A 1 376 ? 14.197 -15.328 10.453 1.00 88.50 376 GLU A CA 1
ATOM 3014 C C . GLU A 1 376 ? 14.803 -15.101 9.060 1.00 88.50 376 GLU A C 1
ATOM 3016 O O . GLU A 1 376 ? 15.595 -15.915 8.577 1.00 88.50 376 GLU A O 1
ATOM 3021 N N . ASN A 1 377 ? 14.520 -13.944 8.458 1.00 88.25 377 ASN A N 1
ATOM 3022 C CA . ASN A 1 377 ? 15.033 -13.559 7.143 1.00 88.25 377 ASN A CA 1
ATOM 3023 C C . ASN A 1 377 ? 16.444 -12.938 7.192 1.00 88.25 377 ASN A C 1
ATOM 3025 O O . ASN A 1 377 ? 16.970 -12.523 6.156 1.00 88.25 377 ASN A O 1
ATOM 3029 N N . LYS A 1 378 ? 17.085 -12.903 8.371 1.00 89.06 378 LYS A N 1
ATOM 3030 C CA . LYS A 1 378 ? 18.439 -12.369 8.616 1.00 89.06 378 LYS A CA 1
ATOM 3031 C C . LYS A 1 378 ? 18.616 -10.919 8.153 1.00 89.06 378 LYS A C 1
ATOM 3033 O O . LYS A 1 378 ? 19.677 -10.542 7.653 1.00 89.06 378 LYS A O 1
ATOM 3038 N N . LEU A 1 379 ? 17.582 -10.105 8.319 1.00 90.00 379 LEU A N 1
ATOM 3039 C CA . LEU A 1 379 ? 17.564 -8.707 7.902 1.00 90.00 379 LEU A CA 1
ATOM 3040 C C . LEU A 1 379 ? 18.225 -7.808 8.950 1.00 90.00 379 LEU A C 1
ATOM 3042 O O . LEU A 1 379 ? 18.370 -8.177 10.120 1.00 90.00 379 LEU A O 1
ATOM 3046 N N . THR A 1 380 ? 18.689 -6.639 8.506 1.00 91.44 380 THR A N 1
ATOM 3047 C CA . THR A 1 380 ? 19.336 -5.658 9.386 1.00 91.44 380 THR A CA 1
ATOM 3048 C C . THR A 1 380 ? 18.278 -4.725 9.938 1.00 91.44 380 THR A C 1
ATOM 3050 O O . THR A 1 380 ? 17.648 -3.983 9.181 1.00 91.44 380 THR A O 1
ATOM 3053 N N . PHE A 1 381 ? 18.097 -4.733 11.252 1.00 92.38 381 PHE A N 1
ATOM 3054 C CA . PHE A 1 381 ? 17.136 -3.849 11.889 1.00 92.38 381 PHE A CA 1
ATOM 3055 C C . PHE A 1 381 ? 17.611 -3.353 13.246 1.00 92.38 381 PHE A C 1
ATOM 3057 O O . PHE A 1 381 ? 18.468 -3.951 13.902 1.00 92.38 381 PHE A O 1
ATOM 3064 N N . GLN A 1 382 ? 17.023 -2.244 13.664 1.00 91.94 382 GLN A N 1
ATOM 3065 C CA . GLN A 1 382 ? 17.183 -1.702 14.995 1.00 91.94 382 GLN A CA 1
ATOM 3066 C C . GLN A 1 382 ? 15.833 -1.229 15.510 1.00 91.94 382 GLN A C 1
ATOM 3068 O O . GLN A 1 382 ? 15.098 -0.507 14.833 1.00 91.94 382 GLN A O 1
ATOM 3073 N N . LEU A 1 383 ? 15.542 -1.624 16.738 1.00 91.12 383 LEU A N 1
ATOM 3074 C CA . LEU A 1 383 ? 14.417 -1.108 17.481 1.00 91.12 383 LEU A CA 1
ATOM 3075 C C . LEU A 1 383 ? 14.760 0.271 18.067 1.00 91.12 383 LEU A C 1
ATOM 3077 O O . LEU A 1 383 ? 15.867 0.494 18.563 1.00 91.12 383 LEU A O 1
ATOM 3081 N N . VAL A 1 384 ? 13.824 1.214 17.977 1.00 91.25 384 VAL A N 1
ATOM 3082 C CA . VAL A 1 384 ? 14.026 2.604 18.388 1.00 91.25 384 VAL A CA 1
ATOM 3083 C C . VAL A 1 384 ? 12.795 3.129 19.118 1.00 91.25 384 VAL A C 1
ATOM 3085 O O . VAL A 1 384 ? 11.738 3.300 18.524 1.00 91.25 384 VAL A O 1
ATOM 3088 N N . SER A 1 385 ? 12.941 3.486 20.391 1.00 90.56 385 SER A N 1
ATOM 3089 C CA . SER A 1 385 ? 11.924 4.299 21.064 1.00 90.56 385 SER A CA 1
ATOM 3090 C C . SER A 1 385 ? 11.764 5.646 20.346 1.00 90.56 385 SER A C 1
ATOM 3092 O O . SER A 1 385 ? 12.758 6.312 20.025 1.00 90.56 385 SER A O 1
ATOM 3094 N N . ALA A 1 386 ? 10.523 6.082 20.125 1.00 91.25 386 ALA A N 1
ATOM 3095 C CA . ALA A 1 386 ? 10.203 7.369 19.508 1.00 91.25 386 ALA A CA 1
ATOM 3096 C C . ALA A 1 386 ? 10.871 8.555 20.236 1.00 91.25 386 ALA A C 1
ATOM 3098 O O . ALA A 1 386 ? 11.319 9.511 19.592 1.00 91.25 386 ALA A O 1
ATOM 3099 N N . ASN A 1 387 ? 11.052 8.464 21.559 1.00 90.00 387 ASN A N 1
ATOM 3100 C CA . ASN A 1 387 ? 11.759 9.470 22.357 1.00 90.00 387 ASN A CA 1
ATOM 3101 C C . ASN A 1 387 ? 13.266 9.529 22.057 1.00 90.00 387 ASN A C 1
ATOM 3103 O O . ASN A 1 387 ? 13.880 10.597 22.132 1.00 90.00 387 ASN A O 1
ATOM 3107 N N . ASN A 1 388 ? 13.861 8.412 21.638 1.00 90.94 388 ASN A N 1
ATOM 3108 C CA . ASN A 1 388 ? 15.279 8.298 21.294 1.00 90.94 388 ASN A CA 1
ATOM 3109 C C . ASN A 1 388 ? 15.574 8.484 19.794 1.00 90.94 388 ASN A C 1
ATOM 3111 O O . ASN A 1 388 ? 16.747 8.501 19.400 1.00 90.94 388 ASN A O 1
ATOM 3115 N N . LEU A 1 389 ? 14.551 8.680 18.955 1.00 92.38 389 LEU A N 1
ATOM 3116 C CA . LEU A 1 389 ? 14.657 8.700 17.492 1.00 92.38 389 LEU A CA 1
ATOM 3117 C C . LEU A 1 389 ? 15.750 9.642 16.967 1.00 92.38 389 LEU A C 1
ATOM 3119 O O . LEU A 1 389 ? 16.627 9.229 16.208 1.00 92.38 389 LEU A O 1
ATOM 3123 N N . THR A 1 390 ? 15.764 10.895 17.426 1.00 93.25 390 THR A N 1
ATOM 3124 C CA . THR A 1 390 ? 16.767 11.892 17.009 1.00 93.25 390 THR A CA 1
ATOM 3125 C C . THR A 1 390 ? 18.194 11.444 17.333 1.00 93.25 390 THR A C 1
ATOM 3127 O O . THR A 1 390 ? 19.104 11.615 16.518 1.00 93.25 390 THR A O 1
ATOM 3130 N N . LYS A 1 391 ? 18.405 10.871 18.524 1.00 91.56 391 LYS A N 1
ATOM 3131 C CA . LYS A 1 391 ? 19.720 10.412 18.990 1.00 91.56 391 LYS A CA 1
ATOM 3132 C C . LYS A 1 391 ? 20.214 9.242 18.143 1.00 91.56 391 LYS A C 1
ATOM 3134 O O . LYS A 1 391 ? 21.374 9.248 17.731 1.00 91.56 391 LYS A O 1
ATOM 3139 N N . ILE A 1 392 ? 19.340 8.277 17.853 1.00 90.19 392 ILE A N 1
ATOM 3140 C CA . ILE A 1 392 ? 19.681 7.102 17.045 1.00 90.19 392 ILE A CA 1
ATOM 3141 C C . ILE A 1 392 ? 19.978 7.485 15.596 1.00 90.19 392 ILE A C 1
ATOM 3143 O O . ILE A 1 392 ? 21.018 7.078 15.082 1.00 90.19 392 ILE A O 1
ATOM 3147 N N . ILE A 1 393 ? 19.154 8.327 14.963 1.00 90.44 393 ILE A N 1
ATOM 3148 C CA . ILE A 1 393 ? 19.411 8.798 13.591 1.00 90.44 393 ILE A CA 1
ATOM 3149 C C . ILE A 1 393 ? 20.770 9.509 13.520 1.00 90.44 393 ILE A C 1
ATOM 3151 O O . ILE A 1 393 ? 21.607 9.163 12.688 1.00 90.44 393 ILE A O 1
ATOM 3155 N N . ASN A 1 394 ? 21.049 10.439 14.441 1.00 89.44 394 ASN A N 1
ATOM 3156 C CA . ASN A 1 394 ? 22.343 11.129 14.474 1.00 89.44 394 ASN A CA 1
ATOM 3157 C C . ASN A 1 394 ? 23.520 10.157 14.661 1.00 89.44 394 ASN A C 1
ATOM 3159 O O . ASN A 1 394 ? 24.571 10.356 14.060 1.00 89.44 394 ASN A O 1
ATOM 3163 N N . LYS A 1 395 ? 23.368 9.123 15.498 1.00 88.12 395 LYS A N 1
ATOM 3164 C CA . LYS A 1 395 ? 24.414 8.120 15.748 1.00 88.12 395 LYS A CA 1
ATOM 3165 C C . LYS A 1 395 ? 24.665 7.255 14.512 1.00 88.12 395 LYS A C 1
ATOM 3167 O O . LYS A 1 395 ? 25.813 7.121 14.088 1.00 88.12 395 LYS A O 1
ATOM 3172 N N . ASN A 1 396 ? 23.610 6.687 13.935 1.00 85.19 396 ASN A N 1
ATOM 3173 C CA . ASN A 1 396 ? 23.707 5.736 12.828 1.00 85.19 396 ASN A CA 1
ATOM 3174 C C . ASN A 1 396 ? 24.221 6.405 11.556 1.00 85.19 396 ASN A C 1
ATOM 3176 O O . ASN A 1 396 ? 25.097 5.861 10.882 1.00 85.19 396 ASN A O 1
ATOM 3180 N N . PHE A 1 397 ? 23.743 7.615 11.270 1.00 84.31 397 PHE A N 1
ATOM 3181 C CA . PHE A 1 397 ? 24.050 8.317 10.027 1.00 84.31 397 PHE A CA 1
ATOM 3182 C C . PHE A 1 397 ? 25.155 9.369 10.163 1.00 84.31 397 PHE A C 1
ATOM 3184 O O . PHE A 1 397 ? 25.427 10.117 9.225 1.00 84.31 397 PHE A O 1
ATOM 3191 N N . LYS A 1 398 ? 25.871 9.389 11.296 1.00 78.62 398 LYS A N 1
ATOM 3192 C CA . LYS A 1 398 ? 27.103 10.175 11.437 1.00 78.62 398 LYS A CA 1
ATOM 3193 C C . LYS A 1 398 ? 28.082 9.800 10.314 1.00 78.62 398 LYS A C 1
ATOM 3195 O O . LYS A 1 398 ? 28.441 8.625 10.188 1.00 78.62 398 LYS A O 1
ATOM 3200 N N . GLY A 1 399 ? 28.497 10.785 9.516 1.00 69.25 399 GLY A N 1
ATOM 3201 C CA . GLY A 1 399 ? 29.424 10.611 8.388 1.00 69.25 399 GLY A CA 1
ATOM 3202 C C . GLY A 1 399 ? 28.786 10.278 7.031 1.00 69.25 399 GLY A C 1
ATOM 3203 O O . GLY A 1 399 ? 29.531 10.021 6.096 1.00 69.25 399 GLY A O 1
ATOM 3204 N N . PHE A 1 400 ? 27.450 10.263 6.918 1.00 68.69 400 PHE A N 1
ATOM 3205 C CA . PHE A 1 400 ? 26.743 10.278 5.621 1.00 68.69 400 PHE A CA 1
ATOM 3206 C C . PHE A 1 400 ? 26.380 11.694 5.140 1.00 68.69 400 PHE A C 1
ATOM 3208 O O . PHE A 1 400 ? 25.911 11.839 4.016 1.00 68.69 400 PHE A O 1
ATOM 3215 N N . ILE A 1 401 ? 26.536 12.692 6.017 1.00 50.75 401 ILE A N 1
ATOM 3216 C CA . ILE A 1 401 ? 26.210 14.110 5.796 1.00 50.75 401 ILE A CA 1
ATOM 3217 C C . ILE A 1 401 ? 27.427 14.835 5.239 1.00 50.75 401 ILE A C 1
ATOM 3219 O O . ILE A 1 401 ? 28.529 14.562 5.774 1.00 50.75 401 ILE A O 1
#

Sequence (401 aa):
DGSDSCLNNELFNNPKNNLIFFVSKTGSTLETKTIMNNYINYISENYPDFKYNDNLIAITDHGSELYDFAVKNNFREVFSNLPNMSGRFSPISFTGLIPAAISGINIKNLLDNITEYKKLLISNNLQRKNLVKLITLIYKLANNKNNIFRLYSPHKNNDSKIIWLQQMIAESLSKNPNYLIPILAEHNSHLNTKAIINIVFSNENTKESYNLANTISIDDCIPGSENFGSLVYTIMIIITSLSFIDGNNNPYTQPDVEKAKNPKYLEASIISDETHNNISKNKINYISFLLFINDKKEIKKSIKIILNKMKNIDIPIFVDIAPSYLHTTGELHKKNYGALHLLIYSDSINTNNLDNLNLNNLLNMQINAEIKILKENKLTFQLVSANNLTKIINKNFKGFI

pLDDT: mean 85.07, std 11.88, range [38.34, 97.69]

Secondary structure (DSSP, 8-state):
----HHHHHHHHH-GGG--EEEE-SSS--HHHHHHHHHHHHHHHHH-TT--GGGGEEEEEETTSHHHHHHHHTT-SEEEEEPTT--GGGGGGSHHHHHHHHHTT--HHHHHHHHHHHHHHHHH-HHHHHHHHHHHHHHHHHHHTT--EEEEE-SS-TT-HHHHHHHHHHHHHTTTSSS--EEEEHHHHTT---TTEEEEEEE-TTTSTT---SSEEEEE-PPTTSTTHHHHHHHHHHHHHHHHHHTT-S-TT--HHHHHHTSGGGS--------EES---GGG-SEEEEEEE---HHHHHHHHHHHHHHHTT--S-EEEEETTGGGGTTHHHHTS-SSEEEEEEE-TT--TT--SS--HHHHHHHHHHHHHHHHHHTT-EEEEEEGGGHHHHHHHHTTT--

Radius of gyration: 22.04 Å; chains: 1; bounding box: 62×40×64 Å